Protein AF-A0A8B7NSA3-F1 (afdb_monomer_lite)

Structure (mmCIF, N/CA/C/O backbone):
data_AF-A0A8B7NSA3-F1
#
_entry.id   AF-A0A8B7NSA3-F1
#
loop_
_atom_site.group_PDB
_atom_site.id
_atom_site.type_symbol
_atom_site.label_atom_id
_atom_site.label_alt_id
_atom_site.label_comp_id
_atom_site.label_asym_id
_atom_site.label_entity_id
_atom_site.label_seq_id
_atom_site.pdbx_PDB_ins_code
_atom_site.Cartn_x
_atom_site.Cartn_y
_atom_site.Cartn_z
_atom_site.occupancy
_atom_site.B_iso_or_equiv
_atom_site.auth_seq_id
_atom_site.auth_comp_id
_atom_site.auth_asym_id
_atom_site.auth_atom_id
_atom_site.pdbx_PDB_model_num
ATOM 1 N N . MET A 1 1 ? -14.783 22.588 -33.832 1.00 48.75 1 MET A N 1
ATOM 2 C CA . MET A 1 1 ? -14.951 21.527 -34.851 1.00 48.75 1 MET A CA 1
ATOM 3 C C . MET A 1 1 ? -14.940 20.177 -34.148 1.00 48.75 1 MET A C 1
ATOM 5 O O . MET A 1 1 ? -13.882 19.781 -33.684 1.00 48.75 1 MET A O 1
ATOM 9 N N . LEU A 1 2 ? -16.082 19.496 -34.028 1.00 51.22 2 LEU A N 1
ATOM 10 C CA . LEU A 1 2 ? -16.097 18.075 -33.658 1.00 51.22 2 LEU A CA 1
ATOM 11 C C . LEU A 1 2 ? -16.133 17.259 -34.968 1.00 51.22 2 LEU A C 1
ATOM 13 O O . LEU A 1 2 ? -17.035 17.503 -35.772 1.00 51.22 2 LEU A O 1
ATOM 17 N N . PRO A 1 3 ? -15.150 16.380 -35.246 1.00 50.38 3 PRO A N 1
ATOM 18 C CA . PRO A 1 3 ? -15.135 15.550 -36.453 1.00 50.38 3 PRO A CA 1
ATOM 19 C C . PRO A 1 3 ? -16.260 14.495 -36.437 1.00 50.38 3 PRO A C 1
ATOM 21 O O . PRO A 1 3 ? -16.923 14.299 -35.420 1.00 50.38 3 PRO A O 1
ATOM 24 N N . GLN A 1 4 ? -16.482 13.816 -37.574 1.00 56.91 4 GLN A N 1
ATOM 25 C CA . GLN A 1 4 ? -17.508 12.766 -37.745 1.00 56.91 4 GLN A CA 1
ATOM 26 C C . GLN A 1 4 ? -17.407 11.616 -36.718 1.00 56.91 4 GLN A C 1
ATOM 28 O O . GLN A 1 4 ? -18.395 10.920 -36.496 1.00 56.91 4 GLN A O 1
ATOM 33 N N . GLU A 1 5 ? -16.264 11.466 -36.042 1.00 66.94 5 GLU A N 1
ATOM 34 C CA . GLU A 1 5 ? -16.086 10.611 -34.867 1.00 66.94 5 GLU A CA 1
ATOM 35 C C . GLU A 1 5 ? -15.885 11.470 -33.609 1.00 66.94 5 GLU A C 1
ATOM 37 O O . GLU A 1 5 ? -14.857 12.128 -33.441 1.00 66.94 5 GLU A O 1
ATOM 42 N N . GLN A 1 6 ? -16.875 11.478 -32.711 1.00 73.94 6 GLN A N 1
ATOM 43 C CA . GLN A 1 6 ? -16.744 12.144 -31.413 1.00 73.94 6 GLN A CA 1
ATOM 44 C C . GLN A 1 6 ? -15.948 11.260 -30.435 1.00 73.94 6 GLN A C 1
ATOM 46 O O . GLN A 1 6 ? -16.163 10.043 -30.403 1.00 73.94 6 GLN A O 1
ATOM 51 N N . PRO A 1 7 ? -15.061 11.842 -29.605 1.00 81.19 7 PRO A N 1
ATOM 52 C CA . PRO A 1 7 ? -14.393 11.096 -28.543 1.00 81.19 7 PRO A CA 1
ATOM 53 C C . PRO A 1 7 ? -15.425 10.509 -27.569 1.00 81.19 7 PRO A C 1
ATOM 55 O O . PRO A 1 7 ? -16.495 11.071 -27.361 1.00 81.19 7 PRO A O 1
ATOM 58 N N . ARG A 1 8 ? -15.116 9.356 -26.964 1.00 84.88 8 ARG A N 1
ATOM 59 C CA . ARG A 1 8 ? -16.027 8.709 -25.999 1.00 84.88 8 ARG A CA 1
ATOM 60 C C . ARG A 1 8 ? -16.063 9.419 -24.644 1.00 84.88 8 ARG A C 1
ATOM 62 O O . ARG A 1 8 ? -17.086 9.359 -23.968 1.00 84.88 8 ARG A O 1
ATOM 69 N N . LEU A 1 9 ? -14.951 10.047 -24.266 1.00 87.69 9 LEU A N 1
ATOM 70 C CA . LEU A 1 9 ? -14.752 10.758 -23.009 1.00 87.69 9 LEU A CA 1
ATOM 71 C C . LEU A 1 9 ? -13.967 12.044 -23.281 1.00 87.69 9 LEU A C 1
ATOM 73 O O . LEU A 1 9 ? -12.958 12.010 -23.988 1.00 87.69 9 LEU A O 1
ATOM 77 N N . ILE A 1 10 ? -14.410 13.150 -22.690 1.00 87.81 10 ILE A N 1
ATOM 78 C CA . ILE A 1 10 ? -13.685 14.419 -22.643 1.00 87.81 10 ILE A CA 1
ATOM 79 C C . ILE A 1 10 ? -13.431 14.742 -21.170 1.00 87.81 10 ILE A C 1
ATOM 81 O O . ILE A 1 10 ? -14.370 14.792 -20.380 1.00 87.81 10 ILE A O 1
ATOM 85 N N . ASN A 1 11 ? -12.167 14.965 -20.815 1.00 89.12 11 ASN A N 1
ATOM 86 C CA . ASN A 1 11 ? -11.765 15.408 -19.482 1.00 89.12 11 ASN A CA 1
ATOM 87 C C . ASN A 1 11 ? -11.281 16.858 -19.568 1.00 89.12 11 ASN A C 1
ATOM 89 O O . ASN A 1 11 ? -10.381 17.165 -20.352 1.00 89.12 11 ASN A O 1
ATOM 93 N N . ILE A 1 12 ? -11.902 17.736 -18.783 1.00 85.06 12 ILE A N 1
ATOM 94 C CA . ILE A 1 12 ? -11.605 19.165 -18.746 1.00 85.06 12 ILE A CA 1
ATOM 95 C C . ILE A 1 12 ? -11.089 19.510 -17.358 1.00 85.06 12 ILE A C 1
ATOM 97 O O . ILE A 1 12 ? -11.799 19.368 -16.363 1.00 85.06 12 ILE A O 1
ATOM 101 N N . LYS A 1 13 ? -9.847 19.995 -17.325 1.00 86.75 13 LYS A N 1
ATOM 102 C CA . LYS A 1 13 ? -9.169 20.501 -16.131 1.00 86.75 13 LYS A CA 1
ATOM 103 C C . LYS A 1 13 ? -8.762 21.935 -16.400 1.00 86.75 13 LYS A C 1
ATOM 105 O O . LYS A 1 13 ? -7.717 22.171 -16.998 1.00 86.75 13 LYS A O 1
ATOM 110 N N . LEU A 1 14 ? -9.643 22.861 -16.061 1.00 80.19 14 LEU A N 1
ATOM 111 C CA . LEU A 1 14 ? -9.442 24.285 -16.294 1.00 80.19 14 LEU A CA 1
ATOM 112 C C . LEU A 1 14 ? -9.924 25.051 -15.073 1.00 80.19 14 LEU A C 1
ATOM 114 O O . LEU A 1 14 ? -10.834 24.616 -14.361 1.00 80.19 14 LEU A O 1
ATOM 118 N N . SER A 1 15 ? -9.325 26.211 -14.843 1.00 78.25 15 SER A N 1
ATOM 119 C CA . SER A 1 15 ? -9.852 27.141 -13.857 1.00 78.25 15 SER A CA 1
ATOM 120 C C . SER A 1 15 ? -11.196 27.726 -14.329 1.00 78.25 15 SER A C 1
ATOM 122 O O . SER A 1 15 ? -11.434 27.857 -15.537 1.00 78.25 15 SER A O 1
ATOM 124 N N . PRO A 1 16 ? -12.069 28.148 -13.396 1.00 72.12 16 PRO A N 1
ATOM 125 C CA . PRO A 1 16 ? -13.284 28.909 -13.699 1.00 72.12 16 PRO A CA 1
ATOM 126 C C . PRO A 1 16 ? -13.073 30.057 -14.695 1.00 72.12 16 PRO A C 1
ATOM 128 O O . PRO A 1 16 ? -13.884 30.265 -15.592 1.00 72.12 16 PRO A O 1
ATOM 131 N N . ALA A 1 17 ? -11.956 30.780 -14.561 1.00 73.88 17 ALA A N 1
ATOM 132 C CA . ALA A 1 17 ? -11.634 31.941 -15.383 1.00 73.88 17 ALA A CA 1
ATOM 133 C C . ALA A 1 17 ? -11.285 31.567 -16.832 1.00 73.88 17 ALA A C 1
ATOM 135 O O . ALA A 1 17 ? -11.710 32.247 -17.763 1.00 73.88 17 ALA A O 1
ATOM 136 N N . GLU A 1 18 ? -10.541 30.479 -17.035 1.00 77.19 18 GLU A N 1
ATOM 137 C CA . GLU A 1 18 ? -10.200 29.983 -18.374 1.00 77.19 18 GLU A CA 1
ATOM 138 C C . GLU A 1 18 ? -11.430 29.438 -19.097 1.00 77.19 18 GLU A C 1
ATOM 140 O O . GLU A 1 18 ? -11.588 29.645 -20.300 1.00 77.19 18 GLU A O 1
ATOM 145 N N . LEU A 1 19 ? -12.326 28.778 -18.358 1.00 73.38 19 LEU A N 1
ATOM 146 C CA . LEU A 1 19 ? -13.560 28.247 -18.921 1.00 73.38 19 LEU A CA 1
ATOM 147 C C . LEU A 1 19 ? -14.560 29.371 -19.243 1.00 73.38 19 LEU A C 1
ATOM 149 O O . LEU A 1 19 ? -15.177 29.346 -20.306 1.00 73.38 19 LEU A O 1
ATOM 153 N N . ALA A 1 20 ? -14.649 30.400 -18.394 1.00 72.88 20 ALA A N 1
ATOM 154 C CA . ALA A 1 20 ? -15.434 31.603 -18.666 1.00 72.88 20 ALA A CA 1
ATOM 155 C C . ALA A 1 20 ? -14.900 32.381 -19.879 1.00 72.88 20 ALA A C 1
ATOM 157 O O . ALA A 1 20 ? -15.681 32.842 -20.702 1.00 72.88 20 ALA A O 1
ATOM 158 N N . ALA A 1 21 ? -13.576 32.471 -20.053 1.00 78.12 21 ALA A N 1
ATOM 159 C CA . ALA A 1 21 ? -12.977 33.096 -21.235 1.00 78.12 21 ALA A CA 1
ATOM 160 C C . ALA A 1 21 ? -13.284 32.337 -22.542 1.00 78.12 21 ALA A C 1
ATOM 162 O O . ALA A 1 21 ? -13.229 32.922 -23.625 1.00 78.12 21 ALA A O 1
ATOM 163 N N . ALA A 1 22 ? -13.610 31.044 -22.450 1.00 73.81 22 ALA A N 1
ATOM 164 C CA . ALA A 1 22 ? -13.986 30.222 -23.593 1.00 73.81 22 ALA A CA 1
ATOM 165 C C . ALA A 1 22 ? -15.468 30.367 -23.995 1.00 73.81 22 ALA A C 1
ATOM 167 O O . ALA A 1 22 ? -15.785 30.027 -25.133 1.00 73.81 22 ALA A O 1
ATOM 168 N N . ASP A 1 23 ? -16.341 30.855 -23.102 1.00 75.19 23 ASP A N 1
ATOM 169 C CA . ASP A 1 23 ? -17.775 31.183 -23.264 1.00 75.19 23 ASP A CA 1
ATOM 170 C C . ASP A 1 23 ? -18.507 30.444 -24.414 1.00 75.19 23 ASP A C 1
ATOM 172 O O . ASP A 1 23 ? -18.977 29.311 -24.263 1.00 75.19 23 ASP A O 1
ATOM 176 N N . SER A 1 24 ? -18.540 31.038 -25.614 1.00 73.88 24 SER A N 1
ATOM 177 C CA . SER A 1 24 ? -19.188 30.476 -26.817 1.00 73.88 24 SER A CA 1
ATOM 178 C C . SER A 1 24 ? -18.680 29.087 -27.249 1.00 73.88 24 SER A C 1
ATOM 180 O O . SER A 1 24 ? -19.416 28.298 -27.843 1.00 73.88 24 SER A O 1
ATOM 182 N N . SER A 1 25 ? -17.427 28.753 -26.940 1.00 80.25 25 SER A N 1
ATOM 183 C CA . SER A 1 25 ? -16.839 27.437 -27.210 1.00 80.25 25 SER A CA 1
ATOM 184 C C . SER A 1 25 ? -17.321 26.379 -26.220 1.00 80.25 25 SER A C 1
ATOM 186 O O . SER A 1 25 ? -17.450 25.214 -26.596 1.00 80.25 25 SER A O 1
ATOM 188 N N . TRP A 1 26 ? -17.612 26.771 -24.977 1.00 83.00 26 TRP A N 1
ATOM 189 C CA . TRP A 1 26 ? -18.118 25.874 -23.941 1.00 83.00 26 TRP A CA 1
ATOM 190 C C . TRP A 1 26 ? -19.572 25.478 -24.209 1.00 83.00 26 TRP A C 1
ATOM 192 O O . TRP A 1 26 ? -19.874 24.290 -24.312 1.00 83.00 26 TRP A O 1
ATOM 202 N N . SER A 1 27 ? -20.447 26.455 -24.447 1.00 80.81 27 SER A N 1
ATOM 203 C CA . SER A 1 27 ? -21.845 26.203 -24.832 1.00 80.81 27 SER A CA 1
ATOM 204 C C . SER A 1 27 ? -21.959 25.448 -26.168 1.00 80.81 27 SER A C 1
ATOM 206 O O . SER A 1 27 ? -22.801 24.559 -26.342 1.00 80.81 27 SER A O 1
ATOM 208 N N . GLY A 1 28 ? -21.058 25.726 -27.116 1.00 81.38 28 GLY A N 1
ATOM 209 C CA . GLY A 1 28 ? -20.925 24.949 -28.349 1.00 81.38 28 GLY A CA 1
ATOM 210 C C . GLY A 1 28 ? -20.516 23.490 -28.103 1.00 81.38 28 GLY A C 1
ATOM 211 O O . GLY A 1 28 ? -21.020 22.583 -28.765 1.00 81.38 28 GLY A O 1
ATOM 212 N N . LEU A 1 29 ? -19.632 23.238 -27.134 1.00 83.19 29 LEU A N 1
ATOM 213 C CA . LEU A 1 29 ? -19.213 21.888 -26.759 1.00 83.19 29 LEU A CA 1
ATOM 214 C C . LEU A 1 29 ? -20.354 21.121 -26.087 1.00 83.19 29 LEU A C 1
ATOM 216 O O . LEU A 1 29 ? -20.649 20.006 -26.518 1.00 83.19 29 LEU A O 1
ATOM 220 N N . THR A 1 30 ? -21.020 21.700 -25.084 1.00 82.00 30 THR A N 1
ATOM 221 C CA . THR A 1 30 ? -22.098 21.016 -24.349 1.00 82.00 30 THR A CA 1
ATOM 222 C C . THR A 1 30 ? -23.306 20.722 -25.243 1.00 82.00 30 THR A C 1
ATOM 224 O O . THR A 1 30 ? -23.920 19.663 -25.123 1.00 82.00 30 THR A O 1
ATOM 227 N N . SER A 1 31 ? -23.617 21.591 -26.209 1.00 82.88 31 SER A N 1
ATOM 228 C CA . SER A 1 31 ? -24.728 21.371 -27.147 1.00 82.88 31 SER A CA 1
ATOM 229 C C . SER A 1 31 ? -24.449 20.294 -28.209 1.00 82.88 31 SER A C 1
ATOM 231 O O . SER A 1 31 ? -25.365 19.566 -28.607 1.00 82.88 31 SER A O 1
ATOM 233 N N . LEU A 1 32 ? -23.203 20.164 -28.679 1.00 82.31 32 LEU A N 1
ATOM 234 C CA . LEU A 1 32 ? -22.849 19.254 -29.777 1.00 82.31 32 LEU A CA 1
ATOM 235 C C . LEU A 1 32 ? -22.353 17.880 -29.312 1.00 82.31 32 LEU A C 1
ATOM 237 O O . LEU A 1 32 ? -22.490 16.896 -30.050 1.00 82.31 32 LEU A O 1
ATOM 241 N N . TYR A 1 33 ? -21.757 17.799 -28.126 1.00 86.25 33 TYR A N 1
ATOM 242 C CA . TYR A 1 33 ? -21.127 16.586 -27.624 1.00 86.25 33 TYR A CA 1
ATOM 243 C C . TYR A 1 33 ? -22.138 15.603 -27.015 1.00 86.25 33 TYR A C 1
ATOM 245 O O . TYR A 1 33 ? -23.019 15.983 -26.246 1.00 86.25 33 TYR A O 1
ATOM 253 N N . ARG A 1 34 ? -22.011 14.313 -27.359 1.00 86.00 34 ARG A N 1
ATOM 254 C CA . ARG A 1 34 ? -22.916 13.235 -26.903 1.00 86.00 34 ARG A CA 1
ATOM 255 C C . ARG A 1 34 ? -22.218 12.121 -26.112 1.00 86.00 34 ARG A C 1
ATOM 257 O O . ARG A 1 34 ? -22.802 11.057 -25.922 1.00 86.00 34 ARG A O 1
ATOM 264 N N . GLY A 1 35 ? -20.964 12.327 -25.715 1.00 87.56 35 GLY A N 1
ATOM 265 C CA . GLY A 1 35 ? -20.176 11.347 -24.962 1.00 87.56 35 GLY A CA 1
ATOM 266 C C . GLY A 1 35 ? -20.124 11.633 -23.458 1.00 87.56 35 GLY A C 1
ATOM 267 O O . GLY A 1 35 ? -20.926 12.398 -22.920 1.00 87.56 35 GLY A O 1
ATOM 268 N N . GLN A 1 36 ? -19.161 11.005 -22.781 1.00 90.69 36 GLN A N 1
ATOM 269 C CA . GLN A 1 36 ? -18.914 11.184 -21.349 1.00 90.69 36 GLN A CA 1
ATOM 270 C C . GLN A 1 36 ? -18.072 12.428 -21.066 1.00 90.69 36 GLN A C 1
ATOM 272 O O . GLN A 1 36 ? -17.185 12.766 -21.857 1.00 90.69 36 GLN A O 1
ATOM 277 N N . LEU A 1 37 ? -18.329 13.090 -19.944 1.00 90.25 37 LEU A N 1
ATOM 278 C CA . LEU A 1 37 ? -17.682 14.336 -19.552 1.00 90.25 37 LEU A CA 1
ATOM 279 C C . LEU A 1 37 ? -17.173 14.256 -18.107 1.00 90.25 37 LEU A C 1
ATOM 281 O O . LEU A 1 37 ? -17.935 13.924 -17.200 1.00 90.25 37 LEU A O 1
ATOM 285 N N . GLU A 1 38 ? -15.906 1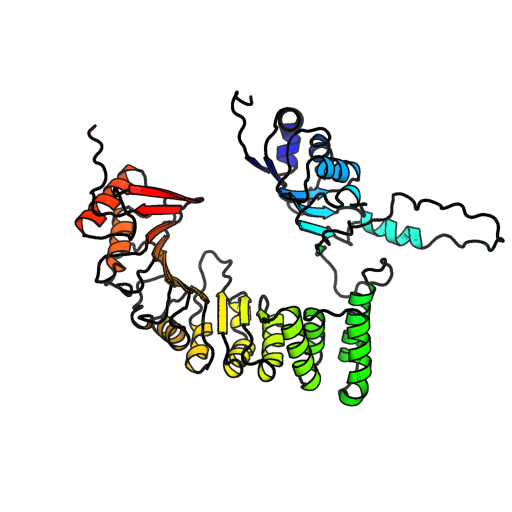4.610 -17.898 1.00 91.50 38 GLU A N 1
ATOM 286 C CA . GLU A 1 38 ? -15.299 14.812 -16.575 1.00 91.50 38 GLU A CA 1
ATOM 287 C C . GLU A 1 38 ? -14.905 16.279 -16.427 1.00 91.50 38 GLU A C 1
ATOM 289 O O . GLU A 1 38 ? -14.158 16.807 -17.256 1.00 91.50 38 GLU A O 1
ATOM 294 N N . LEU A 1 39 ? -15.397 16.931 -15.374 1.00 87.94 39 LEU A N 1
ATOM 295 C CA . LEU A 1 39 ? -15.181 18.351 -15.114 1.00 87.94 39 LEU A CA 1
ATOM 296 C C . LEU A 1 39 ? -14.442 18.552 -13.798 1.00 87.94 39 LEU A C 1
ATOM 298 O O . LEU A 1 39 ? -14.961 18.258 -12.724 1.00 87.94 39 LEU A O 1
ATOM 302 N N . HIS A 1 40 ? -13.229 19.084 -13.893 1.00 86.62 40 HIS A N 1
ATOM 303 C CA . HIS A 1 40 ? -12.390 19.439 -12.756 1.00 86.62 40 HIS A CA 1
ATOM 304 C C . HIS A 1 40 ? -12.149 20.944 -12.805 1.00 86.62 40 HIS A C 1
ATOM 306 O O . HIS A 1 40 ? -11.284 21.429 -13.533 1.00 86.62 40 HIS A O 1
ATOM 312 N N . LEU A 1 41 ? -12.956 21.677 -12.047 1.00 81.62 41 LEU A N 1
ATOM 313 C CA . LEU A 1 41 ? -12.864 23.122 -11.911 1.00 81.62 41 LEU A CA 1
ATOM 314 C C . LEU A 1 41 ? -11.889 23.414 -10.769 1.00 81.62 41 LEU A C 1
ATOM 316 O O . LEU A 1 41 ? -12.234 23.263 -9.595 1.00 81.62 41 LEU A O 1
ATOM 320 N N . GLU A 1 42 ? -10.646 23.760 -11.110 1.00 68.62 42 GLU A N 1
ATOM 321 C CA . GLU A 1 42 ? -9.615 24.021 -10.102 1.00 68.62 42 GLU A CA 1
ATOM 322 C C . GLU A 1 42 ? -10.002 25.221 -9.224 1.00 68.62 42 GLU A C 1
ATOM 324 O O . GLU A 1 42 ? -10.253 26.327 -9.710 1.00 68.62 42 GLU A O 1
ATOM 329 N N . GLU A 1 43 ? -10.039 25.005 -7.905 1.00 61.75 43 GLU A N 1
ATOM 330 C CA . GLU A 1 43 ? -10.259 26.069 -6.927 1.00 61.75 43 GLU A CA 1
ATOM 331 C C . GLU A 1 43 ? -9.011 26.970 -6.878 1.00 61.75 43 GLU A C 1
ATOM 333 O O . GLU A 1 43 ? -8.058 26.707 -6.142 1.00 61.75 43 GLU A O 1
ATOM 338 N N . SER A 1 44 ? -9.025 28.046 -7.669 1.00 47.19 44 SER A N 1
ATOM 339 C CA . SER A 1 44 ? -8.086 29.166 -7.548 1.00 47.19 44 SER A CA 1
ATOM 340 C C . SER A 1 44 ? -8.037 29.673 -6.098 1.00 47.19 44 SER A C 1
ATOM 342 O O . SER A 1 44 ? -9.030 29.626 -5.362 1.00 47.19 44 SER A O 1
ATOM 344 N N . SER A 1 45 ? -6.855 30.127 -5.676 1.00 47.12 45 SER A N 1
ATOM 345 C CA . SER A 1 45 ? -6.572 30.591 -4.318 1.00 47.12 45 SER A CA 1
ATOM 346 C C . SER A 1 45 ? -7.539 31.694 -3.848 1.00 47.12 45 SER A C 1
ATOM 348 O O . SER A 1 45 ? -8.223 32.344 -4.633 1.00 47.12 45 SER A O 1
ATOM 350 N N . VAL A 1 46 ? -7.584 31.869 -2.523 1.00 47.72 46 VAL A N 1
ATOM 351 C CA . VAL A 1 46 ? -8.588 32.531 -1.654 1.00 47.72 46 VAL A CA 1
ATOM 352 C C . VAL A 1 46 ? -9.148 33.902 -2.108 1.00 47.72 46 VAL A C 1
ATOM 354 O O . VAL A 1 46 ? -10.111 34.373 -1.516 1.00 47.72 46 VAL A O 1
ATOM 357 N N . ALA A 1 47 ? -8.628 34.546 -3.153 1.00 42.34 47 ALA A N 1
ATOM 358 C CA . ALA A 1 47 ? -8.987 35.916 -3.526 1.00 42.34 47 ALA A CA 1
ATOM 359 C C . ALA A 1 47 ? -9.921 36.080 -4.748 1.00 42.34 47 ALA A C 1
ATOM 361 O O . ALA A 1 47 ? -10.396 37.190 -4.972 1.00 42.34 47 ALA A O 1
ATOM 362 N N . SER A 1 48 ? -10.231 35.039 -5.531 1.00 47.12 48 SER A N 1
ATOM 363 C CA . SER A 1 48 ? -11.177 35.173 -6.660 1.00 47.12 48 SER A CA 1
ATOM 364 C C . SER A 1 48 ? -11.970 33.894 -6.943 1.00 47.12 48 SER A C 1
ATOM 366 O O . SER A 1 48 ? -11.820 33.238 -7.971 1.00 47.12 48 SER A O 1
ATOM 368 N N . ARG A 1 49 ? -12.862 33.530 -6.019 1.00 53.69 49 ARG A N 1
ATOM 369 C CA . ARG A 1 49 ? -13.874 32.493 -6.264 1.00 53.69 49 ARG A CA 1
ATOM 370 C C . ARG A 1 49 ? -15.109 33.113 -6.906 1.00 53.69 49 ARG A C 1
ATOM 372 O O . ARG A 1 49 ? -16.074 33.424 -6.219 1.00 53.69 49 ARG A O 1
ATOM 379 N N . ALA A 1 50 ? -15.064 33.318 -8.217 1.00 56.03 50 ALA A N 1
ATOM 380 C CA . ALA A 1 50 ? -16.291 33.513 -8.979 1.00 56.03 50 ALA A CA 1
ATOM 381 C C . ALA A 1 50 ? -16.943 32.130 -9.178 1.00 56.03 50 ALA A C 1
ATOM 383 O O . ALA A 1 50 ? -16.263 31.223 -9.668 1.00 56.03 50 ALA A O 1
ATOM 384 N N . PRO A 1 51 ? -18.200 31.921 -8.756 1.00 57.09 51 PRO A N 1
ATOM 385 C CA . PRO A 1 51 ? -18.877 30.648 -8.964 1.00 57.09 51 PRO A CA 1
ATOM 386 C C . PRO A 1 51 ? -19.142 30.417 -10.464 1.00 57.09 51 PRO A C 1
ATOM 388 O O . PRO A 1 51 ? -19.502 31.340 -11.191 1.00 57.09 51 PRO A O 1
ATOM 391 N N . CYS A 1 52 ? -18.939 29.182 -10.937 1.00 65.06 52 CYS A N 1
ATOM 392 C CA . CYS A 1 52 ? -19.067 28.775 -12.347 1.00 65.06 52 CYS A CA 1
ATOM 393 C C . CYS A 1 52 ? -20.525 28.571 -12.797 1.00 65.06 52 CYS A C 1
ATOM 395 O O . CYS A 1 52 ? -20.813 27.615 -13.518 1.00 65.06 52 CYS A O 1
ATOM 397 N N . GLU A 1 53 ? -21.455 29.406 -12.343 1.00 72.25 53 GLU A N 1
ATOM 398 C CA . GLU A 1 53 ? -22.894 29.158 -12.506 1.00 72.25 53 GLU A CA 1
ATOM 399 C C . GLU A 1 53 ? -23.309 29.146 -13.977 1.00 72.25 53 GLU A C 1
ATOM 401 O O . GLU A 1 53 ? -23.834 28.143 -14.456 1.00 72.25 53 GLU A O 1
ATOM 406 N N . ASP A 1 54 ? -22.935 30.184 -14.727 1.00 73.62 54 ASP A N 1
ATOM 407 C CA . ASP A 1 54 ? -23.255 30.311 -16.156 1.00 73.62 54 ASP A CA 1
ATOM 408 C C . ASP A 1 54 ? -22.735 29.111 -16.975 1.00 73.62 54 ASP A C 1
ATOM 410 O O . ASP A 1 54 ? -23.332 28.678 -17.963 1.00 73.62 54 ASP A O 1
ATOM 414 N N . LEU A 1 55 ? -21.622 28.519 -16.532 1.00 77.94 55 LEU A N 1
ATOM 415 C CA . LEU A 1 55 ? -20.979 27.386 -17.189 1.00 77.94 55 LEU A CA 1
ATOM 416 C C . LEU A 1 55 ? -21.673 26.065 -16.849 1.00 77.94 55 LEU A C 1
ATOM 418 O O . LEU A 1 55 ? -21.866 25.231 -17.735 1.00 77.94 55 LEU A O 1
ATOM 422 N N . LEU A 1 56 ? -22.059 25.855 -15.590 1.00 84.12 56 LEU A N 1
ATOM 423 C CA . LEU A 1 56 ? -22.803 24.660 -15.193 1.00 84.12 56 LEU A CA 1
ATOM 424 C C . LEU A 1 56 ? -24.214 24.669 -15.781 1.00 84.12 56 LEU A C 1
ATOM 426 O O . LEU A 1 56 ? -24.696 23.621 -16.206 1.00 84.12 56 LEU A O 1
ATOM 430 N N . GLU A 1 57 ? -24.843 25.836 -15.899 1.00 85.62 57 GLU A N 1
ATOM 431 C CA . GLU A 1 57 ? -26.151 25.983 -16.536 1.00 85.62 57 GLU A CA 1
ATOM 432 C C . GLU A 1 57 ? -26.144 25.576 -18.017 1.00 85.62 57 GLU A C 1
ATOM 434 O O . GLU A 1 57 ? -27.127 25.008 -18.492 1.00 85.62 57 GLU A O 1
ATOM 439 N N . CYS A 1 58 ? -25.020 25.729 -18.730 1.00 84.00 58 CYS A N 1
ATOM 440 C CA . CYS A 1 58 ? -24.862 25.251 -20.112 1.00 84.00 58 CYS A CA 1
ATOM 441 C C . CYS A 1 58 ? -24.956 23.719 -20.262 1.00 84.00 58 CYS A C 1
ATOM 443 O O . CYS A 1 58 ? -25.050 23.218 -21.387 1.00 84.00 58 CYS A O 1
ATOM 445 N N . LEU A 1 59 ? -24.898 22.959 -19.161 1.00 85.75 59 LEU A N 1
ATOM 446 C CA . LEU A 1 59 ? -25.156 21.515 -19.163 1.00 85.75 59 LEU A CA 1
ATOM 447 C C . LEU A 1 59 ? -26.652 21.206 -19.259 1.00 85.75 59 LEU A C 1
ATOM 449 O O . LEU A 1 59 ? -27.024 20.116 -19.701 1.00 85.75 59 LEU A O 1
ATOM 453 N N . ASN A 1 60 ? -27.513 22.147 -18.876 1.00 86.69 60 ASN A N 1
ATOM 454 C CA . ASN A 1 60 ? -28.951 21.955 -18.912 1.00 86.69 60 ASN A CA 1
ATOM 455 C C . ASN A 1 60 ? -29.435 21.772 -20.360 1.00 86.69 60 ASN A C 1
ATOM 457 O O . ASN A 1 60 ? -29.184 22.602 -21.231 1.00 86.69 60 ASN A O 1
ATOM 461 N N . GLY A 1 61 ? -30.117 20.659 -20.633 1.00 80.56 61 GLY A N 1
ATOM 462 C CA . GLY A 1 61 ? -30.570 20.305 -21.984 1.00 80.56 61 GLY A CA 1
ATOM 463 C C . GLY A 1 61 ? -29.476 19.764 -22.916 1.00 80.56 61 GLY A C 1
ATOM 464 O O . GLY A 1 61 ? -29.763 19.456 -24.077 1.00 80.56 61 GLY A O 1
ATOM 465 N N . SER A 1 62 ? -28.243 19.603 -22.428 1.00 86.69 62 SER A N 1
ATOM 466 C CA . SER A 1 62 ? -27.184 18.920 -23.174 1.00 86.69 62 SER A CA 1
ATOM 467 C C . SER A 1 62 ? -27.439 17.409 -23.261 1.00 86.69 62 SER A C 1
ATOM 469 O O . SER A 1 62 ? -28.238 16.834 -22.521 1.00 86.69 62 SER A O 1
ATOM 471 N N . ARG A 1 63 ? -26.765 16.743 -24.205 1.00 85.88 63 ARG A N 1
ATOM 472 C CA . ARG A 1 63 ? -26.843 15.279 -24.384 1.00 85.88 63 ARG A CA 1
ATOM 473 C C . ARG A 1 63 ? -25.611 14.549 -23.852 1.00 85.88 63 ARG A C 1
ATOM 475 O O . ARG A 1 63 ? -25.458 13.358 -24.124 1.00 85.88 63 ARG A O 1
ATOM 482 N N . CYS A 1 64 ? -24.715 15.250 -23.163 1.00 88.44 64 CYS A N 1
ATOM 483 C CA . CYS A 1 64 ? -23.539 14.633 -22.571 1.00 88.44 64 CYS A CA 1
ATOM 484 C C . CYS A 1 64 ? -23.897 13.886 -21.283 1.00 88.44 64 CYS A C 1
ATOM 486 O O . CYS A 1 64 ? -24.885 14.198 -20.618 1.00 88.44 64 CYS A O 1
ATOM 488 N N . LEU A 1 65 ? -23.066 12.908 -20.930 1.00 91.81 65 LEU A N 1
ATOM 489 C CA . LEU A 1 65 ? -23.168 12.170 -19.676 1.00 91.81 65 LEU A CA 1
ATOM 490 C C . LEU A 1 65 ? -22.033 12.590 -18.743 1.00 91.81 65 LEU A C 1
ATOM 492 O O . LEU A 1 65 ? -20.871 12.302 -19.020 1.00 91.81 65 LEU A O 1
ATOM 496 N N . LEU A 1 66 ? -22.355 13.233 -17.629 1.00 92.44 66 LEU A N 1
ATOM 497 C CA . LEU A 1 66 ? -21.366 13.625 -16.631 1.00 92.44 66 LEU A CA 1
ATOM 498 C C . LEU A 1 66 ? -20.928 12.399 -15.822 1.00 92.44 66 LEU A C 1
ATOM 500 O O . LEU A 1 66 ? -21.751 11.751 -15.174 1.00 92.44 66 LEU A O 1
ATOM 504 N N . THR A 1 67 ? -19.642 12.065 -15.849 1.00 91.94 67 THR A N 1
ATOM 505 C CA . THR A 1 67 ? -19.068 10.960 -15.062 1.00 91.94 67 THR A CA 1
ATOM 506 C C . THR A 1 67 ? -18.369 11.457 -13.806 1.00 91.94 67 THR A C 1
ATOM 508 O O . THR A 1 67 ? -18.435 10.785 -12.781 1.00 91.94 67 THR A O 1
ATOM 511 N N . GLU A 1 68 ? -17.780 12.651 -13.833 1.00 92.38 68 GLU A N 1
ATOM 512 C CA . GLU A 1 68 ? -17.143 13.248 -12.659 1.00 92.38 68 GLU A CA 1
ATOM 513 C C . GLU A 1 68 ? -17.323 14.768 -12.638 1.00 92.38 68 GLU A C 1
ATOM 515 O O . GLU A 1 68 ? -17.153 15.427 -13.666 1.00 92.38 68 GLU A O 1
ATOM 520 N N . LEU A 1 69 ? -17.625 15.323 -11.462 1.00 91.50 69 LEU A N 1
ATOM 521 C CA . LEU A 1 69 ? -17.582 16.762 -11.207 1.00 91.50 69 LEU A CA 1
ATOM 522 C C . LEU A 1 69 ? -16.828 17.063 -9.915 1.00 91.50 69 LEU A C 1
ATOM 524 O O . LEU A 1 69 ? -17.230 16.629 -8.834 1.00 91.50 69 LEU A O 1
ATOM 528 N N . VAL A 1 70 ? -15.797 17.892 -10.029 1.00 89.75 70 VAL A N 1
ATOM 529 C CA . VAL A 1 70 ? -15.095 18.522 -8.911 1.00 89.75 70 VAL A CA 1
ATOM 530 C C . VAL A 1 70 ? -15.176 20.033 -9.103 1.00 89.75 70 VAL A C 1
ATOM 532 O O . VAL A 1 70 ? -14.631 20.552 -10.072 1.00 89.75 70 VAL A O 1
ATOM 535 N N . GLY A 1 71 ? -15.868 20.745 -8.213 1.00 86.50 71 GLY A N 1
ATOM 536 C CA . GLY A 1 71 ? -16.044 22.196 -8.346 1.00 86.50 71 GLY A CA 1
ATOM 537 C C . GLY A 1 71 ? -16.987 22.805 -7.311 1.00 86.50 71 GLY A C 1
ATOM 538 O O . GLY A 1 71 ? -17.427 22.123 -6.389 1.00 86.50 71 GLY A O 1
ATOM 539 N N . SER A 1 72 ? -17.302 24.093 -7.456 1.00 84.38 72 SER A N 1
ATOM 540 C CA . SER A 1 72 ? -18.227 24.820 -6.576 1.00 84.38 72 SER A CA 1
ATOM 541 C C . SER A 1 72 ? -19.597 25.033 -7.219 1.00 84.38 72 SER A C 1
ATOM 543 O O . SER A 1 72 ? -19.659 25.328 -8.411 1.00 84.38 72 SER A O 1
ATOM 545 N N . ILE A 1 73 ? -20.665 24.947 -6.423 1.00 85.81 73 ILE A N 1
ATOM 546 C CA . ILE A 1 73 ? -22.045 25.239 -6.833 1.00 85.81 73 ILE A CA 1
ATOM 547 C C . ILE A 1 73 ? -22.652 26.247 -5.853 1.00 85.81 73 ILE A C 1
ATOM 549 O O . ILE A 1 73 ? -22.599 26.042 -4.636 1.00 85.81 73 ILE A O 1
ATOM 553 N N . SER A 1 74 ? -23.249 27.317 -6.377 1.00 83.06 74 SER A N 1
ATOM 554 C CA . SER A 1 74 ? -23.891 28.371 -5.585 1.00 83.06 74 SER A CA 1
ATOM 555 C C . SER A 1 74 ? -25.365 28.630 -5.913 1.00 83.06 74 SER A C 1
ATOM 557 O O . SER A 1 74 ? -25.993 29.388 -5.180 1.00 83.06 74 SER A O 1
ATOM 559 N N . SER A 1 75 ? -25.955 27.998 -6.938 1.00 84.62 75 SER A N 1
ATOM 560 C CA . SER A 1 75 ? -27.385 28.149 -7.261 1.00 84.62 75 SER A CA 1
ATOM 561 C C . SER A 1 75 ? -28.131 26.823 -7.457 1.00 84.62 75 SER A C 1
ATOM 563 O O . SER A 1 75 ? -27.559 25.793 -7.818 1.00 84.62 75 SER A O 1
ATOM 565 N N . ALA A 1 76 ? -29.455 26.860 -7.274 1.00 85.25 76 ALA A N 1
ATOM 566 C CA . ALA A 1 76 ? -30.342 25.729 -7.562 1.00 85.25 76 ALA A CA 1
ATOM 567 C C . ALA A 1 76 ? -30.431 25.401 -9.069 1.00 85.25 76 ALA A C 1
ATOM 569 O O . ALA A 1 76 ? -30.683 24.248 -9.440 1.00 85.25 76 ALA A O 1
ATOM 570 N N . ALA A 1 77 ? -30.203 26.392 -9.937 1.00 86.38 77 ALA A N 1
ATOM 571 C CA . ALA A 1 77 ? -30.176 26.206 -11.384 1.00 86.38 77 ALA A CA 1
ATOM 572 C C . ALA A 1 77 ? -28.998 25.312 -11.793 1.00 86.38 77 ALA A C 1
ATOM 574 O O . ALA A 1 77 ? -29.203 24.309 -12.479 1.00 86.38 77 ALA A O 1
ATOM 575 N N . SER A 1 78 ? -27.804 25.568 -11.254 1.00 87.94 78 SER A N 1
ATOM 576 C CA . SER A 1 78 ? -26.626 24.714 -11.449 1.00 87.94 78 SER A CA 1
ATOM 577 C C . SER A 1 78 ? -26.817 23.296 -10.911 1.00 87.94 78 SER A C 1
ATOM 579 O O . SER A 1 78 ? -26.445 22.332 -11.578 1.00 87.94 78 SER A O 1
ATOM 581 N N . VAL A 1 79 ? -27.449 23.131 -9.742 1.00 88.81 79 VAL A N 1
ATOM 582 C CA . VAL A 1 79 ? -27.788 21.794 -9.209 1.00 88.81 79 VAL A CA 1
ATOM 583 C C . VAL A 1 79 ? -28.687 21.036 -10.190 1.00 88.81 79 VAL A C 1
ATOM 585 O O . VAL A 1 79 ? -28.451 19.860 -10.471 1.00 88.81 79 VAL A O 1
ATOM 588 N N . SER A 1 80 ? -29.696 21.714 -10.738 1.00 90.19 80 SER A N 1
ATOM 589 C CA . SER A 1 80 ? -30.632 21.129 -11.704 1.00 90.19 80 SER A CA 1
ATOM 590 C C . SER A 1 80 ? -29.947 20.795 -13.032 1.00 90.19 80 SER A C 1
ATOM 592 O O . SER A 1 80 ? -30.181 19.726 -13.599 1.00 90.19 80 SER A O 1
ATOM 594 N N . ALA A 1 81 ? -29.051 21.663 -13.504 1.00 89.94 81 ALA A N 1
ATOM 595 C CA . ALA A 1 81 ? -28.271 21.439 -14.713 1.00 89.94 81 ALA A CA 1
ATOM 596 C C . ALA A 1 81 ? -27.351 20.218 -14.569 1.00 89.94 81 ALA A C 1
ATOM 598 O O . ALA A 1 81 ? -27.375 19.329 -15.421 1.00 89.94 81 ALA A O 1
ATOM 599 N N . VAL A 1 82 ? -26.630 20.103 -13.448 1.00 91.25 82 VAL A N 1
ATOM 600 C CA . VAL A 1 82 ? -25.808 18.926 -13.124 1.00 91.25 82 VAL A CA 1
ATOM 601 C C . VAL A 1 82 ? -26.674 17.670 -13.032 1.00 91.25 82 VAL A C 1
ATOM 603 O O . VAL A 1 82 ? -26.327 16.643 -13.617 1.00 91.25 82 VAL A O 1
ATOM 606 N N . ALA A 1 83 ? -27.832 17.738 -12.372 1.00 91.00 83 ALA A N 1
ATOM 607 C CA . ALA A 1 83 ? -28.756 16.610 -12.276 1.00 91.00 83 ALA A CA 1
ATOM 608 C C . ALA A 1 83 ? -29.238 16.109 -13.649 1.00 91.00 83 ALA A C 1
ATOM 610 O O . ALA A 1 83 ? -29.418 14.902 -13.830 1.00 91.00 83 ALA A O 1
ATOM 611 N N . SER A 1 84 ? -29.419 17.015 -14.618 1.00 91.94 84 SER A N 1
ATOM 612 C CA . SER A 1 84 ? -29.915 16.683 -15.961 1.00 91.94 84 SER A CA 1
ATOM 613 C C . SER A 1 84 ? -28.955 15.800 -16.771 1.00 91.94 84 SER A C 1
ATOM 615 O O . SER A 1 84 ? -29.407 14.986 -17.576 1.00 91.94 84 SER A O 1
ATOM 617 N N . VAL A 1 85 ? -27.650 15.902 -16.502 1.00 91.31 85 VAL A N 1
ATOM 618 C CA . VAL A 1 85 ? -26.582 15.157 -17.195 1.00 91.31 85 VAL A CA 1
ATOM 619 C C . VAL A 1 85 ? -25.980 14.028 -16.354 1.00 91.31 85 VAL A C 1
ATOM 621 O O . VAL A 1 85 ? -25.082 13.325 -16.817 1.00 91.31 85 VAL A O 1
ATOM 624 N N . SER A 1 86 ? -26.457 13.838 -15.122 1.00 91.69 86 SER A N 1
ATOM 625 C CA . SER A 1 86 ? -25.923 12.855 -14.173 1.00 91.69 86 SER A CA 1
ATOM 626 C C . SER A 1 86 ? -26.751 11.565 -14.138 1.00 91.69 86 SER A C 1
ATOM 628 O O . SER A 1 86 ? -27.970 11.566 -14.334 1.00 91.69 86 SER A O 1
ATOM 630 N N . THR A 1 87 ? -26.098 10.437 -13.852 1.00 89.06 87 THR A N 1
ATOM 631 C CA . THR A 1 87 ? -26.754 9.137 -13.658 1.00 89.06 87 THR A CA 1
ATOM 632 C C . THR A 1 87 ? -26.185 8.371 -12.463 1.00 89.06 87 THR A C 1
ATOM 634 O O . THR A 1 87 ? -24.979 8.361 -12.209 1.00 89.06 87 THR A O 1
ATOM 637 N N . ALA A 1 88 ? -27.054 7.642 -11.753 1.00 85.19 88 ALA A N 1
ATOM 638 C CA . ALA A 1 88 ? -26.667 6.864 -10.572 1.00 85.19 88 ALA A CA 1
ATOM 639 C C . ALA A 1 88 ? -25.599 5.789 -10.826 1.00 85.19 88 ALA A C 1
ATOM 641 O O . ALA A 1 88 ? -24.919 5.372 -9.894 1.00 85.19 88 ALA A O 1
ATOM 642 N N . ALA A 1 89 ? -25.448 5.320 -12.067 1.00 83.56 89 ALA A N 1
ATOM 643 C CA . ALA A 1 89 ? -24.515 4.245 -12.385 1.00 83.56 89 ALA A CA 1
ATOM 644 C C . ALA A 1 89 ? -23.057 4.722 -12.478 1.00 83.56 89 ALA A C 1
ATOM 646 O O . ALA A 1 89 ? -22.146 3.966 -12.139 1.00 83.56 89 ALA A O 1
ATOM 647 N N . THR A 1 90 ? -22.826 5.949 -12.954 1.00 85.88 90 THR A N 1
ATOM 648 C CA . THR A 1 90 ? -21.486 6.377 -13.388 1.00 85.88 90 THR A CA 1
ATOM 649 C C . THR A 1 90 ? -21.034 7.719 -12.837 1.00 85.88 90 THR A C 1
ATOM 651 O O . THR A 1 90 ? -19.859 8.026 -12.982 1.00 85.88 90 THR A O 1
ATOM 654 N N . THR A 1 91 ? -21.921 8.518 -12.239 1.00 90.56 91 THR A N 1
ATOM 655 C CA . THR A 1 91 ? -21.593 9.900 -11.872 1.00 90.56 91 THR A CA 1
ATOM 656 C C . THR A 1 91 ? -21.049 10.011 -10.450 1.00 90.56 91 THR A C 1
ATOM 658 O O . THR A 1 91 ? -21.722 9.634 -9.487 1.00 90.56 91 THR A O 1
ATOM 661 N N . GLU A 1 92 ? -19.845 10.557 -10.308 1.00 91.12 92 GLU A N 1
ATOM 662 C CA . GLU A 1 92 ? -19.199 10.868 -9.031 1.00 91.12 92 GLU A CA 1
ATOM 663 C C . GLU A 1 92 ? -19.099 12.392 -8.848 1.00 91.12 92 GLU A C 1
ATOM 665 O O . GLU A 1 92 ? -18.617 13.112 -9.719 1.00 91.12 92 GLU A O 1
ATOM 670 N N . LEU A 1 93 ? -19.595 12.902 -7.720 1.00 91.06 93 LEU A N 1
ATOM 671 C CA . LEU A 1 93 ? -19.713 14.335 -7.453 1.00 91.06 93 LEU A CA 1
ATOM 672 C C . LEU A 1 93 ? -18.910 14.712 -6.202 1.00 91.06 93 LEU A C 1
ATOM 674 O O . LEU A 1 93 ? -19.110 14.136 -5.135 1.00 91.06 93 LEU A O 1
ATOM 678 N N . SER A 1 94 ? -18.039 15.713 -6.311 1.00 90.56 94 SER A N 1
ATOM 679 C CA . SER A 1 94 ? -17.344 16.365 -5.197 1.00 90.56 94 SER A CA 1
ATOM 680 C C . SER A 1 94 ? -17.547 17.875 -5.301 1.00 90.56 94 SER A C 1
ATOM 682 O O . SER A 1 94 ? -16.749 18.573 -5.931 1.00 90.56 94 SER A O 1
ATOM 684 N N . ILE A 1 95 ? -18.597 18.380 -4.656 1.00 89.06 95 ILE A N 1
ATOM 685 C CA . ILE A 1 95 ? -19.060 19.763 -4.796 1.00 89.06 95 ILE A CA 1
ATOM 686 C C . ILE A 1 95 ? -18.799 20.591 -3.536 1.00 89.06 95 ILE A C 1
ATOM 688 O O . ILE A 1 95 ? -19.050 20.139 -2.421 1.00 89.06 95 ILE A O 1
ATOM 692 N N . SER A 1 96 ? -18.316 21.815 -3.716 1.00 85.69 96 SER A N 1
ATOM 693 C CA . SER A 1 96 ? -18.210 22.836 -2.670 1.00 85.69 96 SER A CA 1
ATOM 694 C C . SER A 1 96 ? -19.444 23.745 -2.726 1.00 85.69 96 SER A C 1
ATOM 696 O O . SER A 1 96 ? -19.736 24.312 -3.775 1.00 85.69 96 SER A O 1
ATOM 698 N N . LEU A 1 97 ? -20.183 23.883 -1.624 1.00 83.44 97 LEU A N 1
ATOM 699 C CA . LEU A 1 97 ? -21.400 24.697 -1.549 1.00 83.44 97 LEU A CA 1
ATOM 700 C C . LEU A 1 97 ? -21.093 26.059 -0.922 1.00 83.44 97 LEU A C 1
ATOM 702 O O . LEU A 1 97 ? -20.724 26.139 0.252 1.00 83.44 97 LEU A O 1
ATOM 706 N N . SER A 1 98 ? -21.298 27.126 -1.692 1.00 76.12 98 SER A N 1
ATOM 707 C CA . SER A 1 98 ? -21.136 28.513 -1.220 1.00 76.12 98 SER A CA 1
ATOM 708 C C . SER A 1 98 ? -22.384 29.071 -0.530 1.00 76.12 98 SER A C 1
ATOM 710 O O . SER A 1 98 ? -22.344 30.148 0.054 1.00 76.12 98 SER A O 1
ATOM 712 N N . ALA A 1 99 ? -23.505 28.351 -0.583 1.00 74.25 99 ALA A N 1
ATOM 713 C CA . ALA A 1 99 ? -24.757 28.703 0.077 1.00 74.25 99 ALA A CA 1
ATOM 714 C C . ALA A 1 99 ? -25.535 27.425 0.449 1.00 74.25 99 ALA A C 1
ATOM 716 O O . ALA A 1 99 ? -25.293 26.370 -0.152 1.00 74.25 99 ALA A O 1
ATOM 717 N N . PRO A 1 100 ? -26.469 27.490 1.412 1.00 76.44 100 PRO A N 1
ATOM 718 C CA . PRO A 1 100 ? -27.398 26.399 1.684 1.00 76.44 100 PRO A CA 1
ATOM 719 C C . PRO A 1 100 ? -28.301 26.175 0.469 1.00 76.44 100 PRO A C 1
ATOM 721 O O . PRO A 1 100 ? -29.185 26.973 0.173 1.00 76.44 100 PRO A O 1
ATOM 724 N N . LEU A 1 101 ? -28.052 25.082 -0.251 1.00 81.31 101 LEU A N 1
ATOM 725 C CA . LEU A 1 101 ? -28.790 24.707 -1.453 1.00 81.31 101 LEU A CA 1
ATOM 726 C C . LEU A 1 101 ? -29.550 23.405 -1.239 1.00 81.31 101 LEU A C 1
ATOM 728 O O . LEU A 1 101 ? -29.080 22.485 -0.567 1.00 81.31 101 LEU A O 1
ATOM 732 N N . ASN A 1 102 ? -30.718 23.314 -1.865 1.00 83.25 102 ASN A N 1
ATOM 733 C CA . ASN A 1 102 ? -31.467 22.074 -1.956 1.00 83.25 102 ASN A CA 1
ATOM 734 C C . ASN A 1 102 ? -30.879 21.193 -3.070 1.00 83.25 102 ASN A C 1
ATOM 736 O O . ASN A 1 102 ? -30.954 21.520 -4.253 1.00 83.25 102 ASN A O 1
ATOM 740 N N . LEU A 1 103 ? -30.294 20.064 -2.676 1.00 86.69 103 LEU A N 1
ATOM 741 C CA . LEU A 1 103 ? -29.657 19.089 -3.556 1.00 86.69 103 LEU A CA 1
ATOM 742 C C . LEU A 1 103 ? -30.580 17.922 -3.938 1.00 86.69 103 LEU A C 1
ATOM 744 O O . LEU A 1 103 ? -30.125 16.969 -4.569 1.00 86.69 103 LEU A O 1
ATOM 748 N N . ASN A 1 104 ? -31.877 17.979 -3.618 1.00 84.62 104 ASN A N 1
ATOM 749 C CA . ASN A 1 104 ? -32.820 16.897 -3.923 1.00 84.62 104 ASN A CA 1
ATOM 750 C C . ASN A 1 104 ? -32.945 16.594 -5.418 1.00 84.62 104 ASN A C 1
ATOM 752 O O . ASN A 1 104 ? -33.246 15.459 -5.776 1.00 84.62 104 ASN A O 1
ATOM 756 N N . ALA A 1 105 ? -32.670 17.555 -6.304 1.00 87.75 105 ALA A N 1
ATOM 757 C CA . ALA A 1 105 ? -32.643 17.290 -7.743 1.00 87.75 105 ALA A CA 1
ATOM 758 C C . ALA A 1 105 ? -31.600 16.217 -8.128 1.00 87.75 105 ALA A C 1
ATOM 760 O O . ALA A 1 105 ? -31.761 15.536 -9.139 1.00 87.75 105 ALA A O 1
ATOM 761 N N . LEU A 1 106 ? -30.565 16.011 -7.302 1.00 88.00 106 LEU A N 1
ATOM 762 C CA . LEU A 1 106 ? -29.551 14.971 -7.490 1.00 88.00 106 LEU A CA 1
ATOM 763 C C . LEU A 1 106 ? -29.990 13.590 -6.974 1.00 88.00 106 LEU A C 1
ATOM 765 O O . LEU A 1 106 ? -29.274 12.613 -7.188 1.00 88.00 106 LEU A O 1
ATOM 769 N N . GLN A 1 107 ? -31.143 13.468 -6.312 1.00 87.38 107 GLN A N 1
ATOM 770 C CA . GLN A 1 107 ? -31.627 12.208 -5.743 1.00 87.38 107 GLN A CA 1
ATOM 771 C C . GLN A 1 107 ? -31.662 11.092 -6.801 1.00 87.38 107 GLN A C 1
ATOM 773 O O . GLN A 1 107 ? -32.334 11.201 -7.827 1.00 87.38 107 GLN A O 1
ATOM 778 N N . GLY A 1 108 ? -30.930 9.998 -6.557 1.00 84.56 108 GLY A N 1
ATOM 779 C CA . GLY A 1 108 ? -30.835 8.881 -7.505 1.00 84.56 108 GLY A CA 1
ATOM 780 C C . GLY A 1 108 ? -30.130 9.214 -8.831 1.00 84.56 108 GLY A C 1
ATOM 781 O O . GLY A 1 108 ? -30.308 8.494 -9.815 1.00 84.56 108 GLY A O 1
ATOM 782 N N . LYS A 1 109 ? -29.342 10.296 -8.888 1.00 90.88 109 LYS A N 1
ATOM 783 C CA . LYS A 1 109 ? -28.592 10.731 -10.082 1.00 90.88 109 LYS A CA 1
ATOM 784 C C . LYS A 1 109 ? -27.078 10.618 -9.937 1.00 90.88 109 LYS A C 1
ATOM 786 O O . LYS A 1 109 ? -26.367 10.977 -10.863 1.00 90.88 109 LYS A O 1
ATOM 791 N N . TYR A 1 110 ? -26.574 10.084 -8.832 1.00 91.62 110 TYR A N 1
ATOM 792 C CA . TYR A 1 110 ? -25.141 9.904 -8.600 1.00 91.62 110 TYR A CA 1
ATOM 793 C C . TYR A 1 110 ? -24.846 8.551 -7.954 1.00 91.62 110 TYR A C 1
ATOM 795 O O . TYR A 1 110 ? -25.694 7.958 -7.288 1.00 91.62 110 TYR A O 1
ATOM 803 N N . LYS A 1 111 ? -23.618 8.081 -8.163 1.00 89.00 111 LYS A N 1
ATOM 804 C CA . LYS A 1 111 ? -23.024 6.914 -7.508 1.00 89.00 111 LYS A CA 1
ATOM 805 C C . LYS A 1 111 ? -22.402 7.295 -6.165 1.00 89.00 111 LYS A C 1
ATOM 807 O O . LYS A 1 111 ? -22.525 6.557 -5.194 1.00 89.00 111 LYS A O 1
ATOM 812 N N . SER A 1 112 ? -21.731 8.448 -6.120 1.00 86.06 112 SER A N 1
ATOM 813 C CA . SER A 1 112 ? -21.089 9.003 -4.924 1.00 86.06 112 SER A CA 1
ATOM 814 C C . SER A 1 112 ? -21.220 10.522 -4.922 1.00 86.06 112 SER A C 1
ATOM 816 O O . SER A 1 112 ? -20.998 11.149 -5.956 1.00 86.06 112 SER A O 1
ATOM 818 N N . LEU A 1 113 ? -21.562 11.101 -3.771 1.00 88.50 113 LEU A N 1
ATOM 819 C CA . LEU A 1 113 ? -21.668 12.546 -3.574 1.00 88.50 113 LEU A CA 1
ATOM 820 C C . LEU A 1 113 ? -20.893 12.950 -2.320 1.00 88.50 113 LEU A C 1
ATOM 822 O O . LEU A 1 113 ? -21.175 12.466 -1.226 1.00 88.50 113 LEU A O 1
ATOM 826 N N . VAL A 1 114 ? -19.932 13.853 -2.490 1.00 89.06 114 VAL A N 1
ATOM 827 C CA . VAL A 1 114 ? -19.214 14.542 -1.418 1.00 89.06 114 VAL A CA 1
ATOM 828 C C . VAL A 1 114 ? -19.597 16.016 -1.479 1.00 89.06 114 VAL A C 1
ATOM 830 O O . VAL A 1 114 ? -19.274 16.698 -2.448 1.00 89.06 114 VAL A O 1
ATOM 833 N N . ALA A 1 115 ? -20.282 16.508 -0.452 1.00 86.19 115 ALA A N 1
ATOM 834 C CA . ALA A 1 115 ? -20.612 17.918 -0.294 1.00 86.19 115 ALA A CA 1
ATOM 835 C C . ALA A 1 115 ? -19.636 18.556 0.700 1.00 86.19 115 ALA A C 1
ATOM 837 O O . ALA A 1 115 ? -19.464 18.062 1.813 1.00 86.19 115 ALA A O 1
ATOM 838 N N . LYS A 1 116 ? -18.988 19.652 0.312 1.00 84.50 116 LYS A N 1
ATOM 839 C CA . LYS A 1 116 ? -18.084 20.430 1.163 1.00 84.50 116 LYS A CA 1
ATOM 840 C C . LYS A 1 116 ? -18.749 21.763 1.486 1.00 84.50 116 LYS A C 1
ATOM 842 O O . LYS A 1 116 ? -19.105 22.492 0.568 1.00 84.50 116 LYS A O 1
ATOM 847 N N . ILE A 1 117 ? -18.903 22.093 2.762 1.00 82.25 117 ILE A N 1
ATOM 848 C CA . ILE A 1 117 ? -19.481 23.366 3.215 1.00 82.25 117 ILE A CA 1
ATOM 849 C C . ILE A 1 117 ? -18.443 24.184 3.983 1.00 82.25 117 ILE A C 1
ATOM 851 O O . ILE A 1 117 ? -17.573 23.617 4.648 1.00 82.25 117 ILE A O 1
ATOM 855 N N . ARG A 1 118 ? -18.537 25.516 3.904 1.00 71.31 118 ARG A N 1
ATOM 856 C CA . ARG A 1 118 ? -17.741 26.464 4.701 1.00 71.31 118 ARG A CA 1
ATOM 857 C C . ARG A 1 118 ? -18.675 27.381 5.495 1.00 71.31 118 ARG A C 1
ATOM 859 O O . ARG A 1 118 ? -19.169 28.356 4.941 1.00 71.31 118 ARG A O 1
ATOM 866 N N . PRO A 1 119 ? -18.903 27.105 6.790 1.00 58.22 119 PRO A N 1
ATOM 867 C CA . PRO A 1 119 ? -19.877 27.844 7.603 1.00 58.22 119 PRO A CA 1
ATOM 868 C C . PRO A 1 119 ? -19.528 29.318 7.867 1.00 58.22 119 PRO A C 1
ATOM 870 O O . PRO A 1 119 ? -20.356 30.050 8.393 1.00 58.22 119 PRO A O 1
ATOM 873 N N . LEU A 1 120 ? -18.295 29.745 7.567 1.00 54.59 120 LEU A N 1
ATOM 874 C CA . LEU A 1 120 ? -17.793 31.101 7.829 1.00 54.59 120 LEU A CA 1
ATOM 875 C C . LEU A 1 120 ? -18.088 32.107 6.700 1.00 54.59 120 LEU A C 1
ATOM 877 O O . LEU A 1 120 ? -17.684 33.260 6.819 1.00 54.59 120 LEU A O 1
ATOM 881 N N . GLU A 1 121 ? -18.747 31.696 5.614 1.00 58.34 121 GLU A N 1
ATOM 882 C CA . GLU A 1 121 ? -19.183 32.612 4.551 1.00 58.34 121 GLU A CA 1
ATOM 883 C C . GLU A 1 121 ? -20.523 33.276 4.938 1.00 58.34 121 GLU A C 1
ATOM 885 O O . GLU A 1 121 ? -21.436 32.607 5.427 1.00 58.34 121 GLU A O 1
ATOM 890 N N . ASP A 1 122 ? -20.652 34.594 4.723 1.00 56.19 122 ASP A N 1
ATOM 891 C CA . ASP A 1 122 ? -21.810 35.416 5.142 1.00 56.19 122 ASP A CA 1
ATOM 892 C C . ASP A 1 122 ? -23.167 34.882 4.630 1.00 56.19 122 ASP A C 1
ATOM 894 O O . ASP A 1 122 ? -24.214 35.100 5.244 1.00 56.19 122 ASP A O 1
ATOM 898 N N . SER A 1 123 ? -23.147 34.130 3.528 1.00 57.47 123 SER A N 1
ATOM 899 C CA . SER A 1 123 ? -24.287 33.441 2.912 1.00 57.47 123 SER A CA 1
ATOM 900 C C . SER A 1 123 ? -24.894 32.327 3.774 1.00 57.47 123 SER A C 1
ATOM 902 O O . SER A 1 123 ? -26.082 32.039 3.643 1.00 57.47 123 SER A O 1
ATOM 904 N N . TRP A 1 124 ? -24.115 31.705 4.664 1.00 59.06 124 TRP A N 1
ATOM 905 C CA . TRP A 1 124 ? -24.601 30.681 5.598 1.00 59.06 124 TRP A CA 1
ATOM 906 C C . TRP A 1 124 ? -25.133 31.286 6.907 1.00 59.06 124 TRP A C 1
ATOM 908 O O . TRP A 1 124 ? -25.966 30.675 7.578 1.00 59.06 124 TRP A O 1
ATOM 918 N N . ALA A 1 125 ? -24.711 32.505 7.257 1.00 55.12 125 ALA A N 1
ATOM 919 C CA . ALA A 1 125 ? -25.118 33.183 8.489 1.00 55.12 125 ALA A CA 1
ATOM 920 C C . ALA A 1 125 ? -26.575 33.695 8.458 1.00 55.12 125 ALA A C 1
ATOM 922 O O . ALA A 1 125 ? -27.236 33.756 9.495 1.00 55.12 125 ALA A O 1
ATOM 923 N N . SER A 1 126 ? -27.107 34.036 7.282 1.00 50.97 126 SER A N 1
ATOM 924 C CA . SER A 1 126 ? -28.467 34.576 7.100 1.00 50.97 126 SER A CA 1
ATOM 925 C C . SER A 1 126 ? -29.583 33.535 7.285 1.00 50.97 126 SER A C 1
ATOM 927 O O . SER A 1 126 ? -30.670 33.873 7.766 1.00 50.97 126 SER A O 1
ATOM 929 N N . VAL A 1 127 ? -29.312 32.258 6.996 1.00 52.19 127 VAL A N 1
ATOM 930 C CA . VAL A 1 127 ? -30.251 31.148 7.254 1.00 52.19 127 VAL A CA 1
ATOM 931 C C . VAL A 1 127 ? -30.373 30.847 8.750 1.00 52.19 127 VAL A C 1
ATOM 933 O O . VAL A 1 127 ? -31.469 30.571 9.230 1.00 52.19 127 VAL A O 1
ATOM 936 N N . LEU A 1 128 ? -29.288 31.020 9.514 1.00 46.12 128 LEU A N 1
ATOM 937 C CA . LEU A 1 128 ? -29.279 30.861 10.976 1.00 46.12 128 LEU A CA 1
ATOM 938 C C . LEU A 1 128 ? -30.021 31.990 11.719 1.00 46.12 128 LEU A C 1
ATOM 940 O O . LEU A 1 128 ? -30.421 31.823 12.870 1.00 46.12 128 LEU A O 1
ATOM 944 N N . LEU A 1 129 ? -30.208 33.151 11.082 1.00 43.31 129 LEU A N 1
ATOM 945 C CA . LEU A 1 129 ? -30.930 34.291 11.660 1.00 43.31 129 LEU A CA 1
ATOM 946 C C . LEU A 1 129 ? -32.436 34.261 11.354 1.00 43.31 129 LEU A C 1
ATOM 948 O O . LEU A 1 129 ? -33.226 34.754 12.160 1.00 43.31 129 LEU A O 1
ATOM 952 N N . SER A 1 130 ? -32.854 33.655 10.239 1.00 42.19 130 SER A N 1
ATOM 953 C CA . SER A 1 130 ? -34.272 33.608 9.840 1.00 42.19 130 SER A CA 1
ATOM 954 C C . SER A 1 130 ? -35.111 32.660 10.706 1.00 42.19 130 SER A C 1
ATOM 956 O O . SER A 1 130 ? -36.291 32.918 10.931 1.00 42.19 130 SER A O 1
ATOM 958 N N . THR A 1 131 ? -34.505 31.633 11.304 1.00 40.72 131 THR A N 1
ATOM 959 C CA . THR A 1 131 ? -35.159 30.755 12.294 1.00 40.72 131 THR A CA 1
ATOM 960 C C . THR A 1 131 ? -35.425 31.435 13.643 1.00 40.72 131 THR A C 1
ATOM 962 O O . THR A 1 131 ? -36.148 30.884 14.471 1.00 40.72 131 THR A O 1
ATOM 965 N N . ARG A 1 132 ? -34.902 32.649 13.884 1.00 39.28 132 ARG A N 1
ATOM 966 C CA . ARG A 1 132 ? -35.065 33.380 15.157 1.00 39.28 132 ARG A CA 1
ATOM 967 C C . ARG A 1 132 ? -36.243 34.350 15.227 1.00 39.28 132 ARG A C 1
ATOM 969 O O . ARG A 1 132 ? -36.432 34.963 16.275 1.00 39.28 132 ARG A O 1
ATOM 976 N N . SER A 1 133 ? -37.052 34.506 14.179 1.00 38.88 133 SER A N 1
ATOM 977 C CA . SER A 1 133 ? -38.134 35.503 14.213 1.00 38.88 133 SER A CA 1
ATOM 978 C C . SER A 1 133 ? -39.434 35.053 13.550 1.00 38.88 133 SER A C 1
ATOM 980 O O . SER A 1 133 ? -39.738 35.428 12.426 1.00 38.88 133 SER A O 1
ATOM 982 N N . SER A 1 134 ? -40.255 34.320 14.308 1.00 31.28 134 SER A N 1
ATOM 983 C CA . SER A 1 134 ? -41.715 34.480 14.271 1.00 31.28 134 SER A CA 1
ATOM 984 C C . SER A 1 134 ? -42.346 33.932 15.563 1.00 31.28 134 SER A C 1
ATOM 986 O O . SER A 1 134 ? -42.388 32.716 15.752 1.00 31.28 134 SER A O 1
ATOM 988 N N . PRO A 1 135 ? -42.830 34.784 16.488 1.00 39.03 135 PRO A N 1
ATOM 989 C CA . PRO A 1 135 ? -43.734 34.343 17.539 1.00 39.03 135 PRO A CA 1
ATOM 990 C C . PRO A 1 135 ? -45.099 34.076 16.895 1.00 39.03 135 PRO A C 1
ATOM 992 O O . PRO A 1 135 ? -45.801 35.012 16.513 1.00 39.03 135 PRO A O 1
ATOM 995 N N . CYS A 1 136 ? -45.474 32.806 16.742 1.00 33.03 136 CYS A N 1
ATOM 996 C CA . CYS A 1 136 ? -46.827 32.455 16.315 1.00 33.03 136 CYS A CA 1
ATOM 997 C C . CYS A 1 136 ? -47.829 32.893 17.398 1.00 33.03 136 CYS A C 1
ATOM 999 O O . CYS A 1 136 ? -47.680 32.473 18.548 1.00 33.03 136 CYS A O 1
ATOM 1001 N N . PRO A 1 137 ? -48.851 33.708 17.079 1.00 38.97 137 PRO A N 1
ATOM 1002 C CA . PRO A 1 137 ? -49.974 33.881 17.981 1.00 38.97 137 PRO A CA 1
ATOM 1003 C C . PRO A 1 137 ? -50.813 32.599 17.964 1.00 38.97 137 PRO A C 1
ATOM 1005 O O . PRO A 1 137 ? -51.136 32.074 16.899 1.00 38.97 137 PRO A O 1
ATOM 1008 N N . GLU A 1 138 ? -51.178 32.109 19.147 1.00 43.38 138 GLU A N 1
ATOM 1009 C CA . GLU A 1 138 ? -52.209 31.087 19.323 1.00 43.38 138 GLU A CA 1
ATOM 1010 C C . GLU A 1 138 ? -53.485 31.499 18.577 1.00 43.38 138 GLU A C 1
ATOM 1012 O O . GLU A 1 138 ? -54.171 32.442 18.980 1.00 43.38 138 GLU A O 1
ATOM 1017 N N . LYS A 1 139 ? -53.833 30.778 17.509 1.00 39.00 139 LYS A N 1
ATOM 1018 C CA . LYS A 1 139 ? -55.207 30.708 17.010 1.00 39.00 139 LYS A CA 1
ATOM 1019 C C . LYS A 1 139 ? -55.543 29.296 16.541 1.00 39.00 139 LYS A C 1
ATOM 1021 O O . LYS A 1 139 ? -54.935 28.778 15.616 1.00 39.00 139 LYS A O 1
ATOM 1026 N N . GLN A 1 140 ? -56.505 28.742 17.273 1.00 37.88 140 GLN A N 1
ATOM 1027 C CA . GLN A 1 140 ? -57.591 27.841 16.888 1.00 37.88 140 GLN A CA 1
ATOM 1028 C C . GLN A 1 140 ? -57.515 27.122 15.534 1.00 37.88 140 GLN A C 1
ATOM 1030 O O . GLN A 1 140 ? -57.545 27.741 14.476 1.00 37.88 140 GLN A O 1
ATOM 1035 N N . ASP A 1 141 ? -57.523 25.797 15.679 1.00 50.81 141 ASP A N 1
ATOM 1036 C CA . ASP A 1 141 ? -58.141 24.755 14.855 1.00 50.81 141 ASP A CA 1
ATOM 1037 C C . ASP A 1 141 ? -59.083 25.255 13.743 1.00 50.81 141 ASP A C 1
ATOM 1039 O O . ASP A 1 141 ? -60.159 25.778 14.028 1.00 50.81 141 ASP A O 1
ATOM 1043 N N . ASP A 1 142 ? -58.651 25.072 12.492 1.00 39.38 142 ASP A N 1
ATOM 1044 C CA . ASP A 1 142 ? -59.495 24.699 11.352 1.00 39.38 142 ASP A CA 1
ATOM 1045 C C . ASP A 1 142 ? -58.601 24.299 10.157 1.00 39.38 142 ASP A C 1
ATOM 1047 O O . ASP A 1 142 ? -57.818 25.099 9.649 1.00 39.38 142 ASP A O 1
ATOM 1051 N N . GLY A 1 143 ? -58.757 23.060 9.677 1.00 38.38 143 GLY A N 1
ATOM 1052 C CA . GLY A 1 143 ? -58.424 22.659 8.302 1.00 38.38 143 GLY A CA 1
ATOM 1053 C C . GLY A 1 143 ? -56.987 22.196 8.020 1.00 38.38 143 GLY A C 1
ATOM 1054 O O . GLY A 1 143 ? -56.041 22.976 7.986 1.00 38.38 143 GLY A O 1
ATOM 1055 N N . PHE A 1 144 ? -56.839 20.906 7.695 1.00 46.03 144 PHE A N 1
ATOM 1056 C CA . PHE A 1 144 ? -55.643 20.345 7.058 1.00 46.03 144 PHE A CA 1
ATOM 1057 C C . PHE A 1 144 ? -55.435 20.967 5.664 1.00 46.03 144 PHE A C 1
ATOM 1059 O O . PHE A 1 144 ? -55.976 20.478 4.673 1.00 46.03 144 PHE A O 1
ATOM 1066 N N . GLU A 1 145 ? -54.593 21.993 5.571 1.00 36.81 145 GLU A N 1
ATOM 1067 C CA . GLU A 1 145 ? -53.846 22.296 4.350 1.00 36.81 145 GLU A CA 1
ATOM 1068 C C . GLU A 1 145 ? -52.372 21.954 4.577 1.00 36.81 145 GLU A C 1
ATOM 1070 O O . GLU A 1 145 ? -51.702 22.472 5.472 1.00 36.81 145 GLU A O 1
ATOM 1075 N N . THR A 1 146 ? -51.863 21.029 3.766 1.00 38.38 146 THR A N 1
ATOM 1076 C CA . THR A 1 146 ? -50.444 20.675 3.715 1.00 38.38 146 THR A CA 1
ATOM 1077 C C . THR A 1 146 ? -49.702 21.851 3.088 1.00 38.38 146 THR A C 1
ATOM 1079 O O . THR A 1 146 ? -49.621 21.976 1.871 1.00 38.38 146 THR A O 1
ATOM 1082 N N . ARG A 1 147 ? -49.195 22.755 3.928 1.00 33.69 147 ARG A N 1
ATOM 1083 C CA . ARG A 1 147 ? -48.274 23.809 3.500 1.00 33.69 147 ARG A CA 1
ATOM 1084 C C . ARG A 1 147 ? -46.986 23.140 3.013 1.00 33.69 147 ARG A C 1
ATOM 1086 O O . ARG A 1 147 ? -46.285 22.517 3.811 1.00 33.69 147 ARG A O 1
ATOM 1093 N N . GLU A 1 148 ? -46.688 23.233 1.718 1.00 38.00 148 GLU A N 1
ATOM 1094 C CA . GLU A 1 148 ? -45.342 22.933 1.223 1.00 38.00 148 GLU A CA 1
ATOM 1095 C C . GLU A 1 148 ? -44.347 23.883 1.916 1.00 38.00 148 GLU A C 1
ATOM 1097 O O . GLU A 1 148 ? -44.588 25.092 1.940 1.00 38.00 148 GLU A O 1
ATOM 1102 N N . PRO A 1 149 ? -43.265 23.371 2.529 1.00 38.03 149 PRO A N 1
ATOM 1103 C CA . PRO A 1 149 ? -42.242 24.217 3.129 1.00 38.03 149 PRO A CA 1
ATOM 1104 C C . PRO A 1 149 ? -41.465 24.975 2.043 1.00 38.03 149 PRO A C 1
ATOM 1106 O O . PRO A 1 149 ? -41.146 24.418 0.991 1.00 38.03 149 PRO A O 1
ATOM 1109 N N . ASP A 1 150 ? -41.163 26.245 2.320 1.00 43.28 150 ASP A N 1
ATOM 1110 C CA . ASP A 1 150 ? -40.471 27.168 1.417 1.00 43.28 150 ASP A CA 1
ATOM 1111 C C . ASP A 1 150 ? -39.148 26.596 0.871 1.00 43.28 150 ASP A C 1
ATOM 1113 O O . ASP A 1 150 ? -38.365 25.952 1.572 1.00 43.28 150 ASP A O 1
ATOM 1117 N N . ALA A 1 151 ? -38.858 26.902 -0.397 1.00 44.53 151 ALA A N 1
ATOM 1118 C CA . ALA A 1 151 ? -37.738 26.382 -1.192 1.00 44.53 151 ALA A CA 1
ATOM 1119 C C . ALA A 1 151 ? -36.315 26.715 -0.673 1.00 44.53 151 ALA A C 1
ATOM 1121 O O . ALA A 1 151 ? -35.331 26.350 -1.319 1.00 44.53 151 ALA A O 1
ATOM 1122 N N . ALA A 1 152 ? -36.185 27.400 0.467 1.00 46.78 152 ALA A N 1
ATOM 1123 C CA . ALA A 1 152 ? -34.921 27.895 1.016 1.00 46.78 152 ALA A CA 1
ATOM 1124 C C . ALA A 1 152 ? -34.254 26.960 2.049 1.00 46.78 152 ALA A C 1
ATOM 1126 O O . ALA A 1 152 ? -33.156 27.255 2.521 1.00 46.78 152 ALA A O 1
ATOM 1127 N N . GLU A 1 153 ? -34.870 25.829 2.407 1.00 58.38 153 GLU A N 1
ATOM 1128 C CA . GLU A 1 153 ? -34.230 24.847 3.289 1.00 58.38 153 GLU A CA 1
ATOM 1129 C C . GLU A 1 153 ? -33.175 24.024 2.531 1.00 58.38 153 GLU A C 1
ATOM 1131 O O . GLU A 1 153 ? -33.485 23.272 1.602 1.00 58.38 153 GLU A O 1
ATOM 1136 N N . GLY A 1 154 ? -31.909 24.135 2.947 1.00 61.44 154 GLY A N 1
ATOM 1137 C CA . GLY A 1 154 ? -30.829 23.286 2.447 1.00 61.44 154 GLY A CA 1
ATOM 1138 C C . GLY A 1 154 ? -31.104 21.816 2.774 1.00 61.44 154 GLY A C 1
ATOM 1139 O O . GLY A 1 154 ? -31.057 21.416 3.936 1.00 61.44 154 GLY A O 1
ATOM 1140 N N . ARG A 1 155 ? -31.394 21.004 1.753 1.00 74.50 155 ARG A N 1
ATOM 1141 C CA . ARG A 1 155 ? -31.680 19.567 1.885 1.00 74.50 155 ARG A CA 1
ATOM 1142 C 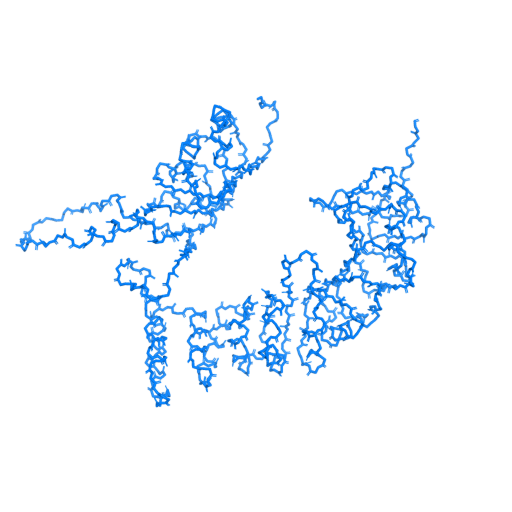C . ARG A 1 155 ? -30.686 18.745 1.082 1.00 74.50 155 ARG A C 1
ATOM 1144 O O . ARG A 1 155 ? -30.410 19.054 -0.075 1.00 74.50 155 ARG A O 1
ATOM 1151 N N . LEU A 1 156 ? -30.160 17.692 1.699 1.00 75.12 156 LEU A N 1
ATOM 1152 C CA . LEU A 1 156 ? -29.312 16.708 1.036 1.00 75.12 156 LEU A CA 1
ATOM 1153 C C . LEU A 1 156 ? -30.164 15.533 0.526 1.00 75.12 156 LEU A C 1
ATOM 1155 O O . LEU A 1 156 ? -31.115 15.141 1.205 1.00 75.12 156 LEU A O 1
ATOM 1159 N N . PRO A 1 157 ? -29.823 14.941 -0.632 1.00 75.31 157 PRO A N 1
ATOM 1160 C CA . PRO A 1 157 ? -30.484 13.739 -1.128 1.00 75.31 157 PRO A CA 1
ATOM 1161 C C . PRO A 1 157 ? -30.331 12.574 -0.136 1.00 75.31 157 PRO A C 1
ATOM 1163 O O . PRO A 1 157 ? -29.262 12.352 0.431 1.00 75.31 157 PRO A O 1
ATOM 1166 N N . ALA A 1 158 ? -31.406 11.811 0.063 1.00 67.06 158 ALA A N 1
ATOM 1167 C CA . ALA A 1 158 ? -31.459 10.692 0.999 1.00 67.06 158 ALA A CA 1
ATOM 1168 C C . ALA A 1 158 ? -30.707 9.446 0.496 1.00 67.06 158 ALA A C 1
ATOM 1170 O O . ALA A 1 158 ? -30.178 8.683 1.303 1.00 67.06 158 ALA A O 1
ATOM 1171 N N . TYR A 1 159 ? -30.652 9.224 -0.828 1.00 57.81 159 TYR A N 1
ATOM 1172 C CA . TYR A 1 159 ? -30.023 8.027 -1.405 1.00 57.81 159 TYR A CA 1
ATOM 1173 C C . TYR A 1 159 ? -29.354 8.275 -2.775 1.00 57.81 159 TYR A C 1
ATOM 1175 O O . TYR A 1 159 ? -29.993 8.844 -3.667 1.00 57.81 159 TYR A O 1
ATOM 1183 N N . PRO A 1 160 ? -28.130 7.749 -2.997 1.00 67.62 160 PRO A N 1
ATOM 1184 C CA . PRO A 1 160 ? -27.234 7.161 -1.986 1.00 67.62 160 PRO A CA 1
ATOM 1185 C C . PRO A 1 160 ? -26.751 8.216 -0.964 1.00 67.62 160 PRO A C 1
ATOM 1187 O O . PRO A 1 160 ? -26.635 9.378 -1.331 1.00 67.62 160 PRO A O 1
ATOM 1190 N N . PRO A 1 161 ? -26.494 7.883 0.313 1.00 71.31 161 PRO A N 1
ATOM 1191 C CA . PRO A 1 161 ? -26.218 8.897 1.335 1.00 71.31 161 PRO A CA 1
ATOM 1192 C C . PRO A 1 161 ? -24.941 9.701 1.008 1.00 71.31 161 PRO A C 1
ATOM 1194 O O . PRO A 1 161 ? -23.896 9.094 0.749 1.00 71.31 161 PRO A O 1
ATOM 1197 N N . PRO A 1 162 ? -24.997 11.046 0.993 1.00 77.25 162 PRO A N 1
ATOM 1198 C CA . PRO A 1 162 ? -23.837 11.875 0.695 1.00 77.25 162 PRO A CA 1
ATOM 1199 C C . PRO A 1 162 ? -22.855 11.942 1.868 1.00 77.25 162 PRO A C 1
ATOM 1201 O O . PRO A 1 162 ? -23.232 11.849 3.034 1.00 77.25 162 PRO A O 1
ATOM 1204 N N . GLN A 1 163 ? -21.580 12.168 1.557 1.00 79.31 163 GLN A N 1
ATOM 1205 C CA . GLN A 1 163 ? -20.554 12.502 2.543 1.00 79.31 163 GLN A CA 1
ATOM 1206 C C . GLN A 1 163 ? -20.488 14.022 2.704 1.00 79.31 163 GLN A C 1
ATOM 1208 O O . GLN A 1 163 ? -20.223 14.728 1.733 1.00 79.31 163 GLN A O 1
ATOM 1213 N N . LEU A 1 164 ? -20.690 14.531 3.918 1.00 78.62 164 LEU A N 1
ATOM 1214 C CA . LEU A 1 164 ? -20.606 15.962 4.217 1.00 78.62 164 LEU A CA 1
ATOM 1215 C C . LEU A 1 164 ? -19.267 16.298 4.881 1.00 78.62 164 LEU A C 1
ATOM 1217 O O . LEU A 1 164 ? -18.861 15.650 5.841 1.00 78.62 164 LEU A O 1
ATOM 1221 N N . TRP A 1 165 ? -18.581 17.313 4.366 1.00 76.81 165 TRP A N 1
ATOM 1222 C CA . TRP A 1 165 ? -17.304 17.803 4.878 1.00 76.81 165 TRP A CA 1
ATOM 1223 C C . TRP A 1 165 ? -17.452 19.271 5.267 1.00 76.81 165 TRP A C 1
ATOM 1225 O O . TRP A 1 165 ? -17.738 20.113 4.420 1.00 76.81 165 TRP A O 1
ATOM 1235 N N . VAL A 1 166 ? -17.219 19.591 6.537 1.00 76.31 166 VAL A N 1
ATOM 1236 C CA . VAL A 1 166 ? -17.191 20.977 7.016 1.00 76.31 166 VAL A CA 1
ATOM 1237 C C . VAL A 1 166 ? -15.748 21.465 6.990 1.00 76.31 166 VAL A C 1
ATOM 1239 O O . VAL A 1 166 ? -14.893 20.948 7.707 1.00 76.31 166 VAL A O 1
ATOM 1242 N N . LEU A 1 167 ? -15.461 22.433 6.129 1.00 65.94 167 LEU A N 1
ATOM 1243 C CA . LEU A 1 167 ? -14.143 23.046 6.004 1.00 65.94 167 LEU A CA 1
ATOM 1244 C C . LEU A 1 167 ? -14.061 24.278 6.922 1.00 65.94 167 LEU A C 1
ATOM 1246 O O . LEU A 1 167 ? -15.040 25.004 7.085 1.00 65.94 167 LEU A O 1
ATOM 1250 N N . ASP A 1 168 ? -12.887 24.508 7.515 1.00 63.62 168 ASP A N 1
ATOM 1251 C CA . ASP A 1 168 ? -12.557 25.694 8.327 1.00 63.62 168 ASP A CA 1
ATOM 1252 C C . ASP A 1 168 ? -13.342 25.870 9.650 1.00 63.62 168 ASP A C 1
ATOM 1254 O O . ASP A 1 168 ? -13.434 26.975 10.188 1.00 63.62 168 ASP A O 1
ATOM 1258 N N . ALA A 1 169 ? -13.865 24.786 10.237 1.00 53.41 169 ALA A N 1
ATOM 1259 C CA . ALA A 1 169 ? -14.511 24.834 11.552 1.00 53.41 169 ALA A CA 1
ATOM 1260 C C . ALA A 1 169 ? -13.518 25.264 12.655 1.00 53.41 169 ALA A C 1
ATOM 1262 O O . ALA A 1 169 ? -12.559 24.553 12.968 1.00 53.41 169 ALA A O 1
ATOM 1263 N N . LYS A 1 170 ? -13.744 26.437 13.268 1.00 45.75 170 LYS A N 1
ATOM 1264 C CA . LYS A 1 170 ? -12.962 26.889 14.430 1.00 45.75 170 LYS A CA 1
ATOM 1265 C C . LYS A 1 170 ? -13.325 26.059 15.672 1.00 45.75 170 LYS A C 1
ATOM 1267 O O . LYS A 1 170 ? -14.520 25.904 15.950 1.00 45.75 170 LYS A O 1
ATOM 1272 N N . PRO A 1 171 ? -1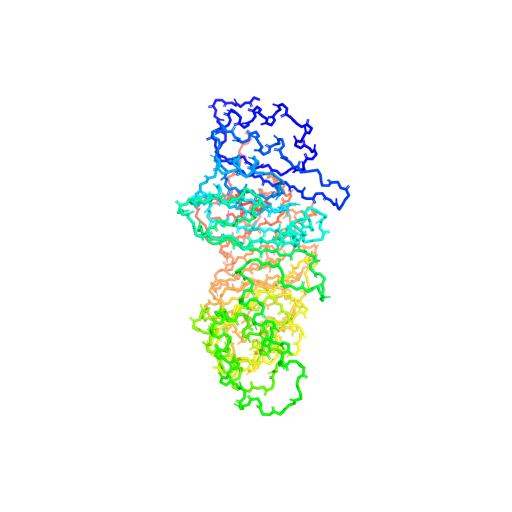2.340 25.604 16.471 1.00 34.78 171 PRO A N 1
ATOM 1273 C CA . PRO A 1 171 ? -12.608 24.962 17.756 1.00 34.78 171 PRO A CA 1
ATOM 1274 C C . PRO A 1 171 ? -13.385 25.921 18.675 1.00 34.78 171 PRO A C 1
ATOM 1276 O O . PRO A 1 171 ? -12.907 27.021 18.948 1.00 34.78 171 PRO A O 1
ATOM 1279 N N . GLY A 1 172 ? -14.573 25.520 19.145 1.00 40.94 172 GLY A N 1
ATOM 1280 C CA . GLY A 1 172 ? -15.367 26.279 20.129 1.00 40.94 172 GLY A CA 1
ATOM 1281 C C . GLY A 1 172 ? -16.589 27.046 19.601 1.00 40.94 172 GLY A C 1
ATOM 1282 O O . GLY A 1 172 ? -17.219 27.776 20.367 1.00 40.94 172 GLY A O 1
ATOM 1283 N N . SER A 1 173 ? -16.959 26.885 18.331 1.00 42.25 173 SER A N 1
ATOM 1284 C CA . SER A 1 173 ? -18.201 27.450 17.775 1.00 42.25 173 SER A CA 1
ATOM 1285 C C . SER A 1 173 ? -19.406 26.630 18.270 1.00 42.25 173 SER A C 1
ATOM 1287 O O . SER A 1 173 ? -19.431 25.423 18.062 1.00 42.25 173 SER A O 1
ATOM 1289 N N . ARG A 1 174 ? -20.379 27.243 18.967 1.00 42.00 174 ARG A N 1
ATOM 1290 C CA . ARG A 1 174 ? -21.560 26.535 19.509 1.00 42.00 174 ARG A CA 1
ATOM 1291 C C . ARG A 1 174 ? -22.443 25.989 18.380 1.00 42.00 174 ARG A C 1
ATOM 1293 O O . ARG A 1 174 ? -22.893 26.746 17.529 1.00 42.00 174 ARG A O 1
ATOM 1300 N N . GLU A 1 175 ? -22.711 24.690 18.438 1.00 42.88 175 GLU A N 1
ATOM 1301 C CA . GLU A 1 175 ? -23.284 23.846 17.380 1.00 42.88 175 GLU A CA 1
ATOM 1302 C C . GLU A 1 175 ? -24.785 23.549 17.611 1.00 42.88 175 GLU A C 1
ATOM 1304 O O . GLU A 1 175 ? -25.259 22.448 17.360 1.00 42.88 175 GLU A O 1
ATOM 1309 N N . ASN A 1 176 ? -25.539 24.510 18.162 1.00 32.59 176 ASN A N 1
ATOM 1310 C CA . ASN A 1 176 ? -26.888 24.244 18.690 1.00 32.59 176 ASN A CA 1
ATOM 1311 C C . ASN A 1 176 ? -28.061 24.534 17.735 1.00 32.59 176 ASN A C 1
ATOM 1313 O O . ASN A 1 176 ? -29.186 24.232 18.109 1.00 32.59 176 ASN A O 1
ATOM 1317 N N . ASP A 1 177 ? -27.839 25.068 16.531 1.00 40.19 177 ASP A N 1
ATOM 1318 C CA . ASP A 1 177 ? -28.936 25.529 15.658 1.00 40.19 177 ASP A CA 1
ATOM 1319 C C . ASP A 1 177 ? -28.842 24.944 14.224 1.00 40.19 177 ASP A C 1
ATOM 1321 O O . ASP A 1 177 ? -28.803 25.688 13.245 1.00 40.19 177 ASP A O 1
ATOM 1325 N N . LEU A 1 178 ? -28.780 23.610 14.070 1.00 42.22 178 LEU A N 1
ATOM 1326 C CA . LEU A 1 178 ? -28.793 22.916 12.762 1.00 42.22 178 LEU A CA 1
ATOM 1327 C C . LEU A 1 178 ? -29.706 21.661 12.784 1.00 42.22 178 LEU A C 1
ATOM 1329 O O . LEU A 1 178 ? -29.769 20.989 13.814 1.00 42.22 178 LEU A O 1
ATOM 1333 N N . PRO A 1 179 ? -30.416 21.315 11.684 1.00 36.81 179 PRO A N 1
ATOM 1334 C CA . PRO A 1 179 ? -31.481 20.305 11.712 1.00 36.81 179 PRO A CA 1
ATOM 1335 C C . PRO A 1 179 ? -30.969 18.848 11.695 1.00 36.81 179 PRO A C 1
ATOM 1337 O O . PRO A 1 179 ? -30.051 18.514 10.947 1.00 36.81 179 PRO A O 1
ATOM 1340 N N . ASP A 1 180 ? -31.604 18.016 12.536 1.00 41.53 180 ASP A N 1
ATOM 1341 C CA . ASP A 1 180 ? -31.732 16.541 12.681 1.00 41.53 180 ASP A CA 1
ATOM 1342 C C . ASP A 1 180 ? -30.602 15.542 12.331 1.00 41.53 180 ASP A C 1
ATOM 1344 O O . ASP A 1 180 ? -30.633 14.416 12.823 1.00 41.53 180 ASP A O 1
ATOM 1348 N N . PHE A 1 181 ? -29.542 15.906 11.609 1.00 42.56 181 PHE A N 1
ATOM 1349 C CA . PHE A 1 181 ? -28.326 15.078 11.475 1.00 42.56 181 PHE A CA 1
ATOM 1350 C C . PHE A 1 181 ? -27.324 15.297 12.622 1.00 42.56 181 PHE A C 1
ATOM 1352 O O . PHE A 1 181 ? -26.357 14.548 12.770 1.00 42.56 181 PHE A O 1
ATOM 1359 N N . PHE A 1 182 ? -27.560 16.314 13.455 1.00 49.88 182 PHE A N 1
ATOM 1360 C CA . PHE A 1 182 ? -26.692 16.686 14.571 1.00 49.88 182 PHE A CA 1
ATOM 1361 C C . PHE A 1 182 ? -26.922 15.872 15.837 1.00 49.88 182 PHE A C 1
ATOM 1363 O O . PHE A 1 182 ? -26.108 15.973 16.750 1.00 49.88 182 PHE A O 1
ATOM 1370 N N . TRP A 1 183 ? -27.973 15.050 15.922 1.00 55.59 183 TRP A N 1
ATOM 1371 C CA . TRP A 1 183 ? -28.264 14.356 17.175 1.00 55.59 183 TRP A CA 1
ATOM 1372 C C . TRP A 1 183 ? -27.133 13.400 17.570 1.00 55.59 183 TRP A C 1
ATOM 1374 O O . TRP A 1 183 ? -26.658 13.454 18.700 1.00 55.59 183 TRP A O 1
ATOM 1384 N N . THR A 1 184 ? -26.594 12.628 16.619 1.00 60.75 184 THR A N 1
ATOM 1385 C CA . THR A 1 184 ? -25.447 11.742 16.870 1.00 60.75 184 THR A CA 1
ATOM 1386 C C . THR A 1 184 ? -24.180 12.519 17.218 1.00 60.75 184 THR A C 1
ATOM 1388 O O . THR A 1 184 ? -23.544 12.223 18.223 1.00 60.75 184 THR A O 1
ATOM 1391 N N . ALA A 1 185 ? -23.805 13.524 16.420 1.00 64.25 185 ALA A N 1
ATOM 1392 C CA . ALA A 1 185 ? -22.575 14.287 16.641 1.00 64.25 185 ALA A CA 1
ATOM 1393 C C . ALA A 1 185 ? -22.623 15.088 17.953 1.00 64.25 185 ALA A C 1
ATOM 1395 O O . ALA A 1 185 ? -21.663 15.069 18.719 1.00 64.25 185 ALA A O 1
ATOM 1396 N N . SER A 1 186 ? -23.762 15.719 18.246 1.00 71.19 186 SER A N 1
ATOM 1397 C CA . SER A 1 186 ? -23.996 16.479 19.474 1.00 71.19 186 SER A CA 1
ATOM 1398 C C . SER A 1 186 ? -24.035 15.564 20.697 1.00 71.19 186 SER A C 1
ATOM 1400 O O . SER A 1 186 ? -23.353 15.841 21.682 1.00 71.19 186 SER A O 1
ATOM 1402 N N . ALA A 1 187 ? -24.742 14.429 20.634 1.00 72.62 187 ALA A N 1
ATOM 1403 C CA . ALA A 1 187 ? -24.770 13.460 21.730 1.00 72.62 187 ALA A CA 1
ATOM 1404 C C . ALA A 1 187 ? -23.379 12.860 21.994 1.00 72.62 187 ALA A C 1
ATOM 1406 O O . ALA A 1 187 ? -22.937 12.812 23.142 1.00 72.62 187 ALA A O 1
ATOM 1407 N N . VAL A 1 188 ? -22.642 12.480 20.944 1.00 76.81 188 VAL A N 1
ATOM 1408 C CA . VAL A 1 188 ? -21.262 11.977 21.060 1.00 76.81 188 VAL A CA 1
ATOM 1409 C C . VAL A 1 188 ? -20.339 13.046 21.653 1.00 76.81 188 VAL A C 1
ATOM 1411 O O . VAL A 1 188 ? -19.558 12.748 22.554 1.00 76.81 188 VAL A O 1
ATOM 1414 N N . GLN A 1 189 ? -20.435 14.301 21.210 1.00 78.00 189 GLN A N 1
ATOM 1415 C CA . GLN A 1 189 ? -19.639 15.395 21.772 1.00 78.00 189 GLN A CA 1
ATOM 1416 C C . GLN A 1 189 ? -19.994 15.691 23.231 1.00 78.00 189 GLN A C 1
ATOM 1418 O O . GLN A 1 189 ? -19.093 15.953 24.024 1.00 78.00 189 GLN A O 1
ATOM 1423 N N . GLN A 1 190 ? -21.273 15.626 23.612 1.00 79.50 190 GLN A N 1
ATOM 1424 C CA . GLN A 1 190 ? -21.692 15.767 25.008 1.00 79.50 190 GLN A CA 1
ATOM 1425 C C . GLN A 1 190 ? -21.098 14.655 25.871 1.00 79.50 190 GLN A C 1
ATOM 1427 O O . GLN A 1 190 ? -20.565 14.938 26.942 1.00 79.50 190 GLN A O 1
ATOM 1432 N N . VAL A 1 191 ? -21.124 13.412 25.387 1.00 77.88 191 VAL A N 1
ATOM 1433 C CA . VAL A 1 191 ? -20.493 12.268 26.056 1.00 77.88 191 VAL A CA 1
ATOM 1434 C C . VAL A 1 191 ? -18.983 12.486 26.208 1.00 77.88 191 VAL A C 1
ATOM 1436 O O . VAL A 1 191 ? -18.443 12.329 27.303 1.00 77.88 191 VAL A O 1
ATOM 1439 N N . ILE A 1 192 ? -18.294 12.918 25.148 1.00 78.38 192 ILE A N 1
ATOM 1440 C CA . ILE A 1 192 ? -16.857 13.231 25.191 1.00 78.38 192 ILE A CA 1
ATOM 1441 C C . ILE A 1 192 ? -16.570 14.361 26.190 1.00 78.38 192 ILE A C 1
ATOM 1443 O O . ILE A 1 192 ? -15.661 14.239 27.010 1.00 78.38 192 ILE A O 1
ATOM 1447 N N . ALA A 1 193 ? -17.355 15.438 26.173 1.00 80.12 193 ALA A N 1
ATOM 1448 C CA . ALA A 1 193 ? -17.194 16.565 27.085 1.00 80.12 193 ALA A CA 1
ATOM 1449 C C . ALA A 1 193 ? -17.406 16.149 28.550 1.00 80.12 193 ALA A C 1
ATOM 1451 O O . ALA A 1 193 ? -16.601 16.514 29.406 1.00 80.12 193 ALA A O 1
ATOM 1452 N N . GLN A 1 194 ? -18.429 15.335 28.835 1.00 78.69 194 GLN A N 1
ATOM 1453 C CA . GLN A 1 194 ? -18.675 14.777 30.170 1.00 78.69 194 GLN A CA 1
ATOM 1454 C C . GLN A 1 194 ? -17.507 13.908 30.650 1.00 78.69 194 GLN A C 1
ATOM 1456 O O . GLN A 1 194 ? -17.119 13.978 31.819 1.00 78.69 194 GLN A O 1
ATOM 1461 N N . LEU A 1 195 ? -16.917 13.118 29.749 1.00 74.44 195 LEU A N 1
ATOM 1462 C CA . LEU A 1 195 ? -15.744 12.304 30.051 1.00 74.44 195 LEU A CA 1
ATOM 1463 C C . LEU A 1 195 ? -14.482 13.135 30.274 1.00 74.44 195 LEU A C 1
ATOM 1465 O O . LEU A 1 195 ? -13.647 12.735 31.080 1.00 74.44 195 LEU A O 1
ATOM 1469 N N . GLN A 1 196 ? -14.320 14.266 29.592 1.00 75.12 196 GLN A N 1
ATOM 1470 C CA . GLN A 1 196 ? -13.148 15.133 29.740 1.00 75.12 196 GLN A CA 1
ATOM 1471 C C . GLN A 1 196 ? -13.230 16.048 30.970 1.00 75.12 196 GLN A C 1
ATOM 1473 O O . GLN A 1 196 ? -12.197 16.403 31.529 1.00 75.12 196 GLN A O 1
ATOM 1478 N N . SER A 1 197 ? -14.433 16.434 31.409 1.00 71.31 197 SER A N 1
ATOM 1479 C CA . SER A 1 197 ? -14.623 17.428 32.474 1.00 71.31 197 SER A CA 1
ATOM 1480 C C . SER A 1 197 ? -14.608 16.870 33.901 1.00 71.31 197 SER A C 1
ATOM 1482 O O . SER A 1 197 ? -14.669 17.649 34.849 1.00 71.31 197 SER A O 1
ATOM 1484 N N . ARG A 1 198 ? -14.628 15.546 34.086 1.00 63.91 198 ARG A N 1
ATOM 1485 C CA . ARG A 1 198 ? -14.811 14.911 35.403 1.00 63.91 198 ARG A CA 1
ATOM 1486 C C . ARG A 1 198 ? -13.528 14.254 35.905 1.00 63.91 198 ARG A C 1
ATOM 1488 O O . ARG A 1 198 ? -12.835 13.592 35.139 1.00 63.91 198 ARG A O 1
ATOM 1495 N N . ASP A 1 199 ? -13.246 14.377 37.199 1.00 58.59 199 ASP A N 1
ATOM 1496 C CA . ASP A 1 199 ? -12.182 13.600 37.843 1.00 58.59 199 ASP A CA 1
ATOM 1497 C C . ASP A 1 199 ? -12.474 12.091 37.777 1.00 58.59 199 ASP A C 1
ATOM 1499 O O . ASP A 1 199 ? -13.602 11.667 37.530 1.00 58.59 199 ASP A O 1
ATOM 1503 N N . THR A 1 200 ? -11.436 11.279 37.969 1.00 57.19 200 THR A N 1
ATOM 1504 C CA . THR A 1 200 ? -11.342 9.805 37.854 1.00 57.19 200 THR A CA 1
ATOM 1505 C C . THR A 1 200 ? -12.317 8.969 38.710 1.00 57.19 200 THR A C 1
ATOM 1507 O O . THR A 1 200 ? -12.122 7.765 38.854 1.00 57.19 200 THR A O 1
ATOM 1510 N N . GLY A 1 201 ? -13.369 9.564 39.274 1.00 56.47 201 GLY A N 1
ATOM 1511 C CA . GLY A 1 201 ? -14.370 8.886 40.095 1.00 56.47 201 GLY A CA 1
ATOM 1512 C C . GLY A 1 201 ? -15.317 7.988 39.289 1.00 56.47 201 GLY A C 1
ATOM 1513 O O . GLY A 1 201 ? -16.154 8.483 38.536 1.00 56.47 201 GLY A O 1
ATOM 1514 N N . ASP A 1 202 ? -15.177 6.677 39.512 1.00 72.56 202 ASP A N 1
ATOM 1515 C CA . ASP A 1 202 ? -16.080 5.564 39.169 1.00 72.56 202 ASP A CA 1
ATOM 1516 C C . ASP A 1 202 ? -16.644 5.565 37.734 1.00 72.56 202 ASP A C 1
ATOM 1518 O O . ASP A 1 202 ? -17.857 5.584 37.502 1.00 72.56 202 ASP A O 1
ATOM 1522 N N . PHE A 1 203 ? -15.743 5.489 36.745 1.00 77.62 203 PHE A N 1
ATOM 1523 C CA . PHE A 1 203 ? -16.104 5.209 35.347 1.00 77.62 203 PHE A CA 1
ATOM 1524 C C . PHE A 1 203 ? -17.011 3.972 35.230 1.00 77.62 203 PHE A C 1
ATOM 1526 O O . PHE A 1 203 ? -17.994 4.002 34.495 1.00 77.62 203 PHE A O 1
ATOM 1533 N N . GLU A 1 204 ? -16.742 2.929 36.018 1.00 78.69 204 GLU A N 1
ATOM 1534 C CA . GLU A 1 204 ? -17.530 1.689 36.062 1.00 78.69 204 GLU A CA 1
ATOM 1535 C C . GLU A 1 204 ? -19.012 1.921 36.392 1.00 78.69 204 GLU A C 1
ATOM 1537 O O . GLU A 1 204 ? -19.886 1.310 35.778 1.00 78.69 204 GLU A O 1
ATOM 1542 N N . ALA A 1 205 ? -19.328 2.847 37.304 1.00 81.06 205 ALA A N 1
ATOM 1543 C CA . ALA A 1 205 ? -20.715 3.150 37.657 1.00 81.06 205 ALA A CA 1
ATOM 1544 C C . ALA A 1 205 ? -21.462 3.879 36.524 1.00 81.06 205 ALA A C 1
ATOM 1546 O O . ALA A 1 205 ? -22.668 3.706 36.360 1.00 81.06 205 ALA A O 1
ATOM 1547 N N . GLN A 1 206 ? -20.748 4.683 35.733 1.00 79.00 206 GLN A N 1
ATOM 1548 C CA . GLN A 1 206 ? -21.313 5.521 34.666 1.00 79.00 206 GLN A CA 1
ATOM 1549 C C . GLN A 1 206 ? -21.296 4.830 33.297 1.00 79.00 206 GLN A C 1
ATOM 1551 O O . GLN A 1 206 ? -22.038 5.214 32.390 1.00 79.00 206 GLN A O 1
ATOM 1556 N N . TRP A 1 207 ? -20.464 3.800 33.138 1.00 84.19 207 TRP A N 1
ATOM 1557 C CA . TRP A 1 207 ? -20.263 3.099 31.878 1.00 84.19 207 TRP A CA 1
ATOM 1558 C C . TRP A 1 207 ? -21.565 2.589 31.234 1.00 84.19 207 TRP A C 1
ATOM 1560 O O . TRP A 1 207 ? -21.734 2.802 30.031 1.00 84.19 207 TRP A O 1
ATOM 1570 N N . PRO A 1 208 ? -22.531 1.995 31.969 1.00 87.69 208 PRO A N 1
ATOM 1571 C CA . PRO A 1 208 ? -23.786 1.541 31.371 1.00 87.69 208 PRO A CA 1
ATOM 1572 C C . PRO A 1 208 ? -24.630 2.671 30.765 1.00 87.69 208 PRO A C 1
ATOM 1574 O O . PRO A 1 208 ? -25.213 2.486 29.696 1.00 87.69 208 PRO A O 1
ATOM 1577 N N . GLU A 1 209 ? -24.700 3.827 31.430 1.00 85.75 209 GLU A N 1
ATOM 1578 C CA . GLU A 1 209 ? -25.485 4.981 30.970 1.00 85.75 209 GLU A CA 1
ATOM 1579 C C . GLU A 1 209 ? -24.836 5.638 29.755 1.00 85.75 209 GLU A C 1
ATOM 1581 O O . GLU A 1 209 ? -25.493 5.855 28.738 1.00 85.75 209 GLU A O 1
ATOM 1586 N N . LEU A 1 210 ? -23.524 5.870 29.828 1.00 84.81 210 LEU A N 1
ATOM 1587 C CA . LEU A 1 210 ? -22.746 6.427 28.729 1.00 84.81 210 LEU A CA 1
ATOM 1588 C C . LEU A 1 210 ? -22.817 5.542 27.489 1.00 84.81 210 LEU A C 1
ATOM 1590 O O . LEU A 1 210 ? -22.991 6.023 26.368 1.00 84.81 210 LEU A O 1
ATOM 1594 N N . ARG A 1 211 ? -22.712 4.229 27.704 1.00 87.69 211 ARG A N 1
ATOM 1595 C CA . ARG A 1 211 ? -22.812 3.259 26.631 1.00 87.69 211 ARG A CA 1
ATOM 1596 C C . ARG A 1 211 ? -24.181 3.303 25.966 1.00 87.69 211 ARG A C 1
ATOM 1598 O O . ARG A 1 211 ? -24.244 3.342 24.742 1.00 87.69 211 ARG A O 1
ATOM 1605 N N . ARG A 1 212 ? -25.253 3.319 26.763 1.00 87.19 212 ARG A N 1
ATOM 1606 C CA . ARG A 1 212 ? -26.623 3.398 26.252 1.00 87.19 212 ARG A CA 1
ATOM 1607 C C . ARG A 1 212 ? -26.838 4.675 25.444 1.00 87.19 212 ARG A C 1
ATOM 1609 O O . ARG A 1 212 ? -27.333 4.582 24.331 1.00 87.19 212 ARG A O 1
ATOM 1616 N N . ALA A 1 213 ? -26.401 5.828 25.950 1.00 85.75 213 ALA A N 1
ATOM 1617 C CA . ALA A 1 213 ? -26.536 7.105 25.249 1.00 85.75 213 ALA A CA 1
ATOM 1618 C C . ALA A 1 213 ? -25.812 7.103 23.890 1.00 85.75 213 ALA A C 1
ATOM 1620 O O . ALA A 1 213 ? -26.365 7.543 22.887 1.00 85.75 213 ALA A O 1
ATOM 1621 N N . MET A 1 214 ? -24.593 6.560 23.835 1.00 87.81 214 MET A N 1
ATOM 1622 C CA . MET A 1 214 ? -23.844 6.404 22.584 1.00 87.81 214 MET A CA 1
ATOM 1623 C C . MET A 1 214 ? -24.519 5.422 21.609 1.00 87.81 214 MET A C 1
ATOM 1625 O O . MET A 1 214 ? -24.566 5.682 20.408 1.00 87.81 214 MET A O 1
ATOM 1629 N N . GLU A 1 215 ? -25.036 4.291 22.102 1.00 87.25 215 GLU A N 1
ATOM 1630 C CA . GLU A 1 215 ? -25.761 3.308 21.283 1.00 87.25 215 GLU A CA 1
ATOM 1631 C C . GLU A 1 215 ? -27.079 3.891 20.735 1.00 87.25 215 GLU A C 1
ATOM 1633 O O . GLU A 1 215 ? -27.347 3.758 19.542 1.00 87.25 215 GLU A O 1
ATOM 1638 N N . GLU A 1 216 ? -27.863 4.591 21.563 1.00 84.88 216 GLU A N 1
ATOM 1639 C CA . GLU A 1 216 ? -29.096 5.292 21.165 1.00 84.88 216 GLU A CA 1
ATOM 1640 C C . GLU A 1 216 ? -28.816 6.393 20.139 1.00 84.88 216 GLU A C 1
ATOM 1642 O O . GLU A 1 216 ? -29.567 6.550 19.179 1.00 84.88 216 GLU A O 1
ATOM 1647 N N . ALA A 1 217 ? -27.692 7.099 20.288 1.00 81.38 217 ALA A N 1
ATOM 1648 C CA . ALA A 1 217 ? -27.219 8.090 19.328 1.00 81.38 217 ALA A CA 1
ATOM 1649 C C . ALA A 1 217 ? -26.779 7.488 17.983 1.00 81.38 217 ALA A C 1
ATOM 1651 O O . ALA A 1 217 ? -26.518 8.242 17.048 1.00 81.38 217 ALA A O 1
ATOM 1652 N N . GLY A 1 218 ? -26.672 6.162 17.850 1.00 83.69 218 GLY A N 1
ATOM 1653 C CA . GLY A 1 218 ? -26.179 5.519 16.629 1.00 83.69 218 GLY A CA 1
ATOM 1654 C C . GLY A 1 218 ? -24.673 5.709 16.426 1.00 83.69 218 GLY A C 1
ATOM 1655 O O . GLY A 1 218 ? -24.200 5.877 15.299 1.00 83.69 218 GLY A O 1
ATOM 1656 N N . ALA A 1 219 ? -23.896 5.730 17.512 1.00 86.81 219 ALA A N 1
ATOM 1657 C CA . ALA A 1 219 ? -22.463 5.965 17.446 1.00 86.81 219 ALA A CA 1
ATOM 1658 C C . ALA A 1 219 ? -21.708 4.835 16.714 1.00 86.81 219 ALA A C 1
ATOM 1660 O O . ALA A 1 219 ? -21.580 3.725 17.227 1.00 86.81 219 ALA A O 1
ATOM 1661 N N . SER A 1 220 ? -21.140 5.162 15.548 1.00 88.69 220 SER A N 1
ATOM 1662 C CA . SER A 1 220 ? -20.182 4.309 14.821 1.00 88.69 220 SER A CA 1
ATOM 1663 C C . SER A 1 220 ? -18.911 3.967 15.611 1.00 88.69 220 SER A C 1
ATOM 1665 O O . SER A 1 220 ? -18.525 4.682 16.541 1.00 88.69 220 SER A O 1
ATOM 1667 N N . ALA A 1 221 ? -18.177 2.947 15.154 1.00 89.25 221 ALA A N 1
ATOM 1668 C CA . ALA A 1 221 ? -16.853 2.568 15.646 1.00 89.25 221 ALA A CA 1
ATOM 1669 C C . ALA A 1 221 ? -15.905 3.768 15.799 1.00 89.25 221 ALA A C 1
ATOM 1671 O O . ALA A 1 221 ? -15.201 3.878 16.800 1.00 89.25 221 ALA A O 1
ATOM 1672 N N . ARG A 1 222 ? -15.927 4.722 14.861 1.00 89.00 222 ARG A N 1
ATOM 1673 C CA . ARG A 1 222 ? -15.072 5.918 14.918 1.00 89.00 222 ARG A CA 1
ATOM 1674 C C . ARG A 1 222 ? -15.393 6.834 16.091 1.00 89.00 222 ARG A C 1
ATOM 1676 O O . ARG A 1 222 ? -14.468 7.351 16.711 1.00 89.00 222 ARG A O 1
ATOM 1683 N N . HIS A 1 223 ? -16.664 6.985 16.445 1.00 90.19 223 HIS A N 1
ATOM 1684 C CA . HIS A 1 223 ? -17.044 7.748 17.634 1.00 90.19 223 HIS A CA 1
ATOM 1685 C C . HIS A 1 223 ? -16.509 7.082 18.910 1.00 90.19 223 HIS A C 1
ATOM 1687 O O . HIS A 1 223 ? -16.010 7.764 19.802 1.00 90.19 223 HIS A O 1
ATOM 1693 N N . TRP A 1 224 ? -16.520 5.746 18.970 1.00 91.38 224 TRP A N 1
ATOM 1694 C CA . TRP A 1 224 ? -15.942 4.998 20.090 1.00 91.38 224 TRP A CA 1
ATOM 1695 C C . TRP A 1 224 ? -14.427 5.158 20.212 1.00 91.38 224 TRP A C 1
ATOM 1697 O O . TRP A 1 224 ? -13.909 5.140 21.326 1.00 91.38 224 TRP A O 1
ATOM 1707 N N . TRP A 1 225 ? -13.711 5.354 19.101 1.00 93.06 225 TRP A N 1
ATOM 1708 C CA . TRP A 1 225 ? -12.273 5.630 19.140 1.00 93.06 225 TRP A CA 1
ATOM 1709 C C . TRP A 1 225 ? -11.986 6.987 19.791 1.00 93.06 225 TRP A C 1
ATOM 1711 O O . TRP A 1 225 ? -11.092 7.078 20.627 1.00 93.06 225 TRP A O 1
ATOM 1721 N N . GLU A 1 226 ? -12.758 8.025 19.463 1.00 90.06 226 GLU A N 1
ATOM 1722 C CA . GLU A 1 226 ? -12.602 9.362 20.062 1.00 90.06 226 GLU A CA 1
ATOM 1723 C C . GLU A 1 226 ? -12.932 9.363 21.564 1.00 90.06 226 GLU A C 1
ATOM 1725 O O . GLU A 1 226 ? -12.229 9.974 22.378 1.00 90.06 226 GLU A O 1
ATOM 1730 N N . VAL A 1 227 ? -13.966 8.612 21.954 1.00 89.62 227 VAL A N 1
ATOM 1731 C CA . VAL A 1 227 ? -14.320 8.394 23.362 1.00 89.62 227 VAL A CA 1
ATOM 1732 C C . VAL A 1 227 ? -13.194 7.660 24.102 1.00 89.62 227 VAL A C 1
ATOM 1734 O O . VAL A 1 227 ? -12.774 8.104 25.172 1.00 89.62 227 VAL A O 1
ATOM 1737 N N . LEU A 1 228 ? -12.634 6.601 23.507 1.00 92.25 228 LEU A N 1
ATOM 1738 C CA . LEU A 1 228 ? -11.482 5.873 24.050 1.00 92.25 228 LEU A CA 1
ATOM 1739 C C . LEU A 1 228 ? -10.252 6.768 24.225 1.00 92.25 228 LEU A C 1
ATOM 1741 O O . LEU A 1 228 ? -9.595 6.713 25.260 1.00 92.25 228 LEU A O 1
ATOM 1745 N N . LEU A 1 229 ? -9.953 7.627 23.252 1.00 90.75 229 LEU A N 1
ATOM 1746 C CA . LEU A 1 229 ? -8.830 8.563 23.349 1.00 90.75 229 LEU A CA 1
ATOM 1747 C C . LEU A 1 229 ? -9.019 9.605 24.461 1.00 90.75 229 LEU A C 1
ATOM 1749 O O . LEU A 1 229 ? -8.030 10.096 25.003 1.00 90.75 229 LEU A O 1
ATOM 1753 N N . SER A 1 230 ? -10.263 9.914 24.835 1.00 87.56 230 SER A N 1
ATOM 1754 C CA . SER A 1 230 ? -10.566 10.797 25.971 1.00 87.56 230 SER A CA 1
ATOM 1755 C C . SER A 1 230 ? -10.379 10.105 27.329 1.00 87.56 230 SER A C 1
ATOM 1757 O O . SER A 1 230 ? -10.155 10.780 28.334 1.00 87.56 230 SER A O 1
ATOM 1759 N N . ARG A 1 231 ? -10.438 8.766 27.372 1.00 86.81 231 ARG A N 1
ATOM 1760 C CA . ARG A 1 231 ? -10.239 7.933 28.573 1.00 86.81 231 ARG A CA 1
ATOM 1761 C C . ARG A 1 231 ? -9.383 6.691 28.260 1.00 86.81 231 ARG A C 1
ATOM 1763 O O . ARG A 1 231 ? -9.873 5.564 28.304 1.00 86.81 231 ARG A O 1
ATOM 1770 N N . PRO A 1 232 ? -8.078 6.867 27.981 1.00 87.12 232 PRO A N 1
ATOM 1771 C CA . PRO A 1 232 ? -7.227 5.801 27.445 1.00 87.12 232 PRO A CA 1
ATOM 1772 C C . PRO A 1 232 ? -6.878 4.696 28.454 1.00 87.12 232 PRO A C 1
ATOM 1774 O O . PRO A 1 232 ? -6.333 3.664 28.071 1.00 87.12 232 PRO A O 1
ATOM 1777 N N . HIS A 1 233 ? -7.154 4.909 29.743 1.00 87.19 233 HIS A N 1
ATOM 1778 C CA . HIS A 1 233 ? -6.825 3.970 30.817 1.00 87.19 233 HIS A CA 1
ATOM 1779 C C . HIS A 1 233 ? -7.987 3.053 31.213 1.00 87.19 233 HIS A C 1
ATOM 1781 O O . HIS A 1 233 ? -7.797 2.208 32.081 1.00 87.19 233 HIS A O 1
ATOM 1787 N N . GLU A 1 234 ? -9.150 3.185 30.570 1.00 90.50 234 GLU A N 1
ATOM 1788 C CA . GLU A 1 234 ? -10.342 2.403 30.902 1.00 90.50 234 GLU A CA 1
ATOM 1789 C C . GLU A 1 234 ? -10.411 1.117 30.056 1.00 90.50 234 GLU A C 1
ATOM 1791 O O . GLU A 1 234 ? -10.710 1.173 28.855 1.00 90.50 234 GLU A O 1
ATOM 1796 N N . PRO A 1 235 ? -10.145 -0.069 30.639 1.00 90.38 235 PRO A N 1
ATOM 1797 C CA . PRO A 1 235 ? -10.062 -1.316 29.882 1.00 90.38 235 PRO A CA 1
ATOM 1798 C C . PRO A 1 235 ? -11.411 -1.726 29.279 1.00 90.38 235 PRO A C 1
ATOM 1800 O O . PRO A 1 235 ? -11.449 -2.159 28.127 1.00 90.38 235 PRO A O 1
ATOM 1803 N N . ALA A 1 236 ? -12.516 -1.522 30.007 1.00 89.94 236 ALA A N 1
ATOM 1804 C CA . ALA A 1 236 ? -13.864 -1.843 29.538 1.00 89.94 236 ALA A CA 1
ATOM 1805 C C . ALA A 1 236 ? -14.240 -1.062 28.266 1.00 89.94 236 ALA A C 1
ATOM 1807 O O . ALA A 1 236 ? -14.875 -1.605 27.358 1.00 89.94 236 ALA A O 1
ATOM 1808 N N . LEU A 1 237 ? -13.798 0.196 28.164 1.00 92.00 237 LEU A N 1
ATOM 1809 C CA . LEU A 1 237 ? -14.013 1.034 26.988 1.00 92.00 237 LEU A CA 1
ATOM 1810 C C . LEU A 1 237 ? -13.181 0.557 25.795 1.00 92.00 237 LEU A C 1
ATOM 1812 O O . LEU A 1 237 ? -13.700 0.468 24.682 1.00 92.00 237 LEU A O 1
ATOM 1816 N N . ALA A 1 238 ? -11.911 0.215 26.023 1.00 94.56 238 ALA A N 1
ATOM 1817 C CA . ALA A 1 238 ? -11.029 -0.308 24.984 1.00 94.56 238 ALA A CA 1
ATOM 1818 C C . ALA A 1 238 ? -11.536 -1.646 24.423 1.00 94.56 238 ALA A C 1
ATOM 1820 O O . ALA A 1 238 ? -11.581 -1.825 23.204 1.00 94.56 238 ALA A O 1
ATOM 1821 N N . GLU A 1 239 ? -11.972 -2.561 25.293 1.00 95.12 239 GLU A N 1
ATOM 1822 C CA . GLU A 1 239 ? -12.569 -3.839 24.895 1.00 95.12 239 GLU A CA 1
ATOM 1823 C C . GLU A 1 239 ? -13.854 -3.625 24.086 1.00 95.12 239 GLU A C 1
ATOM 1825 O O . GLU A 1 239 ? -14.056 -4.236 23.031 1.00 95.12 239 GLU A O 1
ATOM 1830 N N . PHE A 1 240 ? -14.717 -2.716 24.546 1.00 93.88 240 PHE A N 1
ATOM 1831 C CA . PHE A 1 240 ? -15.962 -2.407 23.860 1.00 93.88 240 PHE A CA 1
ATOM 1832 C C . PHE A 1 240 ? -15.727 -1.787 22.480 1.00 93.88 240 PHE A C 1
ATOM 1834 O O . PHE A 1 240 ? -16.279 -2.276 21.492 1.00 93.88 240 PHE A O 1
ATOM 1841 N N . ALA A 1 241 ? -14.870 -0.766 22.389 1.00 94.75 241 ALA A N 1
ATOM 1842 C CA . ALA A 1 241 ? -14.512 -0.118 21.130 1.00 94.75 241 ALA A CA 1
ATOM 1843 C C . ALA A 1 241 ? -13.893 -1.119 20.139 1.00 94.75 241 ALA A C 1
ATOM 1845 O O . ALA A 1 241 ? -14.247 -1.126 18.955 1.00 94.75 241 ALA A O 1
ATOM 1846 N N . ALA A 1 242 ? -13.042 -2.029 20.625 1.00 95.06 242 ALA A N 1
ATOM 1847 C CA . ALA A 1 242 ? -12.471 -3.100 19.817 1.00 95.06 242 ALA A CA 1
ATOM 1848 C C . ALA A 1 242 ? -13.557 -4.038 19.262 1.00 95.06 242 ALA A C 1
ATOM 1850 O O . ALA A 1 242 ? -13.541 -4.382 18.077 1.00 95.06 242 ALA A O 1
ATOM 1851 N N . ARG A 1 243 ? -14.533 -4.426 20.093 1.00 94.69 243 ARG A N 1
ATOM 1852 C CA . ARG A 1 243 ? -15.653 -5.287 19.688 1.00 94.69 243 ARG A CA 1
ATOM 1853 C C . ARG A 1 243 ? -16.565 -4.621 18.660 1.00 94.69 243 ARG A C 1
ATOM 1855 O O . ARG A 1 243 ? -16.936 -5.277 17.690 1.00 94.69 243 ARG A O 1
ATOM 1862 N N . ILE A 1 244 ? -16.917 -3.349 18.853 1.00 93.44 244 ILE A N 1
ATOM 1863 C CA . ILE A 1 244 ? -17.736 -2.599 17.888 1.00 93.44 244 ILE A CA 1
ATOM 1864 C C . ILE A 1 244 ? -17.001 -2.469 16.556 1.00 93.44 244 ILE A C 1
ATOM 1866 O O . ILE A 1 244 ? -17.556 -2.830 15.524 1.00 93.44 244 ILE A O 1
ATOM 1870 N N . THR A 1 245 ? -15.721 -2.090 16.582 1.00 93.00 245 THR A N 1
ATOM 1871 C CA . THR A 1 245 ? -14.903 -1.993 15.363 1.00 93.00 245 THR A CA 1
ATOM 1872 C C . THR A 1 245 ? -14.847 -3.323 14.611 1.00 93.00 245 THR A C 1
ATOM 1874 O O . THR A 1 245 ? -14.992 -3.359 13.395 1.00 93.00 245 THR A O 1
ATOM 1877 N N . ARG A 1 246 ? -14.693 -4.447 15.319 1.00 92.00 246 ARG A N 1
ATOM 1878 C CA . ARG A 1 246 ? -14.728 -5.781 14.699 1.00 92.00 246 ARG A CA 1
ATOM 1879 C C . ARG A 1 246 ? -16.066 -6.104 14.048 1.00 92.00 246 ARG A C 1
ATOM 1881 O O . ARG A 1 246 ? -16.073 -6.751 13.009 1.00 92.00 246 ARG A O 1
ATOM 1888 N N . LYS A 1 247 ? -17.171 -5.695 14.671 1.00 91.00 247 LYS A N 1
ATOM 1889 C CA . LYS A 1 247 ? -18.524 -5.952 14.172 1.00 91.00 247 LYS A CA 1
ATOM 1890 C C . LYS A 1 247 ? -18.859 -5.096 12.947 1.00 91.00 247 LYS A C 1
ATOM 1892 O O . LYS A 1 247 ? -19.546 -5.584 12.060 1.00 91.00 247 LYS A O 1
ATOM 1897 N N . GLU A 1 248 ? -18.419 -3.841 12.929 1.00 90.62 248 GLU A N 1
ATOM 1898 C CA . GLU A 1 248 ? -18.748 -2.881 11.867 1.00 90.62 248 GLU A CA 1
ATOM 1899 C C . GLU A 1 248 ? -17.761 -2.926 10.696 1.00 90.62 248 GLU A C 1
ATOM 1901 O O . GLU A 1 248 ? -18.182 -2.981 9.544 1.00 90.62 248 GLU A O 1
ATOM 1906 N N . ASP A 1 249 ? -16.458 -2.936 10.987 1.00 88.19 249 ASP A N 1
ATOM 1907 C CA . ASP A 1 249 ? -15.406 -2.732 9.985 1.00 88.19 249 ASP A CA 1
ATOM 1908 C C . ASP A 1 249 ? -14.583 -3.994 9.684 1.00 88.19 249 ASP A C 1
ATOM 1910 O O . ASP A 1 249 ? -13.846 -4.021 8.695 1.00 88.19 249 ASP A O 1
ATOM 1914 N N . GLU A 1 250 ? -14.627 -5.007 10.561 1.00 91.38 250 GLU A N 1
ATOM 1915 C CA . GLU A 1 250 ? -13.813 -6.243 10.538 1.00 91.38 250 GLU A CA 1
ATOM 1916 C C . GLU A 1 250 ? -12.280 -6.034 10.573 1.00 91.38 250 GLU A C 1
ATOM 1918 O O . GLU A 1 250 ? -11.501 -6.989 10.656 1.00 91.38 250 GLU A O 1
ATOM 1923 N N . GLN A 1 251 ? -11.815 -4.785 10.523 1.00 93.81 251 GLN A N 1
ATOM 1924 C CA . GLN A 1 251 ? -10.408 -4.408 10.438 1.00 93.81 251 GLN A CA 1
ATOM 1925 C C . GLN A 1 251 ? -10.151 -3.066 11.132 1.00 93.81 251 GLN A C 1
ATOM 1927 O O . GLN A 1 251 ? -11.009 -2.189 11.176 1.00 93.81 251 GLN A O 1
ATOM 1932 N N . PHE A 1 252 ? -8.918 -2.853 11.583 1.00 96.00 252 PHE A N 1
ATOM 1933 C CA . PHE A 1 252 ? -8.467 -1.548 12.059 1.00 96.00 252 PHE A CA 1
ATOM 1934 C C . PHE A 1 252 ? -7.843 -0.748 10.915 1.00 96.00 252 PHE A C 1
ATOM 1936 O O . PHE A 1 252 ? -6.938 -1.239 10.238 1.00 96.00 252 PHE A O 1
ATOM 1943 N N . VAL A 1 253 ? -8.281 0.497 10.703 1.00 94.75 253 VAL A N 1
ATOM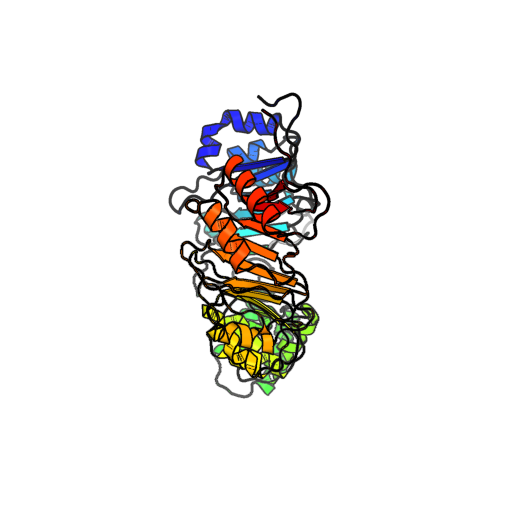 1944 C CA . VAL A 1 253 ? -7.730 1.387 9.666 1.00 94.75 253 VAL A CA 1
ATOM 1945 C C . VAL A 1 253 ? -7.013 2.580 10.294 1.00 94.75 253 VAL A C 1
ATOM 1947 O O . VAL A 1 253 ? -7.647 3.473 10.849 1.00 94.75 253 VAL A O 1
ATOM 1950 N N . ILE A 1 254 ? -5.689 2.620 10.140 1.00 95.44 254 ILE A N 1
ATOM 1951 C CA . ILE A 1 254 ? -4.815 3.671 10.670 1.00 95.44 254 ILE A CA 1
ATOM 1952 C C . ILE A 1 254 ? -4.435 4.631 9.543 1.00 95.44 254 ILE A C 1
ATOM 1954 O O . ILE A 1 254 ? -3.700 4.247 8.633 1.00 95.44 254 ILE A O 1
ATOM 1958 N N . GLN A 1 255 ? -4.910 5.873 9.599 1.00 93.25 255 GLN A N 1
ATOM 1959 C CA . GLN A 1 255 ? -4.586 6.936 8.638 1.00 93.25 255 GLN A CA 1
ATOM 1960 C C . GLN A 1 255 ? -3.858 8.115 9.286 1.00 93.25 255 GLN A C 1
ATOM 1962 O O . GLN A 1 255 ? -3.099 8.822 8.623 1.00 93.25 255 GLN A O 1
ATOM 1967 N N . SER A 1 256 ? -4.054 8.301 10.586 1.00 92.44 256 SER A N 1
ATOM 1968 C CA . SER A 1 256 ? -3.472 9.376 11.377 1.00 92.44 256 SER A CA 1
ATOM 1969 C C . SER A 1 256 ? -2.735 8.847 12.609 1.00 92.44 256 SER A C 1
ATOM 1971 O O . SER A 1 256 ? -2.791 7.665 12.952 1.00 92.44 256 SER A O 1
ATOM 1973 N N . ARG A 1 257 ? -2.041 9.752 13.307 1.00 93.50 257 ARG A N 1
ATOM 1974 C CA . ARG A 1 257 ? -1.450 9.453 14.614 1.00 93.50 257 ARG A CA 1
ATOM 1975 C C . ARG A 1 257 ? -2.516 9.130 15.669 1.00 93.50 257 ARG A C 1
ATOM 1977 O O . ARG A 1 257 ? -2.301 8.223 16.461 1.00 93.50 257 ARG A O 1
ATOM 1984 N N . ARG A 1 258 ? -3.662 9.820 15.649 1.00 93.44 258 ARG A N 1
ATOM 1985 C CA . ARG A 1 258 ? -4.774 9.543 16.574 1.00 93.44 258 ARG A CA 1
ATOM 1986 C C . ARG A 1 258 ? -5.349 8.149 16.372 1.00 93.44 258 ARG A C 1
ATOM 1988 O O . ARG A 1 258 ? -5.541 7.425 17.341 1.00 93.44 258 ARG A O 1
ATOM 1995 N N . ASP A 1 259 ? -5.524 7.738 15.117 1.00 94.81 259 ASP A N 1
ATOM 1996 C CA . ASP A 1 259 ? -5.959 6.374 14.803 1.00 94.81 259 ASP A CA 1
ATOM 1997 C C . ASP A 1 259 ? -4.991 5.338 15.370 1.00 94.81 259 ASP A C 1
ATOM 1999 O O . ASP A 1 259 ? -5.400 4.320 15.917 1.00 94.81 259 ASP A O 1
ATOM 2003 N N . LEU A 1 260 ? -3.690 5.598 15.227 1.00 95.75 260 LEU A N 1
ATOM 2004 C CA . LEU A 1 260 ? -2.650 4.708 15.718 1.00 95.75 260 LEU A CA 1
ATOM 2005 C C . LEU A 1 260 ? -2.693 4.577 17.246 1.00 95.75 260 LEU A C 1
ATOM 2007 O O . LEU A 1 260 ? -2.554 3.470 17.761 1.00 95.75 260 LEU A O 1
ATOM 2011 N N . GLU A 1 261 ? -2.899 5.687 17.952 1.00 95.69 261 GLU A N 1
ATOM 2012 C CA . GLU A 1 261 ? -3.046 5.715 19.410 1.00 95.69 261 GLU A CA 1
ATOM 2013 C C . GLU A 1 261 ? -4.304 4.947 19.854 1.00 95.69 261 GLU A C 1
ATOM 2015 O O . GLU A 1 261 ? -4.209 4.093 20.733 1.00 95.69 261 GLU A O 1
ATOM 2020 N N . ALA A 1 262 ? -5.448 5.140 19.190 1.00 95.88 262 ALA A N 1
ATOM 2021 C CA . ALA A 1 262 ? -6.678 4.407 19.499 1.00 95.88 262 ALA A CA 1
ATOM 2022 C C . ALA A 1 262 ? -6.524 2.896 19.254 1.00 95.88 262 ALA A C 1
ATOM 2024 O O . ALA A 1 262 ? -6.881 2.072 20.098 1.00 95.88 262 ALA A O 1
ATOM 2025 N N . VAL A 1 263 ? -5.942 2.509 18.114 1.00 96.25 263 VAL A N 1
ATOM 2026 C CA . VAL A 1 263 ? -5.716 1.098 17.770 1.00 96.25 263 VAL A CA 1
ATOM 2027 C C . VAL A 1 263 ? -4.726 0.437 18.729 1.00 96.25 263 VAL A C 1
ATOM 2029 O O . VAL A 1 263 ? -4.939 -0.714 19.109 1.00 96.25 263 VAL A O 1
ATOM 2032 N N . ALA A 1 264 ? -3.688 1.147 19.183 1.00 96.25 264 ALA A N 1
ATOM 2033 C CA . ALA A 1 264 ? -2.762 0.628 20.191 1.00 96.25 264 ALA A CA 1
ATOM 2034 C C . ALA A 1 264 ? -3.475 0.236 21.498 1.00 96.25 264 ALA A C 1
ATOM 2036 O O . ALA A 1 264 ? -3.120 -0.781 22.094 1.00 96.25 264 ALA A O 1
ATOM 2037 N N . LEU A 1 265 ? -4.501 0.994 21.902 1.00 96.31 265 LEU A N 1
ATOM 2038 C CA . LEU A 1 265 ? -5.308 0.723 23.097 1.00 96.31 265 LEU A CA 1
ATOM 2039 C C . LEU A 1 265 ? -6.293 -0.441 22.906 1.00 96.31 265 LEU A C 1
ATOM 2041 O O . LEU A 1 265 ? -6.524 -1.206 23.838 1.00 96.31 265 LEU A O 1
ATOM 2045 N N . MET A 1 266 ? -6.859 -0.601 21.706 1.00 96.56 266 MET A N 1
ATOM 2046 C CA . MET A 1 266 ? -7.842 -1.655 21.401 1.00 96.56 266 MET A CA 1
ATOM 2047 C C . MET A 1 266 ? -7.214 -3.026 21.117 1.00 96.56 266 MET A C 1
ATOM 2049 O O . MET A 1 266 ? -7.830 -4.063 21.371 1.00 96.56 266 MET A O 1
ATOM 2053 N N . LEU A 1 267 ? -5.991 -3.059 20.582 1.00 94.88 267 LEU A N 1
ATOM 2054 C CA . LEU A 1 267 ? -5.342 -4.293 20.129 1.00 94.88 267 LEU A CA 1
ATOM 2055 C C . LEU A 1 267 ? -5.179 -5.403 21.174 1.00 94.88 267 LEU A C 1
ATOM 2057 O O . LEU A 1 267 ? -5.313 -6.561 20.775 1.00 94.88 267 LEU A O 1
ATOM 2061 N N . PRO A 1 268 ? -4.936 -5.136 22.472 1.00 95.25 268 PRO A N 1
ATOM 2062 C CA . PRO A 1 268 ? -4.912 -6.187 23.489 1.00 95.25 268 PRO A CA 1
ATOM 2063 C C . PRO A 1 268 ? -6.163 -7.083 23.494 1.00 95.25 268 PRO A C 1
ATOM 2065 O O . PRO A 1 268 ? -6.040 -8.283 23.743 1.00 95.25 268 PRO A O 1
ATOM 2068 N N . TYR A 1 269 ? -7.328 -6.529 23.141 1.00 94.88 269 TYR A N 1
ATOM 2069 C CA . TYR A 1 269 ? -8.625 -7.219 23.072 1.00 94.88 269 TYR A CA 1
ATOM 2070 C C . TYR A 1 269 ? -8.953 -7.748 21.671 1.00 94.88 269 TYR A C 1
ATOM 2072 O O . TYR A 1 269 ? -9.987 -8.381 21.452 1.00 94.88 269 TYR A O 1
ATOM 2080 N N . ALA A 1 270 ? -8.083 -7.466 20.699 1.00 93.25 270 ALA A N 1
ATOM 2081 C CA . ALA A 1 270 ? -8.356 -7.694 19.294 1.00 93.25 270 ALA A CA 1
ATOM 2082 C C . ALA A 1 270 ? -7.117 -8.077 18.462 1.00 93.25 270 ALA A C 1
ATOM 2084 O O . ALA A 1 270 ? -6.956 -7.628 17.324 1.00 93.25 270 ALA A O 1
ATOM 2085 N N . GLN A 1 271 ? -6.257 -8.923 19.032 1.00 92.06 271 GLN A N 1
ATOM 2086 C CA . GLN A 1 271 ? -4.869 -9.150 18.599 1.00 92.06 271 GLN A CA 1
ATOM 2087 C C . GLN A 1 271 ? -4.707 -9.733 17.186 1.00 92.06 271 GLN A C 1
ATOM 2089 O O . GLN A 1 271 ? -3.689 -9.487 16.539 1.00 92.06 271 GLN A O 1
ATOM 2094 N N . ASP A 1 272 ? -5.686 -10.500 16.706 1.00 91.94 272 ASP A N 1
ATOM 2095 C CA . ASP A 1 272 ? -5.681 -11.193 15.410 1.00 91.94 272 ASP A CA 1
ATOM 2096 C C . ASP A 1 272 ? -6.369 -10.403 14.280 1.00 91.94 272 ASP A C 1
ATOM 2098 O O . ASP A 1 272 ? -6.324 -10.806 13.114 1.00 91.94 272 ASP A O 1
ATOM 2102 N N . THR A 1 273 ? -6.970 -9.258 14.609 1.00 94.12 273 THR A N 1
ATOM 2103 C CA . THR A 1 273 ? -7.698 -8.406 13.657 1.00 94.12 273 THR A CA 1
ATOM 2104 C C . THR A 1 273 ? -6.755 -7.829 12.610 1.00 94.12 273 THR A C 1
ATOM 2106 O O . THR A 1 273 ? -5.664 -7.379 12.941 1.00 94.12 273 THR A O 1
ATOM 2109 N N . LEU A 1 274 ? -7.181 -7.766 11.347 1.00 95.06 274 LEU A N 1
ATOM 2110 C CA . LEU A 1 274 ? -6.387 -7.141 10.290 1.00 95.06 274 LEU A CA 1
ATOM 2111 C C . LEU A 1 274 ? -6.131 -5.658 10.605 1.00 95.06 274 LEU A C 1
ATOM 2113 O O . LEU A 1 274 ? -7.074 -4.883 10.753 1.00 95.06 274 LEU A O 1
ATOM 2117 N N . VAL A 1 275 ? -4.862 -5.246 10.620 1.00 97.19 275 VAL A N 1
ATOM 2118 C CA . VAL A 1 275 ? -4.472 -3.835 10.760 1.00 97.19 275 VAL A CA 1
ATOM 2119 C C . VAL A 1 275 ? -4.029 -3.284 9.408 1.00 97.19 275 VAL A C 1
ATOM 2121 O O . VAL A 1 275 ? -3.038 -3.719 8.817 1.00 97.19 275 VAL A O 1
ATOM 2124 N N . LYS A 1 276 ? -4.761 -2.294 8.904 1.00 97.00 276 LYS A N 1
ATOM 2125 C CA . LYS A 1 276 ? -4.492 -1.601 7.646 1.00 97.00 276 LYS A CA 1
ATOM 2126 C C . LYS A 1 276 ? -3.960 -0.205 7.920 1.00 97.00 276 LYS A C 1
ATOM 2128 O O . LYS A 1 276 ? -4.698 0.707 8.276 1.00 97.00 276 LYS A O 1
ATOM 2133 N N . VAL A 1 277 ? -2.672 -0.031 7.682 1.00 96.62 277 VAL A N 1
ATOM 2134 C CA . VAL A 1 277 ? -1.952 1.222 7.868 1.00 96.62 277 VAL A CA 1
ATOM 2135 C C . VAL A 1 277 ? -1.826 1.944 6.532 1.00 96.62 277 VAL A C 1
ATOM 2137 O O . VAL A 1 277 ? -1.301 1.404 5.560 1.00 96.62 277 VAL A O 1
ATOM 2140 N N . LYS A 1 278 ? -2.324 3.176 6.497 1.00 94.75 278 LYS A N 1
ATOM 2141 C CA . LYS A 1 278 ? -2.229 4.151 5.408 1.00 94.75 278 LYS A CA 1
ATOM 2142 C C . LYS A 1 278 ? -1.906 5.523 6.004 1.00 94.75 278 LYS A C 1
ATOM 2144 O O . LYS A 1 278 ? -2.689 6.456 5.864 1.00 94.75 278 LYS A O 1
ATOM 2149 N N . ALA A 1 279 ? -0.782 5.620 6.702 1.00 91.50 279 ALA A N 1
ATOM 2150 C CA . ALA A 1 279 ? -0.406 6.803 7.470 1.00 91.50 279 ALA A CA 1
ATOM 2151 C C . ALA A 1 279 ? 0.926 7.387 6.987 1.00 91.50 279 ALA A C 1
ATOM 2153 O O . ALA A 1 279 ? 1.691 6.725 6.278 1.00 91.50 279 ALA A O 1
ATOM 2154 N N . SER A 1 280 ? 1.197 8.636 7.369 1.00 91.12 280 SER A N 1
ATOM 2155 C CA . SER A 1 280 ? 2.504 9.255 7.153 1.00 91.12 280 SER A CA 1
ATOM 2156 C C . SER A 1 280 ? 3.574 8.594 8.022 1.00 91.12 280 SER A C 1
ATOM 2158 O O . SER A 1 280 ? 3.288 8.016 9.075 1.00 91.12 280 SER A O 1
ATOM 2160 N N . LEU A 1 281 ? 4.833 8.724 7.606 1.00 90.38 281 LEU A N 1
ATOM 2161 C CA . LEU A 1 281 ? 5.964 8.219 8.380 1.00 90.38 281 LEU A CA 1
ATOM 2162 C C . LEU A 1 281 ? 6.050 8.865 9.775 1.00 90.38 281 LEU A C 1
ATOM 2164 O O . LEU A 1 281 ? 6.355 8.194 10.755 1.00 90.38 281 LEU A O 1
ATOM 2168 N N . GLU A 1 282 ? 5.721 10.154 9.874 1.00 89.81 282 GLU A N 1
ATOM 2169 C CA . GLU A 1 282 ? 5.708 10.908 11.133 1.00 89.81 282 GLU A CA 1
ATOM 2170 C C . GLU A 1 282 ? 4.725 10.320 12.156 1.00 89.81 282 GLU A C 1
ATOM 2172 O O . GLU A 1 282 ? 5.054 10.221 13.336 1.00 89.81 282 GLU A O 1
ATOM 2177 N N . ALA A 1 283 ? 3.550 9.857 11.714 1.00 90.75 283 ALA A N 1
ATOM 2178 C CA . ALA A 1 283 ? 2.591 9.197 12.597 1.00 90.75 283 ALA A CA 1
ATOM 2179 C C . ALA A 1 283 ? 3.139 7.863 13.139 1.00 90.75 283 ALA A C 1
ATOM 2181 O O . ALA A 1 283 ? 3.017 7.577 14.333 1.00 90.75 283 ALA A O 1
ATOM 2182 N N . LEU A 1 284 ? 3.788 7.070 12.279 1.00 92.75 284 LEU A N 1
ATOM 2183 C CA . LEU A 1 284 ? 4.333 5.750 12.627 1.00 92.75 284 LEU A CA 1
ATOM 2184 C C . LEU A 1 284 ? 5.598 5.808 13.488 1.00 92.75 284 LEU A C 1
ATOM 2186 O O . LEU A 1 284 ? 5.923 4.835 14.161 1.00 92.75 284 LEU A O 1
ATOM 2190 N N . ARG A 1 285 ? 6.287 6.950 13.526 1.00 92.62 285 ARG A N 1
ATOM 2191 C CA . ARG A 1 285 ? 7.415 7.189 14.441 1.00 92.62 285 ARG A CA 1
ATOM 2192 C C . ARG A 1 285 ? 6.994 7.420 15.892 1.00 92.62 285 ARG A C 1
ATOM 2194 O O . ARG A 1 285 ? 7.849 7.531 16.769 1.00 92.62 285 ARG A O 1
ATOM 2201 N N . SER A 1 286 ? 5.695 7.487 16.168 1.00 93.19 286 SER A N 1
ATOM 2202 C CA . SER A 1 286 ? 5.200 7.595 17.537 1.00 93.19 286 SER A CA 1
ATOM 2203 C C . SER A 1 286 ? 5.425 6.295 18.337 1.00 93.19 286 SER A C 1
ATOM 2205 O O . SER A 1 286 ? 5.448 5.197 17.771 1.00 93.19 286 SER A O 1
ATOM 2207 N N . PRO A 1 287 ? 5.537 6.373 19.678 1.00 92.81 287 PRO A N 1
ATOM 2208 C CA . PRO A 1 287 ? 5.652 5.189 20.536 1.00 92.81 287 PRO A CA 1
ATOM 2209 C C . PRO A 1 287 ? 4.481 4.204 20.397 1.00 92.81 287 PRO A C 1
ATOM 2211 O O . PRO A 1 287 ? 4.665 3.004 20.611 1.00 92.81 287 PRO A O 1
ATOM 2214 N N . ALA A 1 288 ? 3.301 4.692 19.998 1.00 94.50 288 ALA A N 1
ATOM 2215 C CA . ALA A 1 288 ? 2.108 3.879 19.784 1.00 94.50 288 ALA A CA 1
ATOM 2216 C C . ALA A 1 288 ? 2.326 2.794 18.716 1.00 94.50 288 ALA A C 1
ATOM 2218 O O . ALA A 1 288 ? 1.816 1.687 18.861 1.00 94.50 288 ALA A O 1
ATOM 2219 N N . TRP A 1 289 ? 3.167 3.032 17.701 1.00 95.94 289 TRP A N 1
ATOM 2220 C CA . TRP A 1 289 ? 3.501 2.000 16.710 1.00 95.94 289 TRP A CA 1
ATOM 2221 C C . TRP A 1 289 ? 4.182 0.779 17.333 1.00 95.94 289 TRP A C 1
ATOM 2223 O O . TRP A 1 289 ? 3.833 -0.362 17.032 1.00 95.94 289 TRP A O 1
ATOM 2233 N N . LYS A 1 290 ? 5.105 1.001 18.274 1.00 94.44 290 LYS A N 1
ATOM 2234 C CA . LYS A 1 290 ? 5.752 -0.098 19.003 1.00 94.44 290 LYS A CA 1
ATOM 2235 C C . LYS A 1 290 ? 4.747 -0.864 19.864 1.00 94.44 290 LYS A C 1
ATOM 2237 O O . LYS A 1 290 ? 4.861 -2.080 19.979 1.00 94.44 290 LYS A O 1
ATOM 2242 N N . GLN A 1 291 ? 3.760 -0.176 20.441 1.00 93.38 291 GLN A N 1
ATOM 2243 C CA . GLN A 1 291 ? 2.688 -0.821 21.204 1.00 93.38 291 GLN A CA 1
ATOM 2244 C C . GLN A 1 291 ? 1.795 -1.679 20.303 1.00 93.38 291 GLN A C 1
ATOM 2246 O O . GLN A 1 291 ? 1.562 -2.842 20.628 1.00 93.38 291 GLN A O 1
ATOM 2251 N N . VAL A 1 292 ? 1.387 -1.160 19.139 1.00 94.88 292 VAL A N 1
ATOM 2252 C CA . VAL A 1 292 ? 0.648 -1.929 18.125 1.00 94.88 292 VAL A CA 1
ATOM 2253 C C . VAL A 1 292 ? 1.383 -3.227 17.800 1.00 94.88 292 VAL A C 1
ATOM 2255 O O . VAL A 1 292 ? 0.814 -4.308 17.924 1.00 94.88 292 VAL A O 1
ATOM 2258 N N . LEU A 1 293 ? 2.670 -3.140 17.461 1.00 94.69 293 LEU A N 1
ATOM 2259 C CA . LEU A 1 293 ? 3.467 -4.306 17.076 1.00 94.69 293 LEU A CA 1
ATOM 2260 C C . LEU A 1 293 ? 3.748 -5.280 18.224 1.00 94.69 293 LEU A C 1
ATOM 2262 O O . LEU A 1 293 ? 3.990 -6.460 17.966 1.00 94.69 293 LEU A O 1
ATOM 2266 N N . LYS A 1 294 ? 3.716 -4.809 19.474 1.00 93.31 294 LYS A N 1
ATOM 2267 C CA . LYS A 1 294 ? 3.864 -5.649 20.666 1.00 93.31 294 LYS A CA 1
ATOM 2268 C C . LYS A 1 294 ? 2.625 -6.511 20.915 1.00 93.31 294 LYS A C 1
ATOM 2270 O O . LYS A 1 294 ? 2.769 -7.663 21.308 1.00 93.31 294 LYS A O 1
ATOM 2275 N N . HIS A 1 295 ? 1.430 -5.953 20.725 1.00 91.81 295 HIS A N 1
ATOM 2276 C CA . HIS A 1 295 ? 0.170 -6.628 21.060 1.00 91.81 295 HIS A CA 1
ATOM 2277 C C . HIS A 1 295 ? -0.455 -7.377 19.883 1.00 91.81 295 HIS A C 1
ATOM 2279 O O . HIS A 1 295 ? -1.206 -8.326 20.087 1.00 91.81 295 HIS A O 1
ATOM 2285 N N . HIS A 1 296 ? -0.157 -6.967 18.655 1.00 95.25 296 HIS A N 1
ATOM 2286 C CA . HIS A 1 296 ? -0.750 -7.557 17.470 1.00 95.25 296 HIS A CA 1
ATOM 2287 C C . HIS A 1 296 ? -0.023 -8.840 17.034 1.00 95.25 296 HIS A C 1
ATOM 2289 O O . HIS A 1 296 ? 1.198 -8.871 16.847 1.00 95.25 296 HIS A O 1
ATOM 2295 N N . THR A 1 297 ? -0.803 -9.898 16.822 1.00 93.56 297 THR A N 1
ATOM 2296 C CA . THR A 1 297 ? -0.354 -11.223 16.358 1.00 93.56 297 THR A CA 1
ATOM 2297 C C . THR A 1 297 ? -0.942 -11.588 14.989 1.00 93.56 297 THR A C 1
ATOM 2299 O O . THR A 1 297 ? -0.581 -12.606 14.394 1.00 93.56 297 THR A O 1
ATOM 2302 N N . GLY A 1 298 ? -1.840 -10.746 14.468 1.00 92.75 298 GLY A N 1
ATOM 2303 C CA . GLY A 1 298 ? -2.534 -10.930 13.202 1.00 92.75 298 GLY A CA 1
ATOM 2304 C C . GLY A 1 298 ? -1.752 -10.468 11.971 1.00 92.75 298 GLY A C 1
ATOM 2305 O O . GLY A 1 298 ? -0.518 -10.510 11.890 1.00 92.75 298 GLY A O 1
ATOM 2306 N N . ARG A 1 299 ? -2.500 -10.008 10.962 1.00 95.31 299 ARG A N 1
ATOM 2307 C CA . ARG A 1 299 ? -1.963 -9.567 9.664 1.00 95.31 299 ARG A CA 1
ATOM 2308 C C . ARG A 1 299 ? -1.908 -8.044 9.565 1.00 95.31 299 ARG A C 1
ATOM 2310 O O . ARG A 1 299 ? -2.829 -7.365 9.999 1.00 95.31 299 ARG A O 1
ATOM 2317 N N . ILE A 1 300 ? -0.861 -7.519 8.931 1.00 96.88 300 ILE A N 1
ATOM 2318 C CA . ILE A 1 300 ? -0.679 -6.083 8.686 1.00 96.88 300 ILE A CA 1
ATOM 2319 C C . ILE A 1 300 ? -0.620 -5.799 7.182 1.00 96.88 300 ILE A C 1
ATOM 2321 O O . ILE A 1 300 ? 0.112 -6.452 6.429 1.00 96.88 300 ILE A O 1
ATOM 2325 N N . HIS A 1 301 ? -1.371 -4.788 6.746 1.00 97.19 301 HIS A N 1
ATOM 2326 C CA . HIS A 1 301 ? -1.164 -4.093 5.476 1.00 97.19 301 HIS A CA 1
ATOM 2327 C C . HIS A 1 301 ? -0.507 -2.746 5.762 1.00 97.19 301 HIS A C 1
ATOM 2329 O O . HIS A 1 301 ? -1.175 -1.829 6.227 1.00 97.19 301 HIS A O 1
ATOM 2335 N N . LEU A 1 302 ? 0.788 -2.623 5.489 1.00 96.69 302 LEU A N 1
ATOM 2336 C CA . LEU A 1 302 ? 1.569 -1.430 5.785 1.00 96.69 302 LEU A CA 1
ATOM 2337 C C . LEU A 1 302 ? 1.828 -0.629 4.510 1.00 96.69 302 LEU A C 1
ATOM 2339 O O . LEU A 1 302 ? 2.695 -0.982 3.717 1.00 96.69 302 LEU A O 1
ATOM 2343 N N . LYS A 1 303 ? 1.082 0.460 4.313 1.00 94.81 303 LYS A N 1
ATOM 2344 C CA . LYS A 1 303 ? 1.323 1.438 3.250 1.00 94.81 303 LYS A CA 1
ATOM 2345 C C . LYS A 1 303 ? 1.732 2.767 3.870 1.00 94.81 303 LYS A C 1
ATOM 2347 O O . LYS A 1 303 ? 0.907 3.467 4.455 1.00 94.81 303 LYS A O 1
ATOM 2352 N N . ILE A 1 304 ? 2.999 3.117 3.710 1.00 90.88 304 ILE A N 1
ATOM 2353 C CA . ILE A 1 304 ? 3.544 4.381 4.195 1.00 90.88 304 ILE A CA 1
ATOM 2354 C C . ILE A 1 304 ? 3.275 5.433 3.126 1.00 90.88 304 ILE A C 1
ATOM 2356 O O . ILE A 1 304 ? 3.729 5.319 1.987 1.00 90.88 304 ILE A O 1
ATOM 2360 N N . LEU A 1 305 ? 2.464 6.425 3.481 1.00 82.81 305 LEU A N 1
ATOM 2361 C CA . LEU A 1 305 ? 2.157 7.539 2.600 1.00 82.81 305 LEU A CA 1
ATOM 2362 C C . LEU A 1 305 ? 3.297 8.543 2.695 1.00 82.81 305 LEU A C 1
ATOM 2364 O O . LEU A 1 305 ? 3.382 9.294 3.666 1.00 82.81 305 LEU A O 1
ATOM 2368 N N . ASP A 1 306 ? 4.152 8.557 1.680 1.00 69.25 306 ASP A N 1
ATOM 2369 C CA . ASP A 1 306 ? 5.080 9.658 1.493 1.00 69.25 306 ASP A CA 1
ATOM 2370 C C . ASP A 1 306 ? 4.549 10.602 0.420 1.00 69.25 306 ASP A C 1
ATOM 2372 O O . ASP A 1 306 ? 4.330 10.207 -0.725 1.00 69.25 306 ASP A O 1
ATOM 2376 N N . LYS A 1 307 ? 4.269 11.839 0.830 1.00 57.75 307 LYS A N 1
ATOM 2377 C CA . LYS A 1 307 ? 3.845 12.919 -0.067 1.00 57.75 307 LYS A CA 1
ATOM 2378 C C . LYS A 1 307 ? 5.036 13.743 -0.563 1.00 57.75 307 LYS A C 1
ATOM 2380 O O . LYS A 1 307 ? 4.836 14.636 -1.380 1.00 57.75 307 LYS A O 1
ATOM 2385 N N . ARG A 1 308 ? 6.249 13.496 -0.051 1.00 62.16 308 ARG A N 1
ATOM 2386 C CA . ARG A 1 308 ? 7.444 14.260 -0.417 1.00 62.16 308 ARG A CA 1
ATOM 2387 C C . ARG A 1 308 ? 8.103 13.657 -1.664 1.00 62.16 308 ARG A C 1
ATOM 2389 O O . ARG A 1 308 ? 8.173 12.433 -1.778 1.00 62.16 308 ARG A O 1
ATOM 2396 N N . PRO A 1 309 ? 8.623 14.497 -2.574 1.00 56.94 309 PRO A N 1
ATOM 2397 C CA . PRO A 1 309 ? 9.300 14.039 -3.789 1.00 56.94 309 PRO A CA 1
ATOM 2398 C C . PRO A 1 309 ? 10.585 13.252 -3.495 1.00 56.94 309 PRO A C 1
ATOM 2400 O O . PRO A 1 309 ? 10.967 12.392 -4.289 1.00 56.94 309 PRO A O 1
ATOM 2403 N N . ASP A 1 310 ? 11.196 13.494 -2.334 1.00 62.44 310 ASP A N 1
ATOM 2404 C CA . ASP A 1 310 ? 12.495 12.926 -1.963 1.00 62.44 310 ASP A CA 1
ATOM 2405 C C . ASP A 1 310 ? 12.393 11.581 -1.238 1.00 62.44 310 ASP A C 1
ATOM 2407 O O . ASP A 1 310 ? 13.416 10.954 -1.011 1.00 62.44 310 ASP A O 1
ATOM 2411 N N . PHE A 1 311 ? 11.177 11.120 -0.912 1.00 69.75 311 PHE A N 1
ATOM 2412 C CA . PHE A 1 311 ? 10.872 9.872 -0.199 1.00 69.75 311 PHE A CA 1
ATOM 2413 C C . PHE A 1 311 ? 11.764 9.625 1.035 1.00 69.75 311 PHE A C 1
ATOM 2415 O O . PHE A 1 311 ? 12.900 9.179 0.958 1.00 69.75 311 PHE A O 1
ATOM 2422 N N . THR A 1 312 ? 11.232 9.799 2.235 1.00 85.06 312 THR A N 1
ATOM 2423 C CA . THR A 1 312 ? 11.945 9.515 3.481 1.00 85.06 312 THR A CA 1
ATOM 2424 C C . THR A 1 312 ? 12.010 8.001 3.731 1.00 85.06 312 THR A C 1
ATOM 2426 O O . THR A 1 312 ? 10.975 7.330 3.680 1.00 85.06 312 THR A O 1
ATOM 2429 N N . PRO A 1 313 ? 13.193 7.432 4.023 1.00 91.25 313 PRO A N 1
ATOM 2430 C CA . PRO A 1 313 ? 13.316 6.015 4.345 1.00 91.25 313 PRO A CA 1
ATOM 2431 C C . PRO A 1 313 ? 12.604 5.674 5.659 1.00 91.25 313 PRO A C 1
ATOM 2433 O O . PRO A 1 313 ? 12.565 6.482 6.590 1.00 91.25 313 PRO A O 1
ATOM 2436 N N . CYS A 1 314 ? 12.057 4.462 5.726 1.00 93.06 314 CYS A N 1
ATOM 2437 C CA . CYS A 1 314 ? 11.235 3.971 6.833 1.00 93.06 314 CYS A CA 1
ATOM 2438 C C . CYS A 1 314 ? 11.877 2.832 7.639 1.00 93.06 314 CYS A C 1
ATOM 2440 O O . CYS A 1 314 ? 11.183 2.132 8.377 1.00 93.06 314 CYS A O 1
ATOM 2442 N N . ASP A 1 315 ? 13.192 2.636 7.513 1.00 94.31 315 ASP A N 1
ATOM 2443 C CA . ASP A 1 315 ? 13.945 1.583 8.202 1.00 94.31 315 ASP A CA 1
ATOM 2444 C C . ASP A 1 315 ? 13.680 1.560 9.721 1.00 94.31 315 ASP A C 1
ATOM 2446 O O . ASP A 1 315 ? 13.513 0.493 10.310 1.00 94.31 315 ASP A O 1
ATOM 2450 N N . ASP A 1 316 ? 13.554 2.730 10.352 1.00 94.06 316 ASP A N 1
ATOM 2451 C CA . ASP A 1 316 ? 13.285 2.880 11.785 1.00 94.06 316 ASP A CA 1
ATOM 2452 C C . ASP A 1 316 ? 11.881 2.409 12.203 1.00 94.06 316 ASP A C 1
ATOM 2454 O O . ASP A 1 316 ? 11.698 1.885 13.302 1.00 94.06 316 ASP A O 1
ATOM 2458 N N . VAL A 1 317 ? 10.896 2.533 11.310 1.00 94.06 317 VAL A N 1
ATOM 2459 C CA . VAL A 1 317 ? 9.526 2.029 11.509 1.00 94.06 317 VAL A CA 1
ATOM 2460 C C . VAL A 1 317 ? 9.461 0.513 11.321 1.00 94.06 317 VAL A C 1
ATOM 2462 O O . VAL A 1 317 ? 8.601 -0.145 11.914 1.00 94.06 317 VAL A O 1
ATOM 2465 N N . LEU A 1 318 ? 10.378 -0.050 10.530 1.00 95.31 318 LEU A N 1
ATOM 2466 C CA . LEU A 1 318 ? 10.472 -1.487 10.299 1.00 95.31 318 LEU A CA 1
ATOM 2467 C C . LEU A 1 318 ? 11.202 -2.222 11.421 1.00 95.31 318 LEU A C 1
ATOM 2469 O O . LEU A 1 318 ? 10.814 -3.338 11.746 1.00 95.31 318 LEU A O 1
ATOM 2473 N N . GLN A 1 319 ? 12.219 -1.621 12.045 1.00 94.62 319 GLN A N 1
ATOM 2474 C CA . GLN A 1 319 ? 13.015 -2.287 13.086 1.00 94.62 319 GLN A CA 1
ATOM 2475 C C . GLN A 1 319 ? 12.190 -2.969 14.199 1.00 94.62 319 GLN A C 1
ATOM 2477 O O . GLN A 1 319 ? 12.499 -4.115 14.532 1.00 94.62 319 GLN A O 1
ATOM 2482 N N . PRO A 1 320 ? 11.125 -2.359 14.761 1.00 94.06 320 PRO A N 1
ATOM 2483 C CA . PRO A 1 320 ? 10.327 -3.003 15.805 1.00 94.06 320 PRO A CA 1
ATOM 2484 C C . PRO A 1 320 ? 9.594 -4.278 15.357 1.00 94.06 320 PRO A C 1
ATOM 2486 O O . PRO A 1 320 ? 9.153 -5.047 16.208 1.00 94.06 320 PRO A O 1
ATOM 2489 N N . LEU A 1 321 ? 9.470 -4.529 14.048 1.00 93.31 321 LEU A N 1
ATOM 2490 C CA . LEU A 1 321 ? 8.861 -5.751 13.518 1.00 93.31 321 LEU A CA 1
ATOM 2491 C C . LEU A 1 321 ? 9.690 -7.001 13.803 1.00 93.31 321 LEU A C 1
ATOM 2493 O O . LEU A 1 321 ? 9.113 -8.079 13.883 1.00 93.31 321 LEU A O 1
ATOM 2497 N N . ILE A 1 322 ? 11.006 -6.863 14.002 1.00 92.38 322 ILE A N 1
ATOM 2498 C CA . ILE A 1 322 ? 11.920 -7.994 14.236 1.00 92.38 322 ILE A CA 1
ATOM 2499 C C . ILE A 1 322 ? 11.477 -8.836 15.437 1.00 92.38 322 ILE A C 1
ATOM 2501 O O . ILE A 1 322 ? 11.579 -10.060 15.414 1.00 92.38 322 ILE A O 1
ATOM 2505 N N . CYS A 1 323 ? 10.959 -8.183 16.477 1.00 89.69 323 CYS A N 1
ATOM 2506 C CA . CYS A 1 323 ? 10.487 -8.839 17.695 1.00 89.69 323 CYS A CA 1
ATOM 2507 C C . CYS A 1 323 ? 8.958 -8.992 17.735 1.00 89.69 323 CYS A C 1
ATOM 2509 O O . CYS A 1 323 ? 8.406 -9.364 18.769 1.00 89.69 323 CYS A O 1
ATOM 2511 N N . SER A 1 324 ? 8.261 -8.660 16.647 1.00 91.75 324 SER A N 1
ATOM 2512 C CA . SER A 1 324 ? 6.806 -8.738 16.580 1.00 91.75 324 SER A CA 1
ATOM 2513 C C . SER A 1 324 ? 6.355 -10.119 16.112 1.00 91.75 324 SER A C 1
ATOM 2515 O O . SER A 1 324 ? 6.981 -10.747 15.265 1.00 91.75 324 SER A O 1
ATOM 2517 N N . SER A 1 325 ? 5.211 -10.574 16.624 1.00 93.00 325 SER A N 1
ATOM 2518 C CA . SER A 1 325 ? 4.517 -11.761 16.098 1.00 93.00 325 SER A CA 1
ATOM 2519 C C . SER A 1 325 ? 3.611 -11.441 14.900 1.00 93.00 325 SER A C 1
ATOM 2521 O O . SER A 1 325 ? 2.956 -12.329 14.356 1.00 93.00 325 SER A O 1
ATOM 2523 N N . SER A 1 326 ? 3.555 -10.171 14.490 1.00 93.44 326 SER A N 1
ATOM 2524 C CA . SER A 1 326 ? 2.746 -9.700 13.370 1.00 93.44 326 SER A CA 1
ATOM 2525 C C . SER A 1 326 ? 3.242 -10.227 12.026 1.00 93.44 326 SER A C 1
ATOM 2527 O O . SER A 1 326 ? 4.443 -10.320 11.781 1.00 93.44 326 SER A O 1
ATOM 2529 N N . LYS A 1 327 ? 2.307 -10.482 11.104 1.00 95.25 327 LYS A N 1
ATOM 2530 C CA . LYS A 1 327 ? 2.622 -10.911 9.734 1.00 95.25 327 LYS A CA 1
ATOM 2531 C C . LYS A 1 327 ? 2.271 -9.837 8.715 1.00 95.25 327 LYS A C 1
ATOM 2533 O O . LYS A 1 327 ? 1.103 -9.492 8.541 1.00 95.25 327 LYS A O 1
ATOM 2538 N N . ILE A 1 328 ? 3.254 -9.345 7.974 1.00 96.50 328 ILE A N 1
ATOM 2539 C CA . ILE A 1 328 ? 3.034 -8.413 6.868 1.00 96.50 328 ILE A CA 1
ATOM 2540 C C . ILE A 1 328 ? 2.500 -9.183 5.662 1.00 96.50 328 ILE A C 1
ATOM 2542 O O . ILE A 1 328 ? 3.168 -10.061 5.116 1.00 96.50 328 ILE A O 1
ATOM 2546 N N . LYS A 1 329 ? 1.286 -8.825 5.234 1.00 96.06 329 LYS A N 1
ATOM 2547 C CA . LYS A 1 329 ? 0.654 -9.335 4.007 1.00 96.06 329 LYS A CA 1
ATOM 2548 C C . LYS A 1 329 ? 0.806 -8.360 2.836 1.00 96.06 329 LYS A C 1
ATOM 2550 O O . LYS A 1 329 ? 0.804 -8.781 1.684 1.00 96.06 329 LYS A O 1
ATOM 2555 N N . SER A 1 330 ? 0.966 -7.069 3.111 1.00 96.62 330 SER A N 1
ATOM 2556 C CA . SER A 1 330 ? 1.253 -6.066 2.086 1.00 96.62 330 SER A CA 1
ATOM 2557 C C . SER A 1 330 ? 2.182 -5.005 2.651 1.00 96.62 330 SER A C 1
ATOM 2559 O O . SER A 1 330 ? 1.926 -4.509 3.746 1.00 96.62 330 SER A O 1
ATOM 2561 N N . PHE A 1 331 ? 3.211 -4.632 1.894 1.00 97.12 331 PHE A N 1
ATOM 2562 C CA . PHE A 1 331 ? 4.119 -3.541 2.231 1.00 97.12 331 PHE A CA 1
ATOM 2563 C C . PHE A 1 331 ? 4.260 -2.565 1.064 1.00 97.12 331 PHE A C 1
ATOM 2565 O O . PHE A 1 331 ? 4.433 -2.991 -0.077 1.00 97.12 331 PHE A O 1
ATOM 2572 N N . GLN A 1 332 ? 4.216 -1.269 1.357 1.00 95.50 332 GLN A N 1
ATOM 2573 C CA . GLN A 1 332 ? 4.610 -0.208 0.442 1.00 95.50 332 GLN A CA 1
ATOM 2574 C C . GLN A 1 332 ? 5.377 0.877 1.206 1.00 95.50 332 GLN A C 1
ATOM 2576 O O . GLN A 1 332 ? 4.804 1.522 2.087 1.00 95.50 332 GLN A O 1
ATOM 2581 N N . GLY A 1 333 ? 6.644 1.097 0.850 1.00 93.75 333 GLY A N 1
ATOM 2582 C CA . GLY A 1 333 ? 7.496 2.095 1.500 1.00 93.75 333 GLY A CA 1
ATOM 2583 C C . GLY A 1 333 ? 8.899 2.191 0.899 1.00 93.75 333 GLY A C 1
ATOM 2584 O O . GLY A 1 333 ? 9.238 1.470 -0.039 1.00 93.75 333 GLY A O 1
ATOM 2585 N N . HIS A 1 334 ? 9.710 3.098 1.440 1.00 93.25 334 HIS A N 1
ATOM 2586 C CA . HIS A 1 334 ? 11.094 3.328 1.023 1.00 93.25 334 HIS A CA 1
ATOM 2587 C C . HIS A 1 334 ? 12.065 2.761 2.063 1.00 93.25 334 HIS A C 1
ATOM 2589 O O . HIS A 1 334 ? 11.952 3.085 3.243 1.00 93.25 334 HIS A O 1
ATOM 2595 N N . ILE A 1 335 ? 13.001 1.912 1.638 1.00 94.44 335 ILE A N 1
ATOM 2596 C CA . ILE A 1 335 ? 13.998 1.279 2.507 1.00 94.44 335 ILE A CA 1
ATOM 2597 C C . ILE A 1 335 ? 15.393 1.654 2.014 1.00 94.44 335 ILE A C 1
ATOM 2599 O O . ILE A 1 335 ? 15.685 1.508 0.826 1.00 94.44 335 ILE A O 1
ATOM 2603 N N . ARG A 1 336 ? 16.249 2.122 2.926 1.00 93.94 336 ARG A N 1
ATOM 2604 C CA . ARG A 1 336 ? 17.617 2.551 2.608 1.00 93.94 336 ARG A CA 1
ATOM 2605 C C . ARG A 1 336 ? 18.678 1.536 3.021 1.00 93.94 336 ARG A C 1
ATOM 2607 O O . ARG A 1 336 ? 19.774 1.575 2.476 1.00 93.94 336 ARG A O 1
ATOM 2614 N N . THR A 1 337 ? 18.399 0.648 3.975 1.00 94.75 337 THR A N 1
ATOM 2615 C CA . THR A 1 337 ? 19.423 -0.229 4.562 1.00 94.75 337 THR A CA 1
ATOM 2616 C C . THR A 1 337 ? 19.083 -1.711 4.443 1.00 94.75 337 THR A C 1
ATOM 2618 O O . THR A 1 337 ? 17.919 -2.114 4.453 1.00 94.75 337 THR A O 1
ATOM 2621 N N . GLU A 1 338 ? 20.116 -2.557 4.415 1.00 94.31 338 GLU A N 1
ATOM 2622 C CA . GLU A 1 338 ? 19.946 -4.015 4.481 1.00 94.31 338 GLU A CA 1
ATOM 2623 C C . GLU A 1 338 ? 19.297 -4.460 5.799 1.00 94.31 338 GLU A C 1
ATOM 2625 O O . GLU A 1 338 ? 18.512 -5.406 5.817 1.00 94.31 338 GLU A O 1
ATOM 2630 N N . ALA A 1 339 ? 19.553 -3.739 6.897 1.00 95.25 339 ALA A N 1
ATOM 2631 C CA . ALA A 1 339 ? 18.889 -3.976 8.176 1.00 95.25 339 ALA A CA 1
ATOM 2632 C C . ALA A 1 339 ? 17.370 -3.744 8.079 1.00 95.25 339 ALA A C 1
ATOM 2634 O O . ALA A 1 339 ? 16.596 -4.523 8.634 1.00 95.25 339 ALA A O 1
ATOM 2635 N N . GLY A 1 340 ? 16.931 -2.727 7.330 1.00 96.19 340 GLY A N 1
ATOM 2636 C CA . GLY A 1 340 ? 15.518 -2.492 7.029 1.00 96.19 340 GLY A CA 1
ATOM 2637 C C . GLY A 1 340 ? 14.898 -3.618 6.197 1.00 96.19 340 GLY A C 1
ATOM 2638 O O . GLY A 1 340 ? 13.785 -4.060 6.487 1.00 96.19 340 GLY A O 1
ATOM 2639 N N . ILE A 1 341 ? 15.634 -4.151 5.216 1.00 96.25 341 ILE A N 1
ATOM 2640 C CA . ILE A 1 341 ? 15.202 -5.316 4.428 1.00 96.25 341 ILE A CA 1
ATOM 2641 C C . ILE A 1 341 ? 15.083 -6.567 5.303 1.00 96.25 341 ILE A C 1
ATOM 2643 O O . ILE A 1 341 ? 14.084 -7.281 5.211 1.00 96.25 341 ILE A O 1
ATOM 2647 N N . ALA A 1 342 ? 16.056 -6.820 6.179 1.00 95.94 342 ALA A N 1
ATOM 2648 C CA . ALA A 1 342 ? 16.011 -7.931 7.125 1.00 95.94 342 ALA A CA 1
ATOM 2649 C C . ALA A 1 342 ? 14.835 -7.793 8.108 1.00 95.94 342 ALA A C 1
ATOM 2651 O O . ALA A 1 342 ? 14.129 -8.769 8.370 1.00 95.94 342 ALA A O 1
ATOM 2652 N N . ALA A 1 343 ? 14.571 -6.576 8.594 1.00 96.44 343 ALA A N 1
ATOM 2653 C CA . ALA A 1 343 ? 13.423 -6.288 9.446 1.00 96.44 343 ALA A CA 1
ATOM 2654 C C . ALA A 1 343 ? 12.097 -6.578 8.729 1.00 96.44 343 ALA A C 1
ATOM 2656 O O . ALA A 1 343 ? 11.250 -7.288 9.270 1.00 96.44 343 ALA A O 1
ATOM 2657 N N . LEU A 1 344 ? 11.937 -6.127 7.480 1.00 96.75 344 LEU A N 1
ATOM 2658 C CA . LEU A 1 344 ? 10.766 -6.462 6.667 1.00 96.75 344 LEU A CA 1
ATOM 2659 C C . LEU A 1 344 ? 10.640 -7.979 6.450 1.00 96.75 344 LEU A C 1
ATOM 2661 O O . LEU A 1 344 ? 9.560 -8.538 6.634 1.00 96.75 344 LEU A O 1
ATOM 2665 N N . ALA A 1 345 ? 11.739 -8.651 6.101 1.00 95.62 345 ALA A N 1
ATOM 2666 C CA . ALA A 1 345 ? 11.771 -10.089 5.849 1.00 95.62 345 ALA A CA 1
ATOM 2667 C C . ALA A 1 345 ? 11.366 -10.927 7.071 1.00 95.62 345 ALA A C 1
ATOM 2669 O O . ALA A 1 345 ? 10.733 -11.973 6.912 1.00 95.62 345 ALA A O 1
ATOM 2670 N N . SER A 1 346 ? 11.707 -10.467 8.280 1.00 95.12 346 SER A N 1
ATOM 2671 C CA . SER A 1 346 ? 11.371 -11.157 9.531 1.00 95.12 346 SER A CA 1
ATOM 2672 C C . SER A 1 346 ? 9.858 -11.275 9.757 1.00 95.12 346 SER A C 1
ATOM 2674 O O . SER A 1 346 ? 9.386 -12.318 10.207 1.00 95.12 346 SER A O 1
ATOM 2676 N N . ALA A 1 347 ? 9.095 -10.253 9.356 1.00 94.81 347 ALA A N 1
ATOM 2677 C CA . ALA A 1 347 ? 7.645 -10.195 9.523 1.00 94.81 347 ALA A CA 1
ATOM 2678 C C . ALA A 1 347 ? 6.861 -10.524 8.240 1.00 94.81 347 ALA A C 1
ATOM 2680 O O . ALA A 1 347 ? 5.647 -10.721 8.289 1.00 94.81 347 ALA A O 1
ATOM 2681 N N . ALA A 1 348 ? 7.506 -10.578 7.073 1.00 95.12 348 ALA A N 1
ATOM 2682 C CA . ALA A 1 348 ? 6.837 -10.837 5.802 1.00 95.12 348 ALA A CA 1
ATOM 2683 C C . ALA A 1 348 ? 6.322 -12.284 5.688 1.00 95.12 348 ALA A C 1
ATOM 2685 O O . ALA A 1 348 ? 7.035 -13.262 5.932 1.00 95.12 348 ALA A O 1
ATOM 2686 N N . ALA A 1 349 ? 5.060 -12.429 5.281 1.00 91.06 349 ALA A N 1
ATOM 2687 C CA . ALA A 1 349 ? 4.473 -13.725 4.959 1.00 91.06 349 ALA A CA 1
ATOM 2688 C C . ALA A 1 349 ? 4.885 -14.187 3.551 1.00 91.06 349 ALA A C 1
ATOM 2690 O O . ALA A 1 349 ? 5.031 -13.374 2.650 1.00 91.06 349 ALA A O 1
ATOM 2691 N N . ALA A 1 350 ? 4.952 -15.500 3.303 1.00 90.31 350 ALA A N 1
ATOM 2692 C CA . ALA A 1 350 ? 5.235 -16.038 1.963 1.00 90.31 350 ALA A CA 1
ATOM 2693 C C . ALA A 1 350 ? 4.236 -15.568 0.884 1.00 90.31 350 ALA A C 1
ATOM 2695 O O . ALA A 1 350 ? 4.563 -15.539 -0.292 1.00 90.31 350 ALA A O 1
ATOM 2696 N N . SER A 1 351 ? 3.027 -15.161 1.279 1.00 91.75 351 SER A N 1
ATOM 2697 C CA . SER A 1 351 ? 2.007 -14.603 0.387 1.00 91.75 351 SER A CA 1
ATOM 2698 C C . SER A 1 351 ? 2.024 -13.068 0.316 1.00 91.75 351 SER A C 1
ATOM 2700 O O . SER A 1 351 ? 1.012 -12.472 -0.054 1.00 91.75 351 SER A O 1
ATOM 2702 N N . ALA A 1 352 ? 3.084 -12.408 0.788 1.00 95.19 352 ALA A N 1
ATOM 2703 C CA . ALA A 1 352 ? 3.108 -10.956 0.891 1.00 95.19 352 ALA A CA 1
ATOM 2704 C C . ALA A 1 352 ? 3.240 -10.284 -0.482 1.00 95.19 352 ALA A C 1
ATOM 2706 O O . ALA A 1 352 ? 3.978 -10.753 -1.348 1.00 95.19 352 ALA A O 1
ATOM 2707 N N . SER A 1 353 ? 2.551 -9.158 -0.651 1.00 96.81 353 SER A N 1
ATOM 2708 C CA . SER A 1 353 ? 2.776 -8.221 -1.754 1.00 96.81 353 SER A CA 1
ATOM 2709 C C . SER A 1 353 ? 3.700 -7.108 -1.273 1.00 96.81 353 SER A C 1
ATOM 2711 O O . SER A 1 353 ? 3.303 -6.286 -0.442 1.00 96.81 353 SER A O 1
ATOM 2713 N N . ILE A 1 354 ? 4.928 -7.070 -1.776 1.00 97.19 354 ILE A N 1
ATOM 2714 C CA . ILE A 1 354 ? 5.969 -6.149 -1.323 1.00 97.19 354 ILE A CA 1
ATOM 2715 C C . ILE A 1 354 ? 6.298 -5.167 -2.442 1.00 97.19 354 ILE A C 1
ATOM 2717 O O . ILE A 1 354 ? 6.772 -5.555 -3.504 1.00 97.19 354 ILE A O 1
ATOM 2721 N N . HIS A 1 355 ? 6.082 -3.881 -2.183 1.00 95.69 355 HIS A N 1
ATOM 2722 C CA . HIS A 1 355 ? 6.513 -2.789 -3.041 1.00 95.69 355 HIS A CA 1
ATOM 2723 C C . HIS A 1 355 ? 7.519 -1.930 -2.275 1.00 95.69 355 HIS A C 1
ATOM 2725 O O . HIS A 1 355 ? 7.161 -1.202 -1.351 1.00 95.69 355 HIS A O 1
ATOM 2731 N N . ILE A 1 356 ? 8.786 -2.021 -2.655 1.00 94.94 356 ILE A N 1
ATOM 2732 C CA . ILE A 1 356 ? 9.863 -1.254 -2.033 1.00 94.94 356 ILE A CA 1
ATOM 2733 C C . ILE A 1 356 ? 10.408 -0.236 -3.022 1.00 94.94 356 ILE A C 1
ATOM 2735 O O . ILE A 1 356 ? 10.606 -0.537 -4.197 1.00 94.94 356 ILE A O 1
ATOM 2739 N N . ARG A 1 357 ? 10.680 0.967 -2.532 1.00 92.44 357 ARG A N 1
ATOM 2740 C CA . ARG A 1 357 ? 11.603 1.890 -3.185 1.00 92.44 357 ARG A CA 1
ATOM 2741 C C . ARG A 1 357 ? 12.977 1.737 -2.542 1.00 92.44 357 ARG A C 1
ATOM 2743 O O . ARG A 1 357 ? 13.039 1.549 -1.328 1.00 92.44 357 ARG A O 1
ATOM 2750 N N . VAL A 1 358 ? 14.034 1.826 -3.338 1.00 92.31 358 VAL A N 1
ATOM 2751 C CA . VAL A 1 358 ? 15.435 1.823 -2.897 1.00 92.31 358 VAL A CA 1
ATOM 2752 C C . VAL A 1 358 ? 16.186 2.946 -3.618 1.00 92.31 358 VAL A C 1
ATOM 2754 O O . VAL A 1 358 ? 15.988 3.153 -4.811 1.00 92.31 358 VAL A O 1
ATOM 2757 N N . GLU A 1 359 ? 17.005 3.715 -2.899 1.00 88.44 359 GLU A N 1
ATOM 2758 C CA . GLU A 1 359 ? 17.844 4.786 -3.479 1.00 88.44 359 GLU A CA 1
ATOM 2759 C C . GLU A 1 359 ? 19.142 4.250 -4.091 1.00 88.44 359 GLU A C 1
ATOM 2761 O O . GLU A 1 359 ? 19.674 4.826 -5.037 1.00 88.44 359 GLU A O 1
ATOM 2766 N N . ALA A 1 360 ? 19.650 3.150 -3.540 1.00 88.56 360 ALA A N 1
ATOM 2767 C CA . ALA A 1 360 ? 20.884 2.507 -3.951 1.00 88.56 360 ALA A CA 1
ATOM 2768 C C . ALA A 1 360 ? 20.687 0.984 -4.015 1.00 88.56 360 ALA A C 1
ATOM 2770 O O . ALA A 1 360 ? 19.779 0.460 -3.365 1.00 88.56 360 ALA A O 1
ATOM 2771 N N . PRO A 1 361 ? 21.534 0.263 -4.768 1.00 90.75 361 PRO A N 1
ATOM 2772 C CA . PRO A 1 361 ? 21.526 -1.195 -4.803 1.00 90.75 361 PRO A CA 1
ATOM 2773 C C . PRO A 1 361 ? 21.675 -1.805 -3.406 1.00 90.75 361 PRO A C 1
ATOM 2775 O O . PRO A 1 361 ? 22.673 -1.582 -2.725 1.00 90.75 361 PRO A O 1
ATOM 2778 N N . LEU A 1 362 ? 20.667 -2.576 -2.989 1.00 92.50 362 LEU A N 1
ATOM 2779 C CA . LEU A 1 362 ? 20.619 -3.281 -1.706 1.00 92.50 362 LEU A CA 1
ATOM 2780 C C . LEU A 1 362 ? 20.522 -4.786 -1.923 1.00 92.50 362 LEU A C 1
ATOM 2782 O O . LEU A 1 362 ? 19.860 -5.252 -2.853 1.00 92.50 362 LEU A O 1
ATOM 2786 N N . ASN A 1 363 ? 21.115 -5.560 -1.014 1.00 92.88 363 ASN A N 1
ATOM 2787 C CA . ASN A 1 363 ? 20.918 -6.998 -1.008 1.00 92.88 363 ASN A CA 1
ATOM 2788 C C . ASN A 1 363 ? 19.504 -7.361 -0.519 1.00 92.88 363 ASN A C 1
ATOM 2790 O O . ASN A 1 363 ? 19.164 -7.206 0.654 1.00 92.88 363 ASN A O 1
ATOM 2794 N N . LEU A 1 364 ? 18.684 -7.899 -1.424 1.00 94.56 364 LEU A N 1
ATOM 2795 C CA . LEU A 1 364 ? 17.309 -8.317 -1.137 1.00 94.56 364 LEU A CA 1
ATOM 2796 C C . LEU A 1 364 ? 17.157 -9.819 -0.870 1.00 94.56 364 LEU A C 1
ATOM 2798 O O . LEU A 1 364 ? 16.033 -10.314 -0.776 1.00 94.56 364 LEU A O 1
ATOM 2802 N N . SER A 1 365 ? 18.258 -10.565 -0.732 1.00 92.00 365 SER A N 1
ATOM 2803 C CA . SER A 1 365 ? 18.217 -12.024 -0.563 1.00 92.00 365 SER A CA 1
ATOM 2804 C C . SER A 1 365 ? 17.410 -12.473 0.656 1.00 92.00 365 SER A C 1
ATOM 2806 O O . SER A 1 365 ? 16.821 -13.551 0.626 1.00 92.00 365 SER A O 1
ATOM 2808 N N . ALA A 1 366 ? 17.332 -11.647 1.705 1.00 94.00 366 ALA A N 1
ATOM 2809 C CA . ALA A 1 366 ? 16.540 -11.934 2.902 1.00 94.00 366 ALA A CA 1
ATOM 2810 C C . ALA A 1 366 ? 15.034 -12.092 2.608 1.00 94.00 366 ALA A C 1
ATOM 2812 O O . ALA A 1 366 ? 14.339 -12.788 3.342 1.00 94.00 366 ALA A O 1
ATOM 2813 N N . LEU A 1 367 ? 14.530 -11.496 1.519 1.00 94.44 367 LEU A N 1
ATOM 2814 C CA . LEU A 1 367 ? 13.129 -11.619 1.105 1.00 94.44 367 LEU A CA 1
ATOM 2815 C C . LEU A 1 367 ? 12.836 -12.921 0.345 1.00 94.44 367 LEU A C 1
ATOM 2817 O O . LEU A 1 367 ? 11.679 -13.189 0.028 1.00 94.44 367 LEU A O 1
ATOM 2821 N N . HIS A 1 368 ? 13.837 -13.747 0.034 1.00 92.19 368 HIS A N 1
ATOM 2822 C CA . HIS A 1 368 ? 13.619 -14.982 -0.717 1.00 92.19 368 HIS A CA 1
ATOM 2823 C C . HIS A 1 368 ? 12.620 -15.914 -0.004 1.00 92.19 368 HIS A C 1
ATOM 2825 O O . HIS A 1 368 ? 12.785 -16.247 1.169 1.00 92.19 368 HIS A O 1
ATOM 2831 N N . GLY A 1 369 ? 11.553 -16.313 -0.707 1.00 90.19 369 GLY A N 1
ATOM 2832 C CA . GLY A 1 369 ? 10.469 -17.131 -0.144 1.00 90.19 369 GLY A CA 1
ATOM 2833 C C . GLY A 1 369 ? 9.526 -16.393 0.823 1.00 90.19 369 GLY A C 1
ATOM 2834 O O . GLY A 1 369 ? 8.692 -17.030 1.467 1.00 90.19 369 GLY A O 1
ATOM 2835 N N . LYS A 1 370 ? 9.639 -15.063 0.943 1.00 93.75 370 LYS A N 1
ATOM 2836 C CA . LYS A 1 370 ? 8.841 -14.211 1.848 1.00 93.75 370 LYS A CA 1
ATOM 2837 C C . LYS A 1 370 ? 7.888 -13.267 1.109 1.00 93.75 370 LYS A C 1
ATOM 2839 O O . LYS A 1 370 ? 7.478 -12.250 1.658 1.00 93.75 370 LYS A O 1
ATOM 2844 N N . TYR A 1 371 ? 7.556 -13.574 -0.140 1.00 95.06 371 TYR A N 1
ATOM 2845 C CA . TYR A 1 371 ? 6.620 -12.791 -0.939 1.00 95.06 371 TYR A CA 1
ATOM 2846 C C . TYR A 1 371 ? 5.982 -13.644 -2.036 1.00 95.06 371 TYR A C 1
ATOM 2848 O O . TYR A 1 371 ? 6.586 -14.602 -2.518 1.00 95.06 371 TYR A O 1
ATOM 2856 N N . ALA A 1 372 ? 4.779 -13.246 -2.446 1.00 94.69 372 ALA A N 1
ATOM 2857 C CA . ALA A 1 372 ? 4.134 -13.700 -3.675 1.00 94.69 372 ALA A CA 1
ATOM 2858 C C . ALA A 1 372 ? 4.386 -12.717 -4.827 1.00 94.69 372 ALA A C 1
ATOM 2860 O O . ALA A 1 372 ? 4.534 -13.132 -5.972 1.00 94.69 372 ALA A O 1
ATOM 2861 N N . GLU A 1 373 ? 4.487 -11.422 -4.516 1.00 95.12 373 GLU A N 1
ATOM 2862 C CA . GLU A 1 373 ? 4.785 -10.363 -5.479 1.00 95.12 373 GLU A CA 1
ATOM 2863 C C . GLU A 1 373 ? 5.836 -9.415 -4.896 1.00 95.12 373 GLU A C 1
ATOM 2865 O O . GLU A 1 373 ? 5.686 -8.931 -3.773 1.00 95.12 373 GLU A O 1
ATOM 2870 N N . LEU A 1 374 ? 6.895 -9.149 -5.664 1.00 96.62 374 LEU A N 1
ATOM 2871 C CA . LEU A 1 374 ? 7.941 -8.190 -5.315 1.00 96.62 374 LEU A CA 1
ATOM 2872 C C . LEU A 1 374 ? 8.062 -7.152 -6.428 1.00 96.62 374 LEU A C 1
ATOM 2874 O O . LEU A 1 374 ? 8.391 -7.490 -7.565 1.00 96.62 374 LEU A O 1
ATOM 2878 N N . ARG A 1 375 ? 7.825 -5.886 -6.084 1.00 95.75 375 ARG A N 1
ATOM 2879 C CA . ARG A 1 375 ? 8.072 -4.723 -6.937 1.00 95.75 375 ARG A CA 1
ATOM 2880 C C . ARG A 1 375 ? 9.172 -3.876 -6.323 1.00 95.75 375 ARG A C 1
ATOM 2882 O O . ARG A 1 375 ? 9.041 -3.436 -5.179 1.00 95.75 375 ARG A O 1
ATOM 2889 N N . VAL A 1 376 ? 10.235 -3.641 -7.081 1.00 95.62 376 VAL A N 1
ATOM 2890 C CA . VAL A 1 376 ? 11.367 -2.814 -6.655 1.00 95.62 376 VAL A CA 1
ATOM 2891 C C . VAL A 1 376 ? 11.430 -1.580 -7.529 1.00 95.62 376 VAL A C 1
ATOM 2893 O O . VAL A 1 376 ? 11.530 -1.693 -8.745 1.00 95.62 376 VAL A O 1
ATOM 2896 N N . CYS A 1 377 ? 11.364 -0.413 -6.905 1.00 93.25 377 CYS A N 1
ATOM 2897 C CA . CYS A 1 377 ? 11.450 0.879 -7.561 1.00 93.25 377 CYS A CA 1
ATOM 2898 C C . CYS A 1 377 ? 12.792 1.536 -7.225 1.00 93.25 377 CYS A C 1
ATOM 2900 O O . CYS A 1 377 ? 13.119 1.699 -6.051 1.00 93.25 377 CYS A O 1
ATOM 2902 N N . THR A 1 378 ? 13.574 1.894 -8.239 1.00 92.06 378 THR A N 1
ATOM 2903 C CA . THR A 1 378 ? 14.925 2.460 -8.088 1.00 92.06 378 THR A CA 1
ATOM 2904 C C . THR A 1 378 ? 15.105 3.642 -9.038 1.00 92.06 378 THR A C 1
ATOM 2906 O O . THR A 1 378 ? 14.587 3.591 -10.157 1.00 92.06 378 THR A O 1
ATOM 2909 N N . PRO A 1 379 ? 15.830 4.706 -8.651 1.00 90.12 379 PRO A N 1
ATOM 2910 C CA . PRO A 1 379 ? 16.318 5.680 -9.619 1.00 90.12 379 PRO A CA 1
ATOM 2911 C C . PRO A 1 379 ? 17.333 5.033 -10.569 1.00 90.12 379 PRO A C 1
ATOM 2913 O O . PRO A 1 379 ? 17.912 3.984 -10.260 1.00 90.12 379 PRO A O 1
ATOM 2916 N N . VAL A 1 380 ? 17.545 5.672 -11.720 1.00 88.75 380 VAL A N 1
ATOM 2917 C CA . VAL A 1 380 ? 18.662 5.355 -12.618 1.00 88.75 380 VAL A CA 1
ATOM 2918 C C . VAL A 1 380 ? 19.990 5.536 -11.880 1.00 88.75 380 VAL A C 1
ATOM 2920 O O . VAL A 1 380 ? 20.214 6.535 -11.199 1.00 88.75 380 VAL A O 1
ATOM 2923 N N . LEU A 1 381 ? 20.878 4.555 -12.019 1.00 85.75 381 LEU A N 1
ATOM 2924 C CA . LEU A 1 381 ? 22.222 4.593 -11.457 1.00 85.75 381 LEU A CA 1
ATOM 2925 C C . LEU A 1 381 ? 23.170 5.284 -12.441 1.00 85.75 381 LEU A C 1
ATOM 2927 O O . LEU A 1 381 ? 23.407 4.778 -13.535 1.00 85.75 381 LEU A O 1
ATOM 2931 N N . HIS A 1 382 ? 23.745 6.414 -12.031 1.00 80.00 382 HIS A N 1
ATOM 2932 C CA . HIS A 1 382 ? 24.709 7.172 -12.842 1.00 80.00 382 HIS A CA 1
ATOM 2933 C C . HIS A 1 382 ? 26.167 6.745 -12.622 1.00 80.00 382 HIS A C 1
ATOM 2935 O O . HIS A 1 382 ? 27.058 7.107 -13.388 1.00 80.00 382 HIS A O 1
ATOM 2941 N N . THR A 1 383 ? 26.437 5.986 -11.562 1.00 78.75 383 THR A N 1
ATOM 2942 C CA . THR A 1 383 ? 27.781 5.534 -11.194 1.00 78.75 383 THR A CA 1
ATOM 2943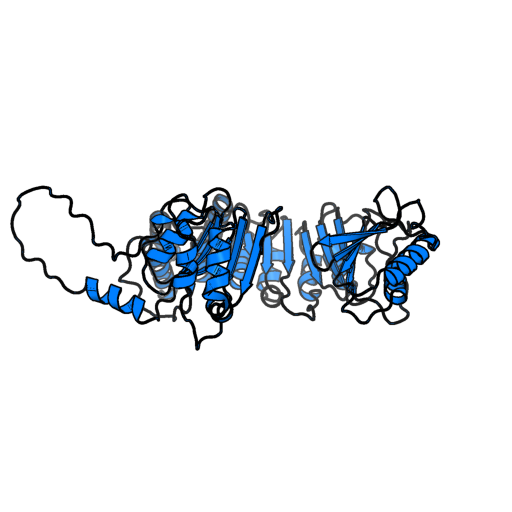 C C . THR A 1 383 ? 27.904 4.022 -11.325 1.00 78.75 383 THR A C 1
ATOM 2945 O O . THR A 1 383 ? 26.917 3.288 -11.312 1.00 78.75 383 THR A O 1
ATOM 2948 N N . ALA A 1 384 ? 29.137 3.535 -11.473 1.00 74.69 384 ALA A N 1
ATOM 2949 C CA . ALA A 1 384 ? 29.402 2.105 -11.435 1.00 74.69 384 ALA A CA 1
ATOM 2950 C C . ALA A 1 384 ? 29.124 1.583 -10.018 1.00 74.69 384 ALA A C 1
ATOM 2952 O O . ALA A 1 384 ? 29.824 1.943 -9.072 1.00 74.69 384 ALA A O 1
ATOM 2953 N N . VAL A 1 385 ? 28.101 0.740 -9.880 1.00 82.06 385 VAL A N 1
ATOM 2954 C CA . VAL A 1 385 ? 27.739 0.107 -8.609 1.00 82.06 385 VAL A CA 1
ATOM 2955 C C . VAL A 1 385 ? 27.934 -1.402 -8.707 1.00 82.06 385 VAL A C 1
ATOM 2957 O O . VAL A 1 385 ? 27.809 -1.992 -9.782 1.00 82.06 385 VAL A O 1
ATOM 2960 N N . ALA A 1 386 ? 28.258 -2.031 -7.577 1.00 84.69 386 ALA A N 1
ATOM 2961 C CA . ALA A 1 386 ? 28.292 -3.481 -7.469 1.00 84.69 386 ALA A CA 1
ATOM 2962 C C . ALA A 1 386 ? 26.928 -4.093 -7.838 1.00 84.69 386 ALA A C 1
ATOM 2964 O O . ALA A 1 386 ? 25.876 -3.504 -7.586 1.00 84.69 386 ALA A O 1
ATOM 2965 N N . ALA A 1 387 ? 26.952 -5.291 -8.423 1.00 86.31 387 ALA A N 1
ATOM 2966 C CA . ALA A 1 387 ? 25.736 -6.025 -8.749 1.00 86.31 387 ALA A CA 1
ATOM 2967 C C . ALA A 1 387 ? 24.945 -6.359 -7.472 1.00 86.31 387 ALA A C 1
ATOM 2969 O O . ALA A 1 387 ? 25.499 -6.919 -6.525 1.00 86.31 387 ALA A O 1
ATOM 2970 N N . ALA A 1 388 ? 23.643 -6.074 -7.481 1.00 91.06 388 ALA A N 1
ATOM 2971 C CA . ALA A 1 388 ? 22.713 -6.373 -6.396 1.00 91.06 388 ALA A CA 1
ATOM 2972 C C . ALA A 1 388 ? 21.515 -7.149 -6.969 1.00 91.06 388 ALA A C 1
ATOM 2974 O O . ALA A 1 388 ? 20.436 -6.588 -7.176 1.00 91.06 388 ALA A O 1
ATOM 2975 N N . PRO A 1 389 ? 21.707 -8.439 -7.298 1.00 92.69 389 PRO A N 1
ATOM 2976 C CA . PRO A 1 389 ? 20.697 -9.212 -8.004 1.00 92.69 389 PRO A CA 1
ATOM 2977 C C . PRO A 1 389 ? 19.435 -9.365 -7.155 1.00 92.69 389 PRO A C 1
ATOM 2979 O O . PRO A 1 389 ? 19.497 -9.749 -5.983 1.00 92.69 389 PRO A O 1
ATOM 2982 N N . LEU A 1 390 ? 18.275 -9.132 -7.770 1.00 94.19 390 LEU A N 1
ATOM 2983 C CA . LEU A 1 390 ? 16.991 -9.399 -7.131 1.00 94.19 390 LEU A CA 1
ATOM 2984 C C . LEU A 1 390 ? 16.783 -10.914 -6.910 1.00 94.19 390 LEU A C 1
ATOM 2986 O O . LEU A 1 390 ? 17.354 -11.738 -7.640 1.00 94.19 390 LEU A O 1
ATOM 2990 N N . PRO A 1 391 ? 15.946 -11.322 -5.934 1.00 92.38 391 PRO A N 1
ATOM 2991 C CA . PRO A 1 391 ? 15.635 -12.731 -5.731 1.00 92.38 391 PRO A CA 1
ATOM 2992 C C . PRO A 1 391 ? 14.963 -13.324 -6.978 1.00 92.38 391 PRO A C 1
ATOM 2994 O O . PRO A 1 391 ? 14.112 -12.698 -7.604 1.00 92.38 391 PRO A O 1
ATOM 2997 N N . ALA A 1 392 ? 15.369 -14.538 -7.355 1.00 88.81 392 ALA A N 1
ATOM 2998 C CA . ALA A 1 392 ? 14.971 -15.138 -8.630 1.00 88.81 392 ALA A CA 1
ATOM 2999 C C . ALA A 1 392 ? 13.529 -15.661 -8.661 1.00 88.81 392 ALA A C 1
ATOM 3001 O O . ALA A 1 392 ? 12.942 -15.732 -9.736 1.00 88.81 392 ALA A O 1
ATOM 3002 N N . LEU A 1 393 ? 12.975 -16.065 -7.514 1.00 88.50 393 LEU A N 1
ATOM 3003 C CA . LEU A 1 393 ? 11.629 -16.625 -7.413 1.00 88.50 393 LEU A CA 1
ATOM 3004 C C . LEU A 1 393 ? 10.929 -16.154 -6.125 1.00 88.50 393 LEU A C 1
ATOM 3006 O O . LEU A 1 393 ? 11.556 -16.211 -5.059 1.00 88.50 393 LEU A O 1
ATOM 3010 N N . PRO A 1 394 ? 9.634 -15.785 -6.200 1.00 91.69 394 PRO A N 1
ATOM 3011 C CA . PRO A 1 394 ? 8.876 -15.470 -7.425 1.00 91.69 394 PRO A CA 1
ATOM 3012 C C . PRO A 1 394 ? 9.523 -14.359 -8.274 1.00 91.69 394 PRO A C 1
ATOM 3014 O O . PRO A 1 394 ? 10.296 -13.557 -7.747 1.00 91.69 394 PRO A O 1
ATOM 3017 N N . LEU A 1 395 ? 9.244 -14.333 -9.585 1.00 93.06 395 LEU A N 1
ATOM 3018 C CA . LEU A 1 395 ? 9.852 -13.364 -10.508 1.00 93.06 395 LEU A CA 1
ATOM 3019 C C . LEU A 1 395 ? 9.503 -11.920 -10.082 1.00 93.06 395 LEU A C 1
ATOM 3021 O O . LEU A 1 395 ? 8.320 -11.620 -9.901 1.00 93.06 395 LEU A O 1
ATOM 3025 N N . PRO A 1 396 ? 10.489 -11.019 -9.924 1.00 95.19 396 PRO A N 1
ATOM 3026 C CA . PRO A 1 396 ? 10.238 -9.657 -9.468 1.00 95.19 396 PRO A CA 1
ATOM 3027 C C . PRO A 1 396 ? 9.856 -8.724 -10.622 1.00 95.19 396 PRO A C 1
ATOM 3029 O O . PRO A 1 396 ? 10.214 -8.955 -11.779 1.00 95.19 396 PRO A O 1
ATOM 3032 N N . VAL A 1 397 ? 9.176 -7.626 -10.296 1.00 95.38 397 VAL A N 1
ATOM 3033 C CA . VAL A 1 397 ? 9.002 -6.474 -11.190 1.00 95.38 397 VAL A CA 1
ATOM 3034 C C . VAL A 1 397 ? 10.024 -5.407 -10.819 1.00 95.38 397 VAL A C 1
ATOM 3036 O O . VAL A 1 397 ? 10.113 -5.016 -9.653 1.00 95.38 397 VAL A O 1
ATOM 3039 N N . LEU A 1 398 ? 10.760 -4.908 -11.808 1.00 95.62 398 LEU A N 1
ATOM 3040 C CA . LEU A 1 398 ? 11.669 -3.777 -11.641 1.00 95.62 398 LEU A CA 1
ATOM 3041 C C . LEU A 1 398 ? 11.038 -2.514 -12.231 1.00 95.62 398 LEU A C 1
ATOM 3043 O O . LEU A 1 398 ? 10.619 -2.509 -13.385 1.00 95.62 398 LEU A O 1
ATOM 3047 N N . GLN A 1 399 ? 10.991 -1.444 -11.447 1.00 93.81 399 GLN A N 1
ATOM 3048 C CA . GLN A 1 399 ? 10.573 -0.117 -11.875 1.00 93.81 399 GLN A CA 1
ATOM 3049 C C . GLN A 1 399 ? 11.779 0.821 -11.824 1.00 93.81 399 GLN A C 1
ATOM 3051 O O . GLN A 1 399 ? 12.371 1.015 -10.763 1.00 93.81 399 GLN A O 1
ATOM 3056 N N . VAL A 1 400 ? 12.142 1.398 -12.965 1.00 91.75 400 VAL A N 1
ATOM 3057 C CA . VAL A 1 400 ? 13.255 2.345 -13.078 1.00 91.75 400 VAL A CA 1
ATOM 3058 C C . VAL A 1 400 ? 12.682 3.752 -13.221 1.00 91.75 400 VAL A C 1
ATOM 3060 O O . VAL A 1 400 ? 11.936 4.029 -14.158 1.00 91.75 400 VAL A O 1
ATOM 3063 N N . LEU A 1 401 ? 12.991 4.628 -12.266 1.00 88.38 401 LEU A N 1
ATOM 3064 C CA . LEU A 1 401 ? 12.611 6.042 -12.271 1.00 88.38 401 LEU A CA 1
ATOM 3065 C C . LEU A 1 401 ? 13.650 6.851 -13.053 1.00 88.38 401 LEU A C 1
ATOM 3067 O O . LEU A 1 401 ? 14.789 6.981 -12.598 1.00 88.38 401 LEU A O 1
ATOM 3071 N N . SER A 1 402 ? 13.241 7.432 -14.183 1.00 77.81 402 SER A N 1
ATOM 3072 C CA . SER A 1 402 ? 14.110 8.217 -15.070 1.00 77.81 402 SER A CA 1
ATOM 3073 C C . SER A 1 402 ? 13.583 9.650 -15.210 1.00 77.81 402 SER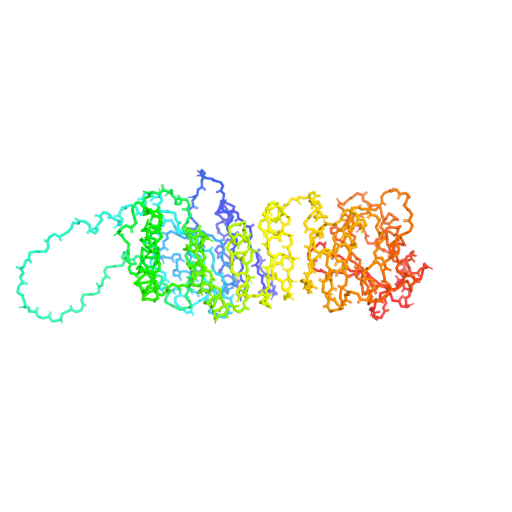 A C 1
ATOM 3075 O O . SER A 1 402 ? 12.839 9.916 -16.146 1.00 77.81 402 SER A O 1
ATOM 3077 N N . PRO A 1 403 ? 13.951 10.604 -14.335 1.00 58.41 403 PRO A N 1
ATOM 3078 C CA . PRO A 1 403 ? 13.370 11.954 -14.321 1.00 58.41 403 PRO A CA 1
ATOM 3079 C C . PRO A 1 403 ? 13.849 12.887 -15.460 1.00 58.41 403 PRO A C 1
ATOM 3081 O O . PRO A 1 403 ? 13.858 14.102 -15.296 1.00 58.41 403 PRO A O 1
ATOM 3084 N N . GLY A 1 404 ? 14.237 12.350 -16.622 1.00 61.16 404 GLY A N 1
ATOM 3085 C CA . GLY A 1 404 ? 14.499 13.140 -17.835 1.00 61.16 404 GLY A CA 1
ATOM 3086 C C . GLY A 1 404 ? 15.962 13.435 -18.191 1.00 61.16 404 GLY A C 1
ATOM 3087 O O . GLY A 1 404 ? 16.194 14.051 -19.222 1.00 61.16 404 GLY A O 1
ATOM 3088 N N . ALA A 1 405 ? 16.947 12.988 -17.400 1.00 53.97 405 ALA A N 1
ATOM 3089 C CA . ALA A 1 405 ? 18.378 13.249 -17.657 1.00 53.97 405 ALA A CA 1
ATOM 3090 C C . ALA A 1 405 ? 19.264 11.988 -17.769 1.00 53.97 405 ALA A C 1
ATOM 3092 O O . ALA A 1 405 ? 20.483 12.101 -17.868 1.00 53.97 405 ALA A O 1
ATOM 3093 N N . GLY A 1 406 ? 18.681 10.787 -17.706 1.00 62.22 406 GLY A N 1
ATOM 3094 C CA . GLY A 1 406 ? 19.433 9.532 -17.818 1.00 62.22 406 GLY A CA 1
ATOM 3095 C C . GLY A 1 406 ? 19.506 9.053 -19.263 1.00 62.22 406 GLY A C 1
ATOM 3096 O O . GLY A 1 406 ? 18.480 9.044 -19.942 1.00 62.22 406 GLY A O 1
ATOM 3097 N N . THR A 1 407 ? 20.686 8.624 -19.715 1.00 83.62 407 THR A N 1
ATOM 3098 C CA . THR A 1 407 ? 20.823 7.982 -21.027 1.00 83.62 407 THR A CA 1
ATOM 3099 C C . THR A 1 407 ? 20.271 6.554 -20.984 1.00 83.62 407 THR A C 1
ATOM 3101 O O . THR A 1 407 ? 20.153 5.935 -19.916 1.00 83.62 407 THR A O 1
ATOM 3104 N N . TRP A 1 408 ? 19.932 5.993 -22.143 1.00 89.88 408 TRP A N 1
ATOM 3105 C CA . TRP A 1 408 ? 19.473 4.606 -22.235 1.00 89.88 408 TRP A CA 1
ATOM 3106 C C . TRP A 1 408 ? 20.521 3.603 -21.720 1.00 89.88 408 TRP A C 1
ATOM 3108 O O . TRP A 1 408 ? 20.149 2.563 -21.170 1.00 89.88 408 TRP A O 1
ATOM 3118 N N . GLU A 1 409 ? 21.821 3.916 -21.811 1.00 91.25 409 GLU A N 1
ATOM 3119 C CA . GLU A 1 409 ? 22.883 3.079 -21.249 1.00 91.25 409 GLU A CA 1
ATOM 3120 C C . GLU A 1 409 ? 22.807 3.011 -19.724 1.00 91.25 409 GLU A C 1
ATOM 3122 O O . GLU A 1 409 ? 23.033 1.946 -19.151 1.00 91.25 409 GLU A O 1
ATOM 3127 N N . ASP A 1 410 ? 22.482 4.112 -19.048 1.00 90.81 410 ASP A N 1
ATOM 3128 C CA . ASP A 1 410 ? 22.356 4.127 -17.589 1.00 90.81 410 ASP A CA 1
ATOM 3129 C C . ASP A 1 410 ? 21.124 3.340 -17.128 1.00 90.81 410 ASP A C 1
ATOM 3131 O O . ASP A 1 410 ? 21.179 2.598 -16.139 1.00 90.81 410 ASP A O 1
ATOM 3135 N N . VAL A 1 411 ? 20.029 3.401 -17.893 1.00 91.62 411 VAL A N 1
ATOM 3136 C CA . VAL A 1 411 ? 18.861 2.532 -17.682 1.00 91.62 411 VAL A CA 1
ATOM 3137 C C . VAL A 1 411 ? 19.256 1.064 -17.859 1.00 91.62 411 VAL A C 1
ATOM 3139 O O . VAL A 1 411 ? 18.961 0.241 -16.990 1.00 91.62 411 VAL A O 1
ATOM 3142 N N . ALA A 1 412 ? 19.982 0.727 -18.929 1.00 92.62 412 ALA A N 1
ATOM 3143 C CA . ALA A 1 412 ? 20.444 -0.635 -19.174 1.00 92.62 412 ALA A CA 1
ATOM 3144 C C . ALA A 1 412 ? 21.362 -1.139 -18.051 1.00 92.62 412 ALA A C 1
ATOM 3146 O O . ALA A 1 412 ? 21.158 -2.237 -17.532 1.00 92.62 412 ALA A O 1
ATOM 3147 N N . LYS A 1 413 ? 22.339 -0.327 -17.625 1.00 92.50 413 LYS A N 1
ATOM 3148 C CA . LYS A 1 413 ? 23.220 -0.631 -16.485 1.00 92.50 413 LYS A CA 1
ATOM 3149 C C . LYS A 1 413 ? 22.406 -0.886 -15.223 1.00 92.50 413 LYS A C 1
ATOM 3151 O O . LYS A 1 413 ? 22.655 -1.875 -14.541 1.00 92.50 413 LYS A O 1
ATOM 3156 N N . THR A 1 414 ? 21.409 -0.047 -14.944 1.00 93.31 414 THR A N 1
ATOM 3157 C CA . THR A 1 414 ? 20.523 -0.200 -13.782 1.00 93.31 414 THR A CA 1
ATOM 3158 C C . THR A 1 414 ? 19.785 -1.540 -13.828 1.00 93.31 414 THR A C 1
ATOM 3160 O O . THR A 1 414 ? 19.830 -2.301 -12.863 1.00 93.31 414 THR A O 1
ATOM 3163 N N . VAL A 1 415 ? 19.180 -1.893 -14.967 1.00 94.25 415 VAL A N 1
ATOM 3164 C CA . VAL A 1 415 ? 18.509 -3.193 -15.148 1.00 94.25 415 VAL A CA 1
ATOM 3165 C C . VAL A 1 415 ? 19.479 -4.362 -14.950 1.00 94.25 415 VAL A C 1
ATOM 3167 O O . VAL A 1 415 ? 19.131 -5.345 -14.296 1.00 94.25 415 VAL A O 1
ATOM 3170 N N . LEU A 1 416 ? 20.704 -4.261 -15.472 1.00 94.12 416 LEU A N 1
ATOM 3171 C CA . LEU A 1 416 ? 21.722 -5.304 -15.334 1.00 94.12 416 LEU A CA 1
ATOM 3172 C C . LEU A 1 416 ? 22.202 -5.472 -13.886 1.00 94.12 416 LEU A C 1
ATOM 3174 O O . LEU A 1 416 ? 22.370 -6.609 -13.448 1.00 94.12 416 LEU A O 1
ATOM 3178 N N . VAL A 1 417 ? 22.378 -4.378 -13.136 1.00 94.56 417 VAL A N 1
ATOM 3179 C CA . VAL A 1 417 ? 22.764 -4.404 -11.711 1.00 94.56 417 VAL A CA 1
ATOM 3180 C C . VAL A 1 417 ? 21.738 -5.169 -10.874 1.00 94.56 417 VAL A C 1
ATOM 3182 O O . VAL A 1 417 ? 22.128 -5.949 -10.005 1.00 94.56 417 VAL A O 1
ATOM 3185 N N . TYR A 1 418 ? 20.449 -4.987 -11.168 1.00 94.56 418 TYR A N 1
ATOM 3186 C CA . TYR A 1 418 ? 19.344 -5.643 -10.464 1.00 94.56 418 TYR A CA 1
ATOM 3187 C C . TYR A 1 418 ? 18.898 -6.969 -11.090 1.00 94.56 418 TYR A C 1
ATOM 3189 O O . TYR A 1 418 ? 18.002 -7.626 -10.558 1.00 94.56 418 TYR A O 1
ATOM 3197 N N . SER A 1 419 ? 19.501 -7.403 -12.200 1.00 94.00 419 SER A N 1
ATOM 3198 C CA . SER A 1 419 ? 19.098 -8.636 -12.875 1.00 94.00 419 SER A CA 1
ATOM 3199 C C . SER A 1 419 ? 19.127 -9.821 -11.908 1.00 94.00 419 SER A C 1
ATOM 3201 O O . SER A 1 419 ? 20.188 -10.136 -11.359 1.00 94.00 419 SER A O 1
ATOM 3203 N N . PRO A 1 420 ? 18.004 -10.546 -11.737 1.00 92.88 420 PRO A N 1
ATOM 3204 C CA . PRO A 1 420 ? 18.023 -11.824 -11.052 1.00 92.88 420 PRO A CA 1
ATOM 3205 C C . PRO A 1 420 ? 19.047 -12.761 -11.685 1.00 92.88 420 PRO A C 1
ATOM 3207 O O . PRO A 1 420 ? 19.364 -12.657 -12.874 1.00 92.88 420 PRO A O 1
ATOM 3210 N N . ARG A 1 421 ? 19.519 -13.748 -10.920 1.00 91.81 421 ARG A N 1
ATOM 3211 C CA . ARG A 1 421 ? 20.480 -14.745 -11.429 1.00 91.81 421 ARG A CA 1
ATOM 3212 C C . ARG A 1 421 ? 19.948 -15.531 -12.631 1.00 91.81 421 ARG A C 1
ATOM 3214 O O . ARG A 1 421 ? 20.722 -15.905 -13.502 1.00 91.81 421 ARG A O 1
ATOM 3221 N N . CYS A 1 422 ? 18.635 -15.750 -12.692 1.00 92.06 422 CYS A N 1
ATOM 3222 C CA . CYS A 1 422 ? 17.967 -16.386 -13.828 1.00 92.06 422 CYS A CA 1
ATOM 3223 C C . CYS A 1 422 ? 17.758 -15.446 -15.027 1.00 92.06 422 CYS A C 1
ATOM 3225 O O . CYS A 1 422 ? 17.274 -15.907 -16.055 1.00 92.06 422 CYS A O 1
ATOM 3227 N N . LYS A 1 423 ? 18.087 -14.150 -14.894 1.00 92.81 423 LYS A N 1
ATOM 3228 C CA . LYS A 1 423 ? 17.892 -13.085 -15.894 1.00 92.81 423 LYS A CA 1
ATOM 3229 C C . LYS A 1 423 ? 16.447 -12.884 -16.362 1.00 92.81 423 LYS A C 1
ATOM 3231 O O . LYS A 1 423 ? 16.201 -12.247 -17.385 1.00 92.81 423 LYS A O 1
ATOM 3236 N N . LYS A 1 424 ? 15.486 -13.409 -15.600 1.00 93.94 424 LYS A N 1
ATOM 3237 C CA . LYS A 1 424 ? 14.055 -13.291 -15.874 1.00 93.94 424 LYS A CA 1
ATOM 3238 C C . LYS A 1 424 ? 13.404 -12.359 -14.866 1.00 93.94 424 LYS A C 1
ATOM 3240 O O . LYS A 1 424 ? 13.566 -12.541 -13.663 1.00 93.94 424 LYS A O 1
ATOM 3245 N N . PHE A 1 425 ? 12.639 -11.405 -15.369 1.00 94.75 425 PHE A N 1
ATOM 3246 C CA . PHE A 1 425 ? 11.758 -10.545 -14.589 1.00 94.75 425 PHE A CA 1
ATOM 3247 C C . PHE A 1 425 ? 10.302 -10.921 -14.858 1.00 94.75 425 PHE A C 1
ATOM 3249 O O . PHE A 1 425 ? 9.972 -11.454 -15.918 1.00 94.75 425 PHE A O 1
ATOM 3256 N N . LEU A 1 426 ? 9.407 -10.602 -13.925 1.00 93.50 426 LEU A N 1
ATOM 3257 C CA . LEU A 1 426 ? 7.974 -10.626 -14.213 1.00 93.50 426 LEU A CA 1
ATOM 3258 C C . LEU A 1 426 ? 7.624 -9.495 -15.185 1.00 93.50 426 LEU A C 1
ATOM 3260 O O . LEU A 1 426 ? 6.871 -9.705 -16.127 1.00 93.50 426 LEU A O 1
ATOM 3264 N N . GLY A 1 427 ? 8.229 -8.325 -14.984 1.00 93.38 427 GLY A N 1
ATOM 3265 C CA . GLY A 1 427 ? 8.143 -7.184 -15.885 1.00 93.38 427 GLY A CA 1
ATOM 3266 C C . GLY A 1 427 ? 9.187 -6.125 -15.541 1.00 93.38 427 GLY A C 1
ATOM 3267 O O . GLY A 1 427 ? 9.691 -6.079 -14.416 1.00 93.38 427 GLY A O 1
ATOM 3268 N N . ILE A 1 428 ? 9.503 -5.275 -16.514 1.00 94.31 428 ILE A N 1
ATOM 3269 C CA . ILE A 1 428 ? 10.360 -4.102 -16.325 1.00 94.31 428 ILE A CA 1
ATOM 3270 C C . ILE A 1 428 ? 9.572 -2.877 -16.781 1.00 94.31 428 ILE A C 1
ATOM 3272 O O . ILE A 1 428 ? 9.025 -2.855 -17.884 1.00 94.31 428 ILE A O 1
ATOM 3276 N N . GLU A 1 429 ? 9.486 -1.867 -15.925 1.00 92.94 429 GLU A N 1
ATOM 3277 C CA . GLU A 1 429 ? 8.715 -0.652 -16.177 1.00 92.94 429 GLU A CA 1
ATOM 3278 C C . GLU A 1 429 ? 9.622 0.574 -16.038 1.00 92.94 429 GLU A C 1
ATOM 3280 O O . GLU A 1 429 ? 10.324 0.732 -15.042 1.00 92.94 429 GLU A O 1
ATOM 3285 N N . LEU A 1 430 ? 9.594 1.459 -17.030 1.00 90.69 430 LEU A N 1
ATOM 3286 C CA . LEU A 1 430 ? 10.237 2.765 -16.986 1.00 90.69 430 LEU A CA 1
ATOM 3287 C C . LEU A 1 430 ? 9.194 3.803 -16.576 1.00 90.69 430 LEU A C 1
ATOM 3289 O O . LEU A 1 430 ? 8.173 3.981 -17.247 1.00 90.69 430 LEU A O 1
ATOM 3293 N N . LEU A 1 431 ? 9.443 4.475 -15.460 1.00 87.44 431 LEU A N 1
ATOM 3294 C CA . LEU A 1 431 ? 8.581 5.507 -14.903 1.00 87.44 431 LEU A CA 1
ATOM 3295 C C . LEU A 1 431 ? 9.132 6.882 -15.288 1.00 87.44 431 LEU A C 1
ATOM 3297 O O . LEU A 1 431 ? 10.311 7.157 -15.073 1.00 87.44 431 LEU A O 1
ATOM 3301 N N . GLN A 1 432 ? 8.261 7.737 -15.831 1.00 83.00 432 GLN A N 1
ATOM 3302 C CA . GLN A 1 432 ? 8.582 9.089 -16.308 1.00 83.00 432 GLN A CA 1
ATOM 3303 C C . GLN A 1 432 ? 9.665 9.125 -17.400 1.00 83.00 432 GLN A C 1
ATOM 3305 O O . GLN A 1 432 ? 10.352 10.126 -17.551 1.00 83.00 432 GLN A O 1
ATOM 3310 N N . SER A 1 433 ? 9.791 8.045 -18.181 1.00 80.44 433 SER A N 1
ATOM 3311 C CA . SER A 1 433 ? 10.791 7.937 -19.249 1.00 80.44 433 SER A CA 1
ATOM 3312 C C . SER A 1 433 ? 10.679 9.080 -20.259 1.00 80.44 433 SER A C 1
ATOM 3314 O O . SER A 1 433 ? 9.610 9.292 -20.834 1.00 80.44 433 SER A O 1
ATOM 3316 N N . ALA A 1 434 ? 11.804 9.754 -20.495 1.00 82.81 434 ALA A N 1
ATOM 3317 C CA . ALA A 1 434 ? 11.996 10.715 -21.579 1.00 82.81 434 ALA A CA 1
ATOM 3318 C C . ALA A 1 434 ? 12.838 10.136 -22.733 1.00 82.81 434 ALA A C 1
ATOM 3320 O O . ALA A 1 434 ? 13.291 10.894 -23.584 1.00 82.81 434 ALA A O 1
ATOM 3321 N N . LEU A 1 435 ? 13.073 8.815 -22.744 1.00 84.25 435 LEU A N 1
ATOM 3322 C CA . LEU A 1 435 ? 13.815 8.159 -23.821 1.00 84.25 435 LEU A CA 1
ATOM 3323 C C . LEU A 1 435 ? 13.074 8.324 -25.153 1.00 84.25 435 LEU A C 1
ATOM 3325 O O . LEU A 1 435 ? 11.855 8.143 -25.226 1.00 84.25 435 LEU A O 1
ATOM 3329 N N . SER A 1 436 ? 13.825 8.645 -26.200 1.00 87.81 436 SER A N 1
ATOM 3330 C CA . SER A 1 436 ? 13.345 8.609 -27.581 1.00 87.81 436 SER A CA 1
ATOM 3331 C C . SER A 1 436 ? 13.115 7.169 -28.060 1.00 87.81 436 SER A C 1
ATOM 3333 O O . SER A 1 436 ? 13.621 6.214 -27.472 1.00 87.81 436 SER A O 1
ATOM 3335 N N . GLU A 1 437 ? 12.377 6.989 -29.158 1.00 86.31 437 GLU A N 1
ATOM 3336 C CA . GLU A 1 437 ? 12.121 5.654 -29.728 1.00 86.31 437 GLU A CA 1
ATOM 3337 C C . GLU A 1 437 ? 13.415 4.916 -30.116 1.00 86.31 437 GLU A C 1
ATOM 3339 O O . GLU A 1 437 ? 13.523 3.705 -29.923 1.00 86.31 437 GLU A O 1
ATOM 3344 N N . GLU A 1 438 ? 14.425 5.641 -30.607 1.00 88.19 438 GLU A N 1
ATOM 3345 C CA . GLU A 1 438 ? 15.723 5.056 -30.963 1.00 88.19 438 GLU A CA 1
ATOM 3346 C C . GLU A 1 438 ? 16.506 4.610 -29.722 1.00 88.19 438 GLU A C 1
ATOM 3348 O O . GLU A 1 438 ? 17.075 3.521 -29.691 1.00 88.19 438 GLU A O 1
ATOM 3353 N N . GLU A 1 439 ? 16.486 5.406 -28.656 1.00 90.12 439 GLU A N 1
ATOM 3354 C CA . GLU A 1 439 ? 17.087 5.042 -27.371 1.00 90.12 439 GLU A CA 1
ATOM 3355 C C . GLU A 1 439 ? 16.386 3.843 -26.723 1.00 90.12 439 GLU A C 1
ATOM 3357 O O . GLU A 1 439 ? 17.043 2.950 -26.183 1.00 90.12 439 GLU A O 1
ATOM 3362 N N . GLU A 1 440 ? 15.054 3.776 -26.813 1.00 89.00 440 GLU A N 1
ATOM 3363 C CA . GLU A 1 440 ? 14.288 2.600 -26.400 1.00 89.00 440 GLU A CA 1
ATOM 3364 C C . GLU A 1 440 ? 14.694 1.360 -27.216 1.00 89.00 440 GLU A C 1
ATOM 3366 O O . GLU A 1 440 ? 14.872 0.280 -26.648 1.00 89.00 440 GLU A O 1
ATOM 3371 N N . ARG A 1 441 ? 14.913 1.500 -28.530 1.00 88.19 441 ARG A N 1
ATOM 3372 C CA . ARG A 1 441 ? 15.372 0.408 -29.402 1.00 88.19 441 ARG A CA 1
ATOM 3373 C C . ARG A 1 441 ? 16.761 -0.095 -29.008 1.00 88.19 441 ARG A C 1
ATOM 3375 O O . ARG A 1 441 ? 16.950 -1.307 -28.872 1.00 88.19 441 ARG A O 1
ATOM 3382 N N . LEU A 1 442 ? 17.711 0.813 -28.786 1.00 91.38 442 LEU A N 1
ATOM 3383 C CA . LEU A 1 442 ? 19.069 0.480 -28.341 1.00 91.38 442 LEU A CA 1
ATOM 3384 C C . LEU A 1 442 ? 19.061 -0.206 -26.967 1.00 91.38 442 LEU A C 1
ATOM 3386 O O . LEU A 1 442 ? 19.736 -1.222 -26.777 1.00 91.38 442 LEU A O 1
ATOM 3390 N N . LEU A 1 443 ? 18.230 0.279 -26.038 1.00 92.88 443 LEU A N 1
ATOM 3391 C CA . LEU A 1 443 ? 18.011 -0.350 -24.734 1.00 92.88 443 LEU A CA 1
ATOM 3392 C C . LEU A 1 443 ? 17.505 -1.788 -24.877 1.00 92.88 443 LEU A C 1
ATOM 3394 O O . LEU A 1 443 ? 18.056 -2.700 -24.258 1.00 92.88 443 LEU A O 1
ATOM 3398 N N . LEU A 1 444 ? 16.471 -2.007 -25.693 1.00 92.50 444 LEU A N 1
ATOM 3399 C CA . LEU A 1 444 ? 15.912 -3.338 -25.924 1.00 92.50 444 LEU A CA 1
ATOM 3400 C C . LEU A 1 444 ? 16.938 -4.289 -26.547 1.00 92.50 444 LEU A C 1
ATOM 3402 O O . LEU A 1 444 ? 17.050 -5.425 -26.089 1.00 92.50 444 LEU A O 1
ATOM 3406 N N . MET A 1 445 ? 17.700 -3.832 -27.547 1.00 92.00 445 MET A N 1
ATOM 3407 C CA . MET A 1 445 ? 18.763 -4.625 -28.171 1.00 92.00 445 MET A CA 1
ATOM 3408 C C . MET A 1 445 ? 19.809 -5.060 -27.144 1.00 92.00 445 MET A C 1
ATOM 3410 O O . MET A 1 445 ? 20.066 -6.255 -27.000 1.00 92.00 445 MET A O 1
ATOM 3414 N N . LEU A 1 446 ? 20.350 -4.114 -26.370 1.00 94.62 446 LEU A N 1
ATOM 3415 C CA . LEU A 1 446 ? 21.378 -4.411 -25.376 1.00 94.62 446 LEU A CA 1
ATOM 3416 C C . LEU A 1 446 ? 20.865 -5.376 -24.298 1.00 94.62 446 LEU A C 1
ATOM 3418 O O . LEU A 1 446 ? 21.551 -6.333 -23.936 1.00 94.62 446 LEU A O 1
ATOM 3422 N N . LEU A 1 447 ? 19.656 -5.160 -23.772 1.00 94.44 447 LEU A N 1
ATOM 3423 C CA . LEU A 1 447 ? 19.076 -6.058 -22.769 1.00 94.44 447 LEU A CA 1
ATOM 3424 C C . LEU A 1 447 ? 18.810 -7.456 -23.344 1.00 94.44 447 LEU A C 1
ATOM 3426 O O . LEU A 1 447 ? 19.059 -8.455 -22.660 1.00 94.44 447 LEU A O 1
ATOM 3430 N N . HIS A 1 448 ? 18.371 -7.537 -24.601 1.00 92.06 448 HIS A N 1
ATOM 3431 C CA . HIS A 1 448 ? 18.150 -8.801 -25.291 1.00 92.06 448 HIS A CA 1
ATOM 3432 C C . HIS A 1 448 ? 19.462 -9.576 -25.496 1.00 92.06 448 HIS A C 1
ATOM 3434 O O . HIS A 1 448 ? 19.515 -10.754 -25.138 1.00 92.06 448 HIS A O 1
ATOM 3440 N N . GLU A 1 449 ? 20.528 -8.919 -25.970 1.00 93.81 449 GLU A N 1
ATOM 3441 C CA . GLU A 1 449 ? 21.880 -9.488 -26.123 1.00 93.81 449 GLU A CA 1
ATOM 3442 C C . GLU A 1 449 ? 22.451 -9.997 -24.793 1.00 93.81 449 GLU A C 1
ATOM 3444 O O . GLU A 1 449 ? 23.122 -11.029 -24.722 1.00 93.81 449 GLU A O 1
ATOM 3449 N N . ARG A 1 450 ? 22.146 -9.305 -23.689 1.00 94.31 450 ARG A N 1
ATOM 3450 C CA . ARG A 1 450 ? 22.544 -9.726 -22.337 1.00 94.31 450 ARG A CA 1
ATOM 3451 C C . ARG A 1 450 ? 21.694 -10.865 -21.770 1.00 94.31 450 ARG A C 1
ATOM 3453 O O . ARG A 1 450 ? 21.974 -11.322 -20.653 1.00 94.31 450 ARG A O 1
ATOM 3460 N N . ASN A 1 451 ? 20.756 -11.393 -22.556 1.00 94.06 451 ASN A N 1
ATOM 3461 C CA . ASN A 1 451 ? 19.812 -12.453 -22.207 1.00 94.06 451 ASN A CA 1
ATOM 3462 C C . ASN A 1 451 ? 18.864 -12.070 -21.062 1.00 94.06 451 ASN A C 1
ATOM 3464 O O . ASN A 1 451 ? 18.484 -12.928 -20.268 1.00 94.06 451 ASN A O 1
ATOM 3468 N N . ILE A 1 452 ? 18.506 -10.789 -20.947 1.00 95.56 452 ILE A N 1
ATOM 3469 C CA . ILE A 1 452 ? 17.425 -10.369 -20.054 1.00 95.56 452 ILE A CA 1
ATOM 3470 C C . ILE A 1 452 ? 16.090 -10.691 -20.726 1.00 95.56 452 ILE A C 1
ATOM 3472 O O . ILE A 1 452 ? 15.919 -10.465 -21.928 1.00 95.56 452 ILE A O 1
ATOM 3476 N N . ARG A 1 453 ? 15.154 -11.245 -19.952 1.00 93.62 453 ARG A N 1
ATOM 3477 C CA . ARG A 1 453 ? 13.815 -11.629 -20.413 1.00 93.62 453 ARG A CA 1
ATOM 3478 C C . ARG A 1 453 ? 12.736 -11.197 -19.422 1.00 93.62 453 ARG A C 1
ATOM 3480 O O . ARG A 1 453 ? 12.979 -11.120 -18.216 1.00 93.62 453 ARG A O 1
ATOM 3487 N N . THR A 1 454 ? 11.533 -10.962 -19.925 1.00 91.69 454 THR A N 1
ATOM 3488 C CA . THR A 1 454 ? 10.301 -10.769 -19.146 1.00 91.69 454 THR A CA 1
ATOM 3489 C C . THR A 1 454 ? 9.373 -11.972 -19.314 1.00 91.69 454 THR A C 1
ATOM 3491 O O . THR A 1 454 ? 9.593 -12.805 -20.187 1.00 91.69 454 THR A O 1
ATOM 3494 N N . ASN A 1 455 ? 8.326 -12.082 -18.493 1.00 86.75 455 ASN A N 1
ATOM 3495 C CA . ASN A 1 455 ? 7.367 -13.194 -18.573 1.00 86.75 455 ASN A CA 1
ATOM 3496 C C . ASN A 1 455 ? 6.336 -13.055 -19.718 1.00 86.75 455 ASN A C 1
ATOM 3498 O O . ASN A 1 455 ? 5.396 -13.841 -19.814 1.00 86.75 455 ASN A O 1
ATOM 3502 N N . ASP A 1 456 ? 6.480 -12.031 -20.557 1.00 83.62 456 ASP A N 1
ATOM 3503 C CA . ASP A 1 456 ? 5.628 -11.783 -21.717 1.00 83.62 456 ASP A CA 1
ATOM 3504 C C . ASP A 1 456 ? 5.985 -12.691 -22.906 1.00 83.62 456 ASP A C 1
ATOM 3506 O O . ASP A 1 456 ? 7.127 -13.118 -23.069 1.00 83.62 456 ASP A O 1
ATOM 3510 N N . ALA A 1 457 ? 4.996 -12.953 -23.763 1.00 79.00 457 ALA A N 1
ATOM 3511 C CA . ALA A 1 457 ? 5.173 -13.671 -25.024 1.00 79.00 457 ALA A CA 1
ATOM 3512 C C . ALA A 1 457 ? 5.208 -12.715 -26.235 1.00 79.00 457 ALA A C 1
ATOM 3514 O O . ALA A 1 457 ? 4.633 -11.618 -26.205 1.00 79.00 457 ALA A O 1
ATOM 3515 N N . GLY A 1 458 ? 5.813 -13.179 -27.333 1.00 82.44 458 GLY A N 1
ATOM 3516 C CA . GLY A 1 458 ? 5.844 -12.501 -28.634 1.00 82.44 458 GLY A CA 1
ATOM 3517 C C . GLY A 1 458 ? 7.152 -11.759 -28.906 1.00 82.44 458 GLY A C 1
ATOM 3518 O O . GLY A 1 458 ? 8.215 -12.228 -28.528 1.00 82.44 458 GLY A O 1
ATOM 3519 N N . ALA A 1 459 ? 7.069 -10.602 -29.570 1.00 83.25 459 ALA A N 1
ATOM 3520 C CA . ALA A 1 459 ? 8.241 -9.813 -29.951 1.00 83.25 459 ALA A CA 1
ATOM 3521 C C . ALA A 1 459 ? 8.722 -8.864 -28.846 1.00 83.25 459 ALA A C 1
ATOM 3523 O O . ALA A 1 459 ? 7.904 -8.245 -28.148 1.00 83.25 459 ALA A O 1
ATOM 3524 N N . THR A 1 460 ? 10.046 -8.696 -28.756 1.00 87.69 460 THR A N 1
ATOM 3525 C CA . THR A 1 460 ? 10.683 -7.696 -27.894 1.00 87.69 460 THR A CA 1
ATOM 3526 C C . THR A 1 460 ? 10.299 -6.277 -28.332 1.00 87.69 460 THR A C 1
ATOM 3528 O O . THR A 1 460 ? 10.532 -5.901 -29.478 1.00 87.69 460 THR A O 1
ATOM 3531 N N . ARG A 1 461 ? 9.686 -5.487 -27.442 1.00 88.06 461 ARG A N 1
ATOM 3532 C CA . ARG A 1 461 ? 9.198 -4.124 -27.735 1.00 88.06 461 ARG A CA 1
ATOM 3533 C C . ARG A 1 461 ? 8.946 -3.308 -26.470 1.00 88.06 461 ARG A C 1
ATOM 3535 O O . ARG A 1 461 ? 8.796 -3.868 -25.384 1.00 88.06 461 ARG A O 1
ATOM 3542 N N . THR A 1 462 ? 8.822 -1.997 -26.622 1.00 87.06 462 THR A N 1
ATOM 3543 C CA . THR A 1 462 ? 8.273 -1.111 -25.594 1.00 87.06 462 THR A CA 1
ATOM 3544 C C . THR A 1 462 ? 6.779 -0.911 -25.825 1.00 87.06 462 THR A C 1
ATOM 3546 O O . THR A 1 462 ? 6.295 -0.926 -26.956 1.00 87.06 462 THR A O 1
ATOM 3549 N N . GLU A 1 463 ? 6.011 -0.768 -24.747 1.00 88.38 463 GLU A N 1
ATOM 3550 C CA . GLU A 1 463 ? 4.593 -0.430 -24.844 1.00 88.38 463 GLU A CA 1
ATOM 3551 C C . GLU A 1 463 ? 4.180 0.622 -23.806 1.00 88.38 463 GLU A C 1
ATOM 3553 O O . GLU A 1 463 ? 4.722 0.654 -22.694 1.00 88.38 463 GLU A O 1
ATOM 3558 N N . PRO A 1 464 ? 3.208 1.494 -24.127 1.00 84.38 464 PRO A N 1
ATOM 3559 C CA . PRO A 1 464 ? 2.596 2.367 -23.134 1.00 84.38 464 PRO A CA 1
ATOM 3560 C C . PRO A 1 464 ? 1.918 1.541 -22.030 1.00 84.38 464 PRO A C 1
ATOM 3562 O O . PRO A 1 464 ? 1.140 0.633 -22.319 1.00 84.38 464 PRO A O 1
ATOM 3565 N N . HIS A 1 465 ? 2.161 1.881 -20.761 1.00 81.75 465 HIS A N 1
ATOM 3566 C CA . HIS A 1 465 ? 1.530 1.226 -19.608 1.00 81.75 465 HIS A CA 1
ATOM 3567 C C . HIS A 1 465 ? 0.896 2.243 -18.643 1.00 81.75 465 HIS A C 1
ATOM 3569 O O . HIS A 1 465 ? 1.229 2.318 -17.460 1.00 81.75 465 HIS A O 1
ATOM 3575 N N . GLY A 1 466 ? -0.036 3.044 -19.165 1.00 77.12 466 GLY A N 1
ATOM 3576 C CA . GLY A 1 466 ? -0.653 4.171 -18.457 1.00 77.12 466 GLY A CA 1
ATOM 3577 C C . GLY A 1 466 ? 0.106 5.488 -18.655 1.00 77.12 466 GLY A C 1
ATOM 3578 O O . GLY A 1 466 ? 1.071 5.559 -19.417 1.00 77.12 466 GLY A O 1
ATOM 3579 N N . ALA A 1 467 ? -0.340 6.550 -17.978 1.00 71.62 467 ALA A N 1
ATOM 3580 C CA . ALA A 1 467 ? 0.272 7.873 -18.092 1.00 71.62 467 ALA A CA 1
ATOM 3581 C C . ALA A 1 467 ? 1.711 7.866 -17.541 1.00 71.62 467 ALA A C 1
ATOM 3583 O O . ALA A 1 467 ? 1.940 7.467 -16.398 1.00 71.62 467 ALA A O 1
ATOM 3584 N N . HIS A 1 468 ? 2.672 8.310 -18.358 1.00 78.56 468 HIS A N 1
ATOM 3585 C CA . HIS A 1 468 ? 4.100 8.413 -18.018 1.00 78.56 468 HIS A CA 1
ATOM 3586 C C . HIS A 1 468 ? 4.778 7.092 -17.621 1.00 78.56 468 HIS A C 1
ATOM 3588 O O . HIS A 1 468 ? 5.752 7.102 -16.867 1.00 78.56 468 HIS A O 1
ATOM 3594 N N . LYS A 1 469 ? 4.285 5.948 -18.106 1.00 85.12 469 LYS A N 1
ATOM 3595 C CA . LYS A 1 469 ? 4.941 4.653 -17.893 1.00 85.12 469 LYS A CA 1
ATOM 3596 C C . LYS A 1 469 ? 5.112 3.910 -19.205 1.00 85.12 469 LYS A C 1
ATOM 3598 O O . LYS A 1 469 ? 4.181 3.819 -20.008 1.00 85.12 469 LYS A O 1
ATOM 3603 N N . ARG A 1 470 ? 6.287 3.321 -19.384 1.00 87.31 470 ARG A N 1
ATOM 3604 C CA . ARG A 1 470 ? 6.592 2.399 -20.479 1.00 87.31 470 ARG A CA 1
ATOM 3605 C C . ARG A 1 470 ? 6.901 1.035 -19.891 1.00 87.31 470 ARG A C 1
ATOM 3607 O O . ARG A 1 470 ? 7.669 0.945 -18.939 1.00 87.31 470 ARG A O 1
ATOM 3614 N N . ARG A 1 471 ? 6.314 -0.028 -20.428 1.00 90.44 471 ARG A N 1
ATOM 3615 C CA . ARG A 1 471 ? 6.688 -1.402 -20.081 1.00 90.44 471 ARG A CA 1
ATOM 3616 C C . ARG A 1 471 ? 7.624 -1.939 -21.156 1.00 90.44 471 ARG A C 1
ATOM 3618 O O . ARG A 1 471 ? 7.322 -1.829 -22.342 1.00 90.44 471 ARG A O 1
ATOM 3625 N N . LEU A 1 472 ? 8.745 -2.515 -20.735 1.00 91.00 472 LEU A N 1
ATOM 3626 C CA . LEU A 1 472 ? 9.652 -3.235 -21.622 1.00 91.00 472 LEU A CA 1
ATOM 3627 C C . LEU A 1 472 ? 9.201 -4.692 -21.677 1.00 91.00 472 LEU A C 1
ATOM 3629 O O . LEU A 1 472 ? 9.177 -5.364 -20.645 1.00 91.00 472 LEU A O 1
ATOM 3633 N N . ARG A 1 473 ? 8.860 -5.182 -22.868 1.00 90.56 473 ARG A N 1
ATOM 3634 C CA . ARG A 1 473 ? 8.653 -6.607 -23.129 1.00 90.56 473 ARG A CA 1
ATOM 3635 C C . ARG A 1 473 ? 9.917 -7.148 -23.773 1.00 90.56 473 ARG A C 1
ATOM 3637 O O . ARG A 1 473 ? 10.214 -6.791 -24.905 1.00 90.56 473 ARG A O 1
ATOM 3644 N N . LEU A 1 474 ? 10.659 -7.986 -23.061 1.00 89.50 474 LEU A N 1
ATOM 3645 C CA . LEU A 1 474 ? 11.880 -8.646 -23.528 1.00 89.50 474 LEU A CA 1
ATOM 3646 C C . LEU A 1 474 ? 11.581 -10.134 -23.708 1.00 89.50 474 LEU A C 1
ATOM 3648 O O . LEU A 1 474 ? 11.628 -10.906 -22.751 1.00 89.50 474 LEU A O 1
ATOM 3652 N N . CYS A 1 475 ? 11.229 -10.520 -24.925 1.00 88.75 475 CYS A N 1
ATOM 3653 C CA . CYS A 1 475 ? 10.818 -11.882 -25.249 1.00 88.75 475 CYS A CA 1
ATOM 3654 C C . CYS A 1 475 ? 11.967 -12.648 -25.931 1.00 88.75 475 CYS A C 1
ATOM 3656 O O . CYS A 1 475 ? 13.077 -12.126 -26.059 1.00 88.75 475 CYS A O 1
ATOM 3658 N N . GLU A 1 476 ? 11.716 -13.892 -26.349 1.00 84.75 476 GLU A N 1
ATOM 3659 C CA . GLU A 1 476 ? 12.723 -14.690 -27.067 1.00 84.75 476 GLU A CA 1
ATOM 3660 C C . GLU A 1 476 ? 13.012 -14.158 -28.471 1.00 84.75 476 GLU A C 1
ATOM 3662 O O . GLU A 1 476 ? 14.151 -14.247 -28.925 1.00 84.75 476 GLU A O 1
ATOM 3667 N N . ASP A 1 477 ? 12.026 -13.541 -29.122 1.00 84.31 477 ASP A N 1
ATOM 3668 C CA . ASP A 1 477 ? 12.234 -12.912 -30.420 1.00 84.31 477 ASP A CA 1
ATOM 3669 C C . ASP A 1 477 ? 12.961 -11.564 -30.244 1.00 84.31 477 ASP A C 1
ATOM 3671 O O . ASP A 1 477 ? 12.584 -10.766 -29.366 1.00 84.31 477 ASP A O 1
ATOM 3675 N N . PRO A 1 478 ? 13.988 -11.275 -31.064 1.00 78.12 478 PRO A N 1
ATOM 3676 C CA . PRO A 1 478 ? 14.707 -10.008 -31.010 1.00 78.12 478 PRO A CA 1
ATOM 3677 C C . PRO A 1 478 ? 13.778 -8.825 -31.335 1.00 78.12 478 PRO A C 1
ATOM 3679 O O . PRO A 1 478 ? 12.713 -9.011 -31.936 1.00 78.12 478 PRO A O 1
ATOM 3682 N N . PRO A 1 479 ? 14.145 -7.592 -30.938 1.00 79.19 479 PRO A N 1
ATOM 3683 C CA . PRO A 1 479 ? 13.376 -6.413 -31.313 1.00 79.19 479 PRO A CA 1
ATOM 3684 C C . PRO A 1 479 ? 13.312 -6.292 -32.836 1.00 79.19 479 PRO A C 1
ATOM 3686 O O . PRO A 1 479 ? 14.312 -6.521 -33.519 1.00 79.19 479 PRO A O 1
ATOM 3689 N N . ALA A 1 480 ? 12.138 -5.939 -33.366 1.00 73.25 480 ALA A N 1
ATOM 3690 C CA . ALA A 1 480 ? 11.958 -5.763 -34.801 1.00 73.25 480 ALA A CA 1
ATOM 3691 C C . ALA A 1 480 ? 12.971 -4.735 -35.327 1.00 73.25 480 ALA A C 1
ATOM 3693 O O . ALA A 1 480 ? 12.964 -3.568 -34.934 1.00 73.25 480 ALA A O 1
ATOM 3694 N N . THR A 1 481 ? 13.863 -5.177 -36.209 1.00 60.03 481 THR A N 1
ATOM 3695 C CA . THR A 1 481 ? 14.726 -4.279 -36.968 1.00 60.03 481 THR A CA 1
ATOM 3696 C C . THR A 1 481 ? 13.855 -3.583 -38.006 1.00 60.03 481 THR A C 1
ATOM 3698 O O . THR A 1 481 ? 13.397 -4.234 -38.945 1.00 60.03 481 THR A O 1
ATOM 3701 N N . PHE A 1 482 ? 13.612 -2.279 -37.862 1.00 46.56 482 PHE A N 1
ATOM 3702 C CA . PHE A 1 482 ? 13.165 -1.489 -39.005 1.00 46.56 482 PHE A CA 1
ATOM 3703 C C . PHE A 1 482 ? 14.295 -1.517 -40.039 1.00 46.56 482 PHE A C 1
ATOM 3705 O O . PHE A 1 482 ? 15.382 -0.992 -39.796 1.00 46.56 482 PHE A O 1
ATOM 3712 N N . SER A 1 483 ? 14.068 -2.196 -41.161 1.00 36.31 483 SER A N 1
ATOM 3713 C CA . SER A 1 483 ? 14.836 -1.924 -42.372 1.00 36.31 483 SER A CA 1
ATOM 3714 C C . SER A 1 483 ? 14.376 -0.555 -42.892 1.00 36.31 483 SER A C 1
ATOM 3716 O O . SER A 1 483 ? 13.161 -0.360 -42.972 1.00 36.31 483 SER A O 1
ATOM 3718 N N . PRO A 1 484 ? 15.299 0.391 -43.145 1.00 41.22 484 PRO A N 1
ATOM 3719 C CA . PRO A 1 484 ? 14.958 1.742 -43.587 1.00 41.22 484 PRO A CA 1
ATOM 3720 C C . PRO A 1 484 ? 14.229 1.772 -44.932 1.00 41.22 484 PRO A C 1
ATOM 3722 O O . PRO A 1 484 ? 14.458 0.852 -45.755 1.00 41.22 484 PRO A O 1
#

pLDDT: mean 81.25, std 16.73, range [31.28, 97.19]

Sequence (484 aa):
MLPQEQPRLINIKLSPAELAAADSSWSGLTSLYRGQLELHLEESSVASRAPCEDLLECLNGSRCLLTELVGSISSAASVSAVASVSTAATTELSISLSAPLNLNALQGKYKSLVAKIRPLEDSWASVLLSTRSSPCPEKQDDGFETREPDAAEGRLPAYPPPQLWVLDAKPGSRENDLPDFFWTASAVQQVIAQLQSRDTGDFEAQWPELRRAMEEAGASARHWWEVLLSRPHEPALAEFAARITRKEDEQFVIQSRRDLEAVALMLPYAQDTLVKVKASLEALRSPAWKQVLKHHTGRIHLKILDKRPDFTPCDDVLQPLICSSSKIKSFQGHIRTEAGIAALASAAAASASIHIRVEAPLNLSALHGKYAELRVCTPVLHTAVAAAPLPALPLPVLQVLSPGAGTWEDVAKTVLVYSPRCKKFLGIELLQSALSEEEERLLLMLLHERNIRTNDAGATRTEPHGAHKRRLRLCEDPPATFSP

Secondary structure (DSSP, 8-state):
---SS--SEEEEEE-HHHHHHHTHHHHHHHHH--SEEEEEE----TT-----HHHHHTTTT---EEEEEEEEE-SHHHHHHHHHHB-TTT-EEEEEESS----GGGTTS-SEEEEEE-TTSHHHHHHHHHTT---------------PPPTTS----SSSPPEEEE-S--TT----SS-SSHHHHHHHHHHHHHHHHS-SS-HHHHHHHHHHHHHHTT--HHHHHHHHHHSTT-HHHHHHHHHHHHHHTSEEEE-SHHHHHHHHHHGGG-TTSEEEEEEEHHHHTSHHHHHHHHH--SEEEEEEE--STT----HHHHGGGGG---EEEEEEEE--SHHHHHHHHHHEEEEEEEEEE-SS----GGGTTS-SEEEEEEEPP-S-----PPPSSSPPEEEEE--S---HHHHHHHHHHH--TT-EESEEEEES----HHHHHHHHHHHHHTT-EES--SB-EEEE-STTEEEEE--SBPPP----

Foldseek 3Di:
DAPPDHDQEDEDAEALVVLVVCPVVLLVCQAPDQHEYAEHHDDDDDPDPDASQSNLLSLAPGNYAYQEDDEEDEDPSSLLSNLNRFALPGHEYAYEYLAQAANQSCARRHVAAEYEYECPRPRNVVVLVVVVDDDDDDDDDDDDDPDDDDRRHRDDHPPPDYHYHYPPDDPPDDPPRDDDVCQLVVLLVVLLCVLQVDPPPCCVVCVVVSVVSNVVSVPALVSLLSSCVSPVPDLVSLLVSLVRCCVPPQAQEAAALSSLSSLLSNLLNPQAGEYEYNYALVSLPDVSVLSNQARHQHEYAEAHDDPDPVFDANLVSLQSQLPGNYAYQEDDGEHEALSSLLSNLNRAALDHAYAYEYADQDANVSCASRHPAAEYEYEQDPDDDAAREDAPPPAYEYEYEYQQPDQLVSVLSVCRSHQHPVLEHQWYKYAQDPDDQVSQLVSLQSSLVVVRAHPDDDEFDWDDDDPRMIITHNYPHGHDDPDD

Organism: Hyalella azteca (NCBI:txid294128)

Radius of gyration: 28.91 Å; chains: 1; bounding box: 89×53×84 Å